Protein AF-0000000085016131 (afdb_homodimer)

Foldseek 3Di:
DPQLQLLLLLLLQLLLLQQVQFAQPAFPPDARDDFAAQHPNGGGTQFGALLSQLLLLQLQCCVVVVDLDLVSSLVSLLCCVPFVHSGQPRDHDDDDPLQVVLSVVQWADADPVSQFQNQVSRLQSCLVDPDDLVSLQSNQGSRHNHPNNSQLSVLLSQQLNVVLVVDDLLVSQCPDDDDPLQVCSNVLQVDDLVRAACERRNSSLSSLLSSLLNPDDASSSSSSSQSSSGHRNSSSSSSNSSSRSSNHGNVRDDPVSSVRNGPVVSVVVSHD/DPQLQLLLLLLLQLLLLQQVQQAAPAFPPDARDDFAAQHPNGGGTQFGALLSQLLLLQLQCCVVVVDLDLVSSLVSLLCCVPFVHSGLPRDHDDDDPLQVVLSVVQWADADPVSQFQNQVSNLQVCLVDPDDLVSLQSNQGSRHNHPNNSQLSVLLSQQLNVVLVVDDLLVSQCPDDDDPLQVCSNVLQVDDLVRAACERRNSSLSSLLSSLLNPDDASSSSSSSQSSSGHRNSSSSSSNSSSRSSNHGNVRDDPVSSVRNGPVVSVVVSHD

Secondary structure (DSSP, 8-state):
--HHHHHHHHHHHHHHHHHGGGTTPPTTS----S---BGGGTBPTT---HHHHHHHHHHHHHHHHSS--HHHHHHHHHHHHHH-TTSSSS------HHHHHHHHHTS-B-STT--BSTTGGG-GGGGGTT--HHHHHHHHTTTB-SHHHHHHHHHHHHHHHHHHTT--HHHHHHT----GGGGGGGGGGG--GGG---SSBHHHHHHHHHHHHHT-SSHHHHHHHHHHT-SSHHHHHHHHHHHHHHHH-GGGS-HHHHHH-S-HHHHHHH--/--HHHHHHHHHHHHHHHHHGGGTTPPTTS----S---BGGGTBPTT---HHHHHHHHHHHHHHHHSS--HHHHHHHHHHHHHH-TTSSSS------HHHHHHHHHTS-B-STT--BSTTGGG-GGGGGTT--HHHHHHHHTTTB-SHHHHHHHHHHHHHHHHHHTT--HHHHHHT----GGGGGGGGGGG--GGG---SSBHHHHHHHHHHHHHT-SSHHHHHHHHHHT-SSHHHHHHHHHHHHHHHH-GGGS-HHHHHH-S-HHHHHHH--

Sequence (544 aa):
MNKSLKAAVYGLAVADALGVPYEFLTRGSFKAIEMVGYGSHQQPAGTWSDDTSLVLATCDSIREKGKIDPVDMQQRFKNWLFEGAYTPDGLTFDVGNATREALTSGHGLSDEYSNGNGSLMRILPLAFTAAGPSDIEAVSSITHAHATSVEACLLYVAIARRLLKGQQLPEILLGLETSTTYARLQTLADLTEDDIRSTGYVVDTLEAALWCLLTSTSYPETVLKAVNLGDDTDTVAAVAGGLAGIIYGLEGIPDNWLAQLRNKELLESCLFMNKSLKAAVYGLAVADALGVPYEFLTRGSFKAIEMVGYGSHQQPAGTWSDDTSLVLATCDSIREKGKIDPVDMQQRFKNWLFEGAYTPDGLTFDVGNATREALTSGHGLSDEYSNGNGSLMRILPLAFTAAGPSDIEAVSSITHAHATSVEACLLYVAIARRLLKGQQLPEILLGLETSTTYARLQTLADLTEDDIRSTGYVVDTLEAALWCLLTSTSYPETVLKAVNLGDDTDTVAAVAGGLAGIIYGLEGIPDNWLAQLRNKELLESCLF

Structure (mmCIF, N/CA/C/O backbone):
data_AF-0000000085016131-model_v1
#
loop_
_entity.id
_entity.type
_entity.pdbx_description
1 polymer ADP-ribosyl-
#
loop_
_atom_site.group_PDB
_atom_site.id
_atom_site.type_symbol
_atom_site.label_atom_id
_atom_site.label_alt_id
_atom_site.label_comp_id
_atom_site.label_asym_id
_atom_site.label_entity_id
_atom_site.label_seq_id
_atom_site.pdbx_PDB_ins_code
_atom_site.Cartn_x
_atom_site.Cartn_y
_atom_site.Cartn_z
_atom_site.occupancy
_atom_site.B_iso_or_equiv
_atom_site.auth_seq_id
_atom_site.auth_comp_id
_atom_site.auth_asym_id
_atom_site.auth_atom_id
_atom_site.pdbx_PDB_model_num
ATOM 1 N N . MET A 1 1 ? 8.164 27.219 23.469 1 65.44 1 MET A N 1
ATOM 2 C CA . MET A 1 1 ? 7.516 26.234 22.594 1 65.44 1 MET A CA 1
ATOM 3 C C . MET A 1 1 ? 6.523 26.906 21.656 1 65.44 1 MET A C 1
ATOM 5 O O . MET A 1 1 ? 5.781 27.812 22.062 1 65.44 1 MET A O 1
ATOM 9 N N . ASN A 1 2 ? 6.672 26.656 20.375 1 87.88 2 ASN A N 1
ATOM 10 C CA . ASN A 1 2 ? 5.785 27.219 19.359 1 87.88 2 ASN A CA 1
ATOM 11 C C . ASN A 1 2 ? 4.359 26.688 19.516 1 87.88 2 ASN A C 1
ATOM 13 O O . ASN A 1 2 ? 4.078 25.547 19.156 1 87.88 2 ASN A O 1
ATOM 17 N N . LYS A 1 3 ? 3.506 27.5 20.172 1 94.19 3 LYS A N 1
ATOM 18 C CA . LYS A 1 3 ? 2.135 27.109 20.484 1 94.19 3 LYS A CA 1
ATOM 19 C C . LYS A 1 3 ? 1.354 26.766 19.219 1 94.19 3 LYS A C 1
ATOM 21 O O . LYS A 1 3 ? 0.498 25.875 19.234 1 94.19 3 LYS A O 1
ATOM 26 N N . SER A 1 4 ? 1.633 27.5 18.156 1 97.19 4 SER A N 1
ATOM 27 C CA . SER A 1 4 ? 0.942 27.25 16.906 1 97.19 4 SER A CA 1
ATOM 28 C C . SER A 1 4 ? 1.343 25.891 16.312 1 97.19 4 SER A C 1
ATOM 30 O O . SER A 1 4 ? 0.505 25.172 15.766 1 97.19 4 SER A O 1
ATOM 32 N N . LEU A 1 5 ? 2.654 25.594 16.453 1 98.44 5 LEU A N 1
ATOM 33 C CA . LEU A 1 5 ? 3.117 24.281 16 1 98.44 5 LEU A CA 1
ATOM 34 C C . LEU A 1 5 ? 2.457 23.172 16.812 1 98.44 5 LEU A C 1
ATOM 36 O O . LEU A 1 5 ? 2.031 22.156 16.25 1 98.44 5 LEU A O 1
ATOM 40 N N . LYS A 1 6 ? 2.434 23.344 18.109 1 98.5 6 LYS A N 1
ATOM 41 C CA . LYS A 1 6 ? 1.798 22.359 18.984 1 98.5 6 LYS A CA 1
ATOM 42 C C . LYS A 1 6 ? 0.338 22.141 18.594 1 98.5 6 LYS A C 1
ATOM 44 O O . LYS A 1 6 ? -0.117 21 18.469 1 98.5 6 LYS A O 1
ATOM 49 N N . ALA A 1 7 ? -0.409 23.266 18.406 1 98.69 7 ALA A N 1
ATOM 50 C CA . ALA A 1 7 ? -1.817 23.172 18.031 1 98.69 7 ALA A CA 1
ATOM 51 C C . ALA A 1 7 ? -1.983 22.453 16.688 1 98.69 7 ALA A C 1
ATOM 53 O O . ALA A 1 7 ? -2.908 21.656 16.516 1 98.69 7 ALA A O 1
ATOM 54 N N . ALA A 1 8 ? -1.129 22.734 15.758 1 98.88 8 ALA A N 1
ATOM 55 C CA . ALA A 1 8 ? -1.189 22.125 14.438 1 98.88 8 ALA A CA 1
ATOM 56 C C . ALA A 1 8 ? -0.916 20.625 14.508 1 98.88 8 ALA A C 1
ATOM 58 O O . ALA A 1 8 ? -1.646 19.828 13.922 1 98.88 8 ALA A O 1
ATOM 59 N N . VAL A 1 9 ? 0.153 20.234 15.258 1 98.88 9 VAL A N 1
ATOM 60 C CA . VAL A 1 9 ? 0.565 18.844 15.336 1 98.88 9 VAL A CA 1
ATOM 61 C C . VAL A 1 9 ? -0.468 18.047 16.125 1 98.88 9 VAL A C 1
ATOM 63 O O . VAL A 1 9 ? -0.843 16.938 15.727 1 98.88 9 VAL A O 1
ATOM 66 N N . TYR A 1 10 ? -0.945 18.578 17.203 1 98.88 10 TYR A N 1
ATOM 67 C CA . TYR A 1 10 ? -1.99 17.906 17.969 1 98.88 10 TYR A CA 1
ATOM 68 C C . TYR A 1 10 ? -3.281 17.812 17.172 1 98.88 10 TYR A C 1
ATOM 70 O O . TYR A 1 10 ? -3.984 16.797 17.219 1 98.88 10 TYR A O 1
ATOM 78 N N . GLY A 1 11 ? -3.633 18.938 16.5 1 98.94 11 GLY A N 1
ATOM 79 C CA . GLY A 1 11 ? -4.801 18.906 15.633 1 98.94 11 GLY A CA 1
ATOM 80 C C . GLY A 1 11 ? -4.723 17.812 14.57 1 98.94 11 GLY A C 1
ATOM 81 O O . GLY A 1 11 ? -5.711 17.141 14.305 1 98.94 11 GLY A O 1
ATOM 82 N N . LEU A 1 12 ? -3.572 17.672 13.977 1 98.94 12 LEU A N 1
ATOM 83 C CA . LEU A 1 12 ? -3.324 16.641 12.984 1 98.94 12 LEU A CA 1
ATOM 84 C C . LEU A 1 12 ? -3.408 15.25 13.617 1 98.94 12 LEU A C 1
ATOM 86 O O . LEU A 1 12 ? -4.078 14.359 13.086 1 98.94 12 LEU A O 1
ATOM 90 N N . ALA A 1 13 ? -2.789 15.039 14.781 1 98.94 13 ALA A N 1
ATOM 91 C CA . ALA A 1 13 ? -2.709 13.734 15.438 1 98.94 13 ALA A CA 1
ATOM 92 C C . ALA A 1 13 ? -4.086 13.266 15.898 1 98.94 13 ALA A C 1
ATOM 94 O O . ALA A 1 13 ? -4.434 12.094 15.75 1 98.94 13 ALA A O 1
ATOM 95 N N . VAL A 1 14 ? -4.828 14.172 16.469 1 98.88 14 VAL A N 1
ATOM 96 C CA . VAL A 1 14 ? -6.168 13.836 16.938 1 98.88 14 VAL A CA 1
ATOM 97 C C . VAL A 1 14 ? -7.051 13.445 15.758 1 98.88 14 VAL A C 1
ATOM 99 O O . VAL A 1 14 ? -7.785 12.453 15.82 1 98.88 14 VAL A O 1
ATOM 102 N N . ALA A 1 15 ? -7.004 14.195 14.711 1 98.94 15 ALA A N 1
ATOM 103 C CA . ALA A 1 15 ? -7.801 13.906 13.516 1 98.94 15 ALA A CA 1
ATOM 104 C C . ALA A 1 15 ? -7.395 12.578 12.891 1 98.94 15 ALA A C 1
ATOM 106 O O . ALA A 1 15 ? -8.25 11.797 12.461 1 98.94 15 ALA A O 1
ATOM 107 N N . ASP A 1 16 ? -6.082 12.344 12.828 1 98.81 16 ASP A N 1
ATOM 108 C CA . ASP A 1 16 ? -5.539 11.062 12.383 1 98.81 16 ASP A CA 1
ATOM 109 C C . ASP A 1 16 ? -6.129 9.906 13.18 1 98.81 16 ASP A C 1
ATOM 111 O O . ASP A 1 16 ? -6.703 8.977 12.609 1 98.81 16 ASP A O 1
ATOM 115 N N . ALA A 1 17 ? -6.062 10.031 14.469 1 98.69 17 ALA A N 1
ATOM 116 C CA . ALA A 1 17 ? -6.535 8.984 15.367 1 98.69 17 ALA A CA 1
ATOM 117 C C . ALA A 1 17 ? -8.039 8.766 15.227 1 98.69 17 ALA A C 1
ATOM 119 O O . ALA A 1 17 ? -8.523 7.641 15.336 1 98.69 17 ALA A O 1
ATOM 120 N N . LEU A 1 18 ? -8.758 9.836 14.977 1 98.69 18 LEU A N 1
ATOM 121 C CA . LEU A 1 18 ? -10.195 9.742 14.766 1 98.69 18 LEU A CA 1
ATOM 122 C C . LEU A 1 18 ? -10.508 8.977 13.484 1 98.69 18 LEU A C 1
ATOM 124 O O . LEU A 1 18 ? -11.531 8.289 13.398 1 98.69 18 LEU A O 1
ATOM 128 N N . GLY A 1 19 ? -9.656 9.078 12.523 1 98.5 19 GLY A N 1
ATOM 129 C CA . GLY A 1 19 ? -9.922 8.531 11.203 1 98.5 19 GLY A CA 1
ATOM 130 C C . GLY A 1 19 ? -9.461 7.098 11.047 1 98.5 19 GLY A C 1
ATOM 131 O O . GLY A 1 19 ? -10 6.352 10.227 1 98.5 19 GLY A O 1
ATOM 132 N N . VAL A 1 20 ? -8.5 6.598 11.844 1 97.5 20 VAL A N 1
ATOM 133 C CA . VAL A 1 20 ? -7.816 5.316 11.711 1 97.5 20 VAL A CA 1
ATOM 134 C C . VAL A 1 20 ? -8.836 4.184 11.711 1 97.5 20 VAL A C 1
ATOM 136 O O . VAL A 1 20 ? -8.797 3.307 10.844 1 97.5 20 VAL A O 1
ATOM 139 N N . PRO A 1 21 ? -9.875 4.203 12.578 1 96.5 21 PRO A N 1
ATOM 140 C CA . PRO A 1 21 ? -10.773 3.047 12.648 1 96.5 21 PRO A CA 1
ATOM 141 C C . PRO A 1 21 ? -11.641 2.904 11.398 1 96.5 21 PRO A C 1
ATOM 143 O O . PRO A 1 21 ? -12.18 1.826 11.141 1 96.5 21 PRO A O 1
ATOM 146 N N . TYR A 1 22 ? -11.742 3.969 10.578 1 96.56 22 TYR A N 1
ATOM 147 C CA . TYR A 1 22 ? -12.727 3.977 9.5 1 96.56 22 TYR A CA 1
ATOM 148 C C . TYR A 1 22 ? -12.047 3.904 8.141 1 96.56 22 TYR A C 1
ATOM 150 O O . TYR A 1 22 ? -12.711 3.932 7.102 1 96.56 22 TYR A O 1
ATOM 158 N N . GLU A 1 23 ? -10.719 3.859 8.141 1 95.56 23 GLU A N 1
ATOM 159 C CA . GLU A 1 23 ? -9.984 3.857 6.875 1 95.56 23 GLU A CA 1
ATOM 160 C C . GLU A 1 23 ? -10.5 2.766 5.941 1 95.56 23 GLU A C 1
ATOM 162 O O . GLU A 1 23 ? -10.797 1.652 6.387 1 95.56 23 GLU A O 1
ATOM 167 N N . PHE A 1 24 ? -10.773 3.113 4.648 1 91.62 24 PHE A N 1
ATOM 168 C CA . PHE A 1 24 ? -11.141 2.244 3.537 1 91.62 24 PHE A CA 1
ATOM 169 C C . PHE A 1 24 ? -12.641 1.98 3.527 1 91.62 24 PHE A C 1
ATOM 171 O O . PHE A 1 24 ? -13.156 1.327 2.619 1 91.62 24 PHE A O 1
ATOM 178 N N . LEU A 1 25 ? -13.383 2.482 4.52 1 92.75 25 LEU A N 1
ATOM 179 C CA . LEU A 1 25 ? -14.836 2.336 4.492 1 92.75 25 LEU A CA 1
ATOM 180 C C . LEU A 1 25 ? -15.469 3.348 3.541 1 92.75 25 LEU A C 1
ATOM 182 O O . LEU A 1 25 ? -14.992 4.48 3.43 1 92.75 25 LEU A O 1
ATOM 186 N N . THR A 1 26 ? -16.516 2.932 2.973 1 91.69 26 THR A N 1
ATOM 187 C CA . THR A 1 26 ? -17.203 3.758 1.986 1 91.69 26 THR A CA 1
ATOM 188 C C . THR A 1 26 ? -18.016 4.852 2.67 1 91.69 26 THR A C 1
ATOM 190 O O . THR A 1 26 ? -18.625 4.617 3.711 1 91.69 26 THR A O 1
ATOM 193 N N . ARG A 1 27 ? -17.969 6 2.008 1 95.44 27 ARG A N 1
ATOM 194 C CA . ARG A 1 27 ? -18.766 7.121 2.484 1 95.44 27 ARG A CA 1
ATOM 195 C C . ARG A 1 27 ? -20.219 6.699 2.719 1 95.44 27 ARG A C 1
ATOM 197 O O . ARG A 1 27 ? -20.797 6 1.893 1 95.44 27 ARG A O 1
ATOM 204 N N . GLY A 1 28 ? -20.781 7.102 3.826 1 95.31 28 GLY A N 1
ATOM 205 C CA . GLY A 1 28 ? -22.172 6.82 4.133 1 95.31 28 GLY A CA 1
ATOM 206 C C . GLY A 1 28 ? -22.375 5.477 4.809 1 95.31 28 GLY A C 1
ATOM 207 O O . GLY A 1 28 ? -23.453 5.207 5.359 1 95.31 28 GLY A O 1
ATOM 208 N N . SER A 1 29 ? -21.375 4.594 4.805 1 93.81 29 SER A N 1
ATOM 209 C CA . SER A 1 29 ? -21.516 3.264 5.395 1 93.81 29 SER A CA 1
ATOM 210 C C . SER A 1 29 ? -21.25 3.295 6.898 1 93.81 29 SER A C 1
ATOM 212 O O . SER A 1 29 ? -21.406 2.277 7.578 1 93.81 29 SER A O 1
ATOM 214 N N . PHE A 1 30 ? -20.859 4.406 7.398 1 95.44 30 PHE A N 1
ATOM 215 C CA . PHE A 1 30 ? -20.594 4.625 8.812 1 95.44 30 PHE A CA 1
ATOM 216 C C . PHE A 1 30 ? -20.859 6.074 9.195 1 95.44 30 PHE A C 1
ATOM 218 O O . PHE A 1 30 ? -21.141 6.91 8.336 1 95.44 30 PHE A O 1
ATOM 225 N N . LYS A 1 31 ? -20.828 6.375 10.484 1 97.44 31 LYS A N 1
ATOM 226 C CA . LYS A 1 31 ? -20.906 7.734 11.008 1 97.44 31 LYS A CA 1
ATOM 227 C C . LYS A 1 31 ? -19.953 7.93 12.18 1 97.44 31 LYS A C 1
ATOM 229 O O . LYS A 1 31 ? -20.203 7.41 13.273 1 97.44 31 LYS A O 1
ATOM 234 N N . ALA A 1 32 ? -18.938 8.625 11.953 1 97.44 32 ALA A N 1
ATOM 235 C CA . ALA A 1 32 ? -18 8.961 13.016 1 97.44 32 ALA A CA 1
ATOM 236 C C . ALA A 1 32 ? -18.484 10.148 13.836 1 97.44 32 ALA A C 1
ATOM 238 O O . ALA A 1 32 ? -18.812 11.203 13.281 1 97.44 32 ALA A O 1
ATOM 239 N N . ILE A 1 33 ? -18.516 10.062 15.156 1 97 33 ILE A N 1
ATOM 240 C CA . ILE A 1 33 ? -19.016 11.141 16 1 97 33 ILE A CA 1
ATOM 241 C C . ILE A 1 33 ? -18.062 11.352 17.172 1 97 33 ILE A C 1
ATOM 243 O O . ILE A 1 33 ? -18.094 12.398 17.828 1 97 33 ILE A O 1
ATOM 247 N N . GLU A 1 34 ? -17.219 10.328 17.484 1 96.56 34 GLU A N 1
ATOM 248 C CA . GLU A 1 34 ? -16.266 10.391 18.594 1 96.56 34 GLU A CA 1
ATOM 249 C C . GLU A 1 34 ? -15.062 9.484 18.344 1 96.56 34 GLU A C 1
ATOM 251 O O . GLU A 1 34 ? -15 8.797 17.328 1 96.56 34 GLU A O 1
ATOM 256 N N . MET A 1 35 ? -14.117 9.539 19.234 1 97.19 35 MET A N 1
ATOM 257 C CA . MET A 1 35 ? -12.93 8.695 19.172 1 97.19 35 MET A CA 1
ATOM 258 C C . MET A 1 35 ? -13.273 7.246 19.516 1 97.19 35 MET A C 1
ATOM 260 O O . MET A 1 35 ? -13.859 6.98 20.562 1 97.19 35 MET A O 1
ATOM 264 N N . VAL A 1 36 ? -12.984 6.293 18.594 1 95.31 36 VAL A N 1
ATOM 265 C CA . VAL A 1 36 ? -13.234 4.875 18.844 1 95.31 36 VAL A CA 1
ATOM 266 C C . VAL A 1 36 ? -12 4.059 18.469 1 95.31 36 VAL A C 1
ATOM 268 O O . VAL A 1 36 ? -11.062 4.582 17.859 1 95.31 36 VAL A O 1
ATOM 271 N N . GLY A 1 37 ? -11.977 2.762 18.938 1 92.38 37 GLY A N 1
ATOM 272 C CA . GLY A 1 37 ? -10.898 1.852 18.578 1 92.38 37 GLY A CA 1
ATOM 273 C C . GLY A 1 37 ? -11.328 0.756 17.625 1 92.38 37 GLY A C 1
ATOM 274 O O . GLY A 1 37 ? -12.477 0.733 17.172 1 92.38 37 GLY A O 1
ATOM 275 N N . TYR A 1 38 ? -10.18 0.024 17.297 1 86.5 38 TYR A N 1
ATOM 276 C CA . TYR A 1 38 ? -10.305 -1.168 16.469 1 86.5 38 TYR A CA 1
ATOM 277 C C . TYR A 1 38 ? -10.773 -0.807 15.062 1 86.5 38 TYR A C 1
ATOM 279 O O . TYR A 1 38 ? -10.18 0.048 14.406 1 86.5 38 TYR A O 1
ATOM 287 N N . GLY A 1 39 ? -11.719 -1.413 14.438 1 86.38 39 GLY A N 1
ATOM 288 C CA . GLY A 1 39 ? -12.109 -1.124 13.062 1 86.38 39 GLY A CA 1
ATOM 289 C C . GLY A 1 39 ? -11.109 -1.631 12.039 1 86.38 39 GLY A C 1
ATOM 290 O O . GLY A 1 39 ? -10.664 -2.777 12.117 1 86.38 39 GLY A O 1
ATOM 291 N N . SER A 1 40 ? -10.68 -0.795 11.109 1 82.06 40 SER A N 1
ATOM 292 C CA . SER A 1 40 ? -9.961 -1.197 9.906 1 82.06 40 SER A CA 1
ATOM 293 C C . SER A 1 40 ? -8.578 -1.75 10.242 1 82.06 40 SER A C 1
ATOM 295 O O . SER A 1 40 ? -8.047 -2.59 9.516 1 82.06 40 SER A O 1
ATOM 297 N N . HIS A 1 41 ? -7.953 -1.283 11.312 1 83.5 41 HIS A N 1
ATOM 298 C CA . HIS A 1 41 ? -6.582 -1.665 11.641 1 83.5 41 HIS A CA 1
ATOM 299 C C . HIS A 1 41 ? -6.516 -2.371 12.992 1 83.5 41 HIS A C 1
ATOM 301 O O . HIS A 1 41 ? -5.426 -2.627 13.508 1 83.5 41 HIS A O 1
ATOM 307 N N . GLN A 1 42 ? -7.617 -2.527 13.602 1 83.88 42 GLN A N 1
ATOM 308 C CA . GLN A 1 42 ? -7.738 -3.248 14.867 1 83.88 42 GLN A CA 1
ATOM 309 C C . GLN A 1 42 ? -6.836 -2.639 15.938 1 83.88 42 GLN A C 1
ATOM 311 O O . GLN A 1 42 ? -6.152 -3.361 16.672 1 83.88 42 GLN A O 1
ATOM 316 N N . GLN A 1 43 ? -6.734 -1.314 15.953 1 90.56 43 GLN A N 1
ATOM 317 C CA . GLN A 1 43 ? -5.934 -0.576 16.922 1 90.56 43 GLN A CA 1
ATOM 318 C C . GLN A 1 43 ? -6.816 0.019 18.016 1 90.56 43 GLN A C 1
ATOM 320 O O . GLN A 1 43 ? -7.965 0.386 17.766 1 90.56 43 GLN A O 1
ATOM 325 N N . PRO A 1 44 ? -6.332 0.192 19.234 1 94.19 44 PRO A N 1
ATOM 326 C CA . PRO A 1 44 ? -7.098 0.839 20.297 1 94.19 44 PRO A CA 1
ATOM 327 C C . PRO A 1 44 ? -7.449 2.289 19.969 1 94.19 44 PRO A C 1
ATOM 329 O O . PRO A 1 44 ? -6.789 2.92 19.141 1 94.19 44 PRO A O 1
ATOM 332 N N . ALA A 1 45 ? -8.469 2.816 20.719 1 96.88 45 ALA A N 1
ATOM 333 C CA . ALA A 1 45 ? -8.867 4.211 20.547 1 96.88 45 ALA A CA 1
ATOM 334 C C . ALA A 1 45 ? -7.695 5.152 20.797 1 96.88 45 ALA A C 1
ATOM 336 O O . ALA A 1 45 ? -6.895 4.926 21.703 1 96.88 45 ALA A O 1
ATOM 337 N N . GLY A 1 46 ? -7.598 6.172 20.016 1 98.25 46 GLY A N 1
ATOM 338 C CA . GLY A 1 46 ? -6.562 7.18 20.188 1 98.25 46 GLY A CA 1
ATOM 339 C C . GLY A 1 46 ? -5.277 6.855 19.453 1 98.25 46 GLY A C 1
ATOM 340 O O . GLY A 1 46 ? -4.305 7.609 19.531 1 98.25 46 GLY A O 1
ATOM 341 N N . THR A 1 47 ? -5.25 5.699 18.719 1 97.94 47 THR A N 1
ATOM 342 C CA . THR A 1 47 ? -4.066 5.297 17.969 1 97.94 47 THR A CA 1
ATOM 343 C C . THR A 1 47 ? -3.982 6.059 16.641 1 97.94 47 THR A C 1
ATOM 345 O O . THR A 1 47 ? -4.965 6.141 15.898 1 97.94 47 THR A O 1
ATOM 348 N N . TRP A 1 48 ? -2.865 6.695 16.422 1 98.44 48 TRP A N 1
ATOM 349 C CA . TRP A 1 48 ? -2.607 7.438 15.195 1 98.44 48 TRP A CA 1
ATOM 350 C C . TRP A 1 48 ? -1.689 6.652 14.266 1 98.44 48 TRP A C 1
ATOM 352 O O . TRP A 1 48 ? -0.979 5.746 14.711 1 98.44 48 TRP A O 1
ATOM 362 N N . SER A 1 49 ? -1.711 6.953 13.008 1 97.62 49 SER A N 1
ATOM 363 C CA . SER A 1 49 ? -1.101 6.145 11.961 1 97.62 49 SER A CA 1
ATOM 364 C C . SER A 1 49 ? 0.198 6.773 11.461 1 97.62 49 SER A C 1
ATOM 366 O O . SER A 1 49 ? 0.839 7.539 12.188 1 97.62 49 SER A O 1
ATOM 368 N N . ASP A 1 50 ? 0.632 6.379 10.242 1 97.62 50 ASP A N 1
ATOM 369 C CA . ASP A 1 50 ? 1.853 6.898 9.641 1 97.62 50 ASP A CA 1
ATOM 370 C C . ASP A 1 50 ? 1.777 8.414 9.469 1 97.62 50 ASP A C 1
ATOM 372 O O . ASP A 1 50 ? 2.803 9.102 9.484 1 97.62 50 ASP A O 1
ATOM 376 N N . ASP A 1 51 ? 0.551 8.93 9.414 1 98.62 51 ASP A N 1
ATOM 377 C CA . ASP A 1 51 ? 0.393 10.375 9.266 1 98.62 51 ASP A CA 1
ATOM 378 C C . ASP A 1 51 ? 1.103 11.117 10.398 1 98.62 51 ASP A C 1
ATOM 380 O O . ASP A 1 51 ? 1.979 11.953 10.141 1 98.62 51 ASP A O 1
ATOM 384 N N . THR A 1 52 ? 0.727 10.766 11.602 1 98.88 52 THR A N 1
ATOM 385 C CA . THR A 1 52 ? 1.326 11.406 12.758 1 98.88 52 THR A CA 1
ATOM 386 C C . THR A 1 52 ? 2.779 10.969 12.93 1 98.88 52 THR A C 1
ATOM 388 O O . THR A 1 52 ? 3.646 11.789 13.234 1 98.88 52 THR A O 1
ATOM 391 N N . SER A 1 53 ? 3.061 9.672 12.727 1 98.81 53 SER A N 1
ATOM 392 C CA . SER A 1 53 ? 4.414 9.156 12.898 1 98.81 53 SER A CA 1
ATOM 393 C C . SER A 1 53 ? 5.418 9.953 12.07 1 98.81 53 SER A C 1
ATOM 395 O O . SER A 1 53 ? 6.457 10.367 12.586 1 98.81 53 SER A O 1
ATOM 397 N N . LEU A 1 54 ? 5.09 10.18 10.828 1 98.88 54 LEU A N 1
ATOM 398 C CA . LEU A 1 54 ? 6.059 10.805 9.938 1 98.88 54 LEU A CA 1
ATOM 399 C C . LEU A 1 54 ? 6.086 12.32 10.133 1 98.88 54 LEU A C 1
ATOM 401 O O . LEU A 1 54 ? 7.102 12.961 9.867 1 98.88 54 LEU A O 1
ATOM 405 N N . VAL A 1 55 ? 5.012 12.93 10.609 1 98.88 55 VAL A N 1
ATOM 406 C CA . VAL A 1 55 ? 5.043 14.32 11.047 1 98.88 55 VAL A CA 1
ATOM 407 C C . VAL A 1 55 ? 6.012 14.461 12.219 1 98.88 55 VAL A C 1
ATOM 409 O O . VAL A 1 55 ? 6.82 15.398 12.258 1 98.88 55 VAL A O 1
ATOM 412 N N . LEU A 1 56 ? 5.938 13.547 13.219 1 98.88 56 LEU A N 1
ATOM 413 C CA . LEU A 1 56 ? 6.816 13.602 14.383 1 98.88 56 LEU A CA 1
ATOM 414 C C . LEU A 1 56 ? 8.273 13.422 13.969 1 98.88 56 LEU A C 1
ATOM 416 O O . LEU A 1 56 ? 9.156 14.109 14.5 1 98.88 56 LEU A O 1
ATOM 420 N N . ALA A 1 57 ? 8.508 12.484 13.07 1 98.88 57 ALA A N 1
ATOM 421 C CA . ALA A 1 57 ? 9.867 12.305 12.555 1 98.88 57 ALA A CA 1
ATOM 422 C C . ALA A 1 57 ? 10.375 13.586 11.898 1 98.88 57 ALA A C 1
ATOM 424 O O . ALA A 1 57 ? 11.539 13.953 12.07 1 98.88 57 ALA A O 1
ATOM 425 N N . THR A 1 58 ? 9.523 14.234 11.102 1 98.88 58 THR A N 1
ATOM 426 C CA . THR A 1 58 ? 9.875 15.5 10.469 1 98.88 58 THR A CA 1
ATOM 427 C C . THR A 1 58 ? 10.172 16.562 11.508 1 98.88 58 THR A C 1
ATOM 429 O O . THR A 1 58 ? 11.188 17.266 11.414 1 98.88 58 THR A O 1
ATOM 432 N N . CYS A 1 59 ? 9.297 16.688 12.508 1 98.81 59 CYS A N 1
ATOM 433 C CA . CYS A 1 59 ? 9.508 17.641 13.594 1 98.81 59 CYS A CA 1
ATOM 434 C C . CYS A 1 59 ? 10.836 17.375 14.297 1 98.81 59 CYS A C 1
ATOM 436 O O . CYS A 1 59 ? 11.609 18.312 14.555 1 98.81 59 CYS A O 1
ATOM 438 N N . ASP A 1 60 ? 11.039 16.125 14.602 1 98.88 60 ASP A N 1
ATOM 439 C CA . ASP A 1 60 ? 12.234 15.742 15.359 1 98.88 60 ASP A CA 1
ATOM 440 C C . ASP A 1 60 ? 13.508 16.062 14.578 1 98.88 60 ASP A C 1
ATOM 442 O O . ASP A 1 60 ? 14.5 16.5 15.164 1 98.88 60 ASP A O 1
ATOM 446 N N . SER A 1 61 ? 13.492 15.82 13.281 1 98.81 61 SER A N 1
ATOM 447 C CA . SER A 1 61 ? 14.625 16.188 12.445 1 98.81 61 SER A CA 1
ATOM 448 C C . SER A 1 61 ? 14.914 17.688 12.516 1 98.81 61 SER A C 1
ATOM 450 O O . SER A 1 61 ? 16.062 18.094 12.703 1 98.81 61 SER A O 1
ATOM 452 N N . ILE A 1 62 ? 13.883 18.484 12.344 1 98.69 62 ILE A N 1
ATOM 453 C CA . ILE A 1 62 ? 14.023 19.938 12.359 1 98.69 62 ILE A CA 1
ATOM 454 C C . ILE A 1 62 ? 14.539 20.391 13.719 1 98.69 62 ILE A C 1
ATOM 456 O O . ILE A 1 62 ? 15.43 21.234 13.805 1 98.69 62 ILE A O 1
ATOM 460 N N . ARG A 1 63 ? 13.992 19.797 14.766 1 98.25 63 ARG A N 1
ATOM 461 C CA . ARG A 1 63 ? 14.383 20.141 16.125 1 98.25 63 ARG A CA 1
ATOM 462 C C . ARG A 1 63 ? 15.859 19.844 16.359 1 98.25 63 ARG A C 1
ATOM 464 O O . ARG A 1 63 ? 16.594 20.703 16.859 1 98.25 63 ARG A O 1
ATOM 471 N N . GLU A 1 64 ? 16.312 18.672 16.047 1 98.38 64 GLU A N 1
ATOM 472 C CA . GLU A 1 64 ? 17.656 18.203 16.344 1 98.38 64 GLU A CA 1
ATOM 473 C C . GLU A 1 64 ? 18.688 18.891 15.43 1 98.38 64 GLU A C 1
ATOM 475 O O . GLU A 1 64 ? 19.812 19.172 15.859 1 98.38 64 GLU A O 1
ATOM 480 N N . LYS A 1 65 ? 18.297 19.094 14.18 1 98.19 65 LYS A N 1
ATOM 481 C CA . LYS A 1 65 ? 19.266 19.594 13.211 1 98.19 65 LYS A CA 1
ATOM 482 C C . LYS A 1 65 ? 19.25 21.109 13.148 1 98.19 65 LYS A C 1
ATOM 484 O O . LYS A 1 65 ? 20.219 21.734 12.703 1 98.19 65 LYS A O 1
ATOM 489 N N . GLY A 1 66 ? 18.172 21.797 13.539 1 97.12 66 GLY A N 1
ATOM 490 C CA . GLY A 1 66 ? 18.031 23.25 13.477 1 97.12 66 GLY A CA 1
ATOM 491 C C . GLY A 1 66 ? 17.906 23.766 12.055 1 97.12 66 GLY A C 1
ATOM 492 O O . GLY A 1 66 ? 18.078 24.969 11.812 1 97.12 66 GLY A O 1
ATOM 493 N N . LYS A 1 67 ? 17.688 22.906 11.117 1 97.69 67 LYS A N 1
ATOM 494 C CA . LYS A 1 67 ? 17.531 23.203 9.695 1 97.69 67 LYS A CA 1
ATOM 495 C C . LYS A 1 67 ? 16.75 22.094 8.984 1 97.69 67 LYS A C 1
ATOM 497 O O . LYS A 1 67 ? 16.484 21.047 9.578 1 97.69 67 LYS A O 1
ATOM 502 N N . ILE A 1 68 ? 16.359 22.453 7.742 1 98.75 68 ILE A N 1
ATOM 503 C CA . ILE A 1 68 ? 15.766 21.406 6.922 1 98.75 68 ILE A CA 1
ATOM 504 C C . ILE A 1 68 ? 16.859 20.469 6.391 1 98.75 68 ILE A C 1
ATOM 506 O O . ILE A 1 68 ? 17.734 20.906 5.641 1 98.75 68 ILE A O 1
ATOM 510 N N . ASP A 1 69 ? 16.828 19.203 6.82 1 98.75 69 ASP A N 1
ATOM 511 C CA . ASP A 1 69 ? 17.812 18.188 6.441 1 98.75 69 ASP A CA 1
ATOM 512 C C . ASP A 1 69 ? 17.141 16.938 5.902 1 98.75 69 ASP A C 1
ATOM 514 O O . ASP A 1 69 ? 16.891 15.984 6.648 1 98.75 69 ASP A O 1
ATOM 518 N N . PRO A 1 70 ? 16.938 16.922 4.559 1 98.56 70 PRO A N 1
ATOM 519 C CA . PRO A 1 70 ? 16.203 15.789 3.965 1 98.56 70 PRO A CA 1
ATOM 520 C C . PRO A 1 70 ? 16.891 14.453 4.215 1 98.56 70 PRO A C 1
ATOM 522 O O . PRO A 1 70 ? 16.219 13.422 4.328 1 98.56 70 PRO A O 1
ATOM 525 N N . VAL A 1 71 ? 18.219 14.398 4.309 1 98.38 71 VAL A N 1
ATOM 526 C CA . VAL A 1 71 ? 18.953 13.164 4.547 1 98.38 71 VAL A CA 1
ATOM 527 C C . VAL A 1 71 ? 18.641 12.641 5.949 1 98.38 71 VAL A C 1
ATOM 529 O O . VAL A 1 71 ? 18.391 11.445 6.133 1 98.38 71 VAL A O 1
ATOM 532 N N . ASP A 1 72 ? 18.688 13.531 6.871 1 98.75 72 ASP A N 1
ATOM 533 C CA . ASP A 1 72 ? 18.359 13.148 8.242 1 98.75 72 ASP A CA 1
ATOM 534 C C . ASP A 1 72 ? 16.891 12.711 8.352 1 98.75 72 ASP A C 1
ATOM 536 O O . ASP A 1 72 ? 16.578 11.742 9.047 1 98.75 72 ASP A O 1
ATOM 540 N N . MET A 1 73 ? 16.016 13.438 7.73 1 98.75 73 MET A N 1
ATOM 541 C CA . MET A 1 73 ? 14.594 13.094 7.742 1 98.75 73 MET A CA 1
ATOM 542 C C . MET A 1 73 ? 14.359 11.703 7.164 1 98.75 73 MET A C 1
ATOM 544 O O . MET A 1 73 ? 13.594 10.922 7.719 1 98.75 73 MET A O 1
ATOM 548 N N . GLN A 1 74 ? 15.008 11.453 6.062 1 98.69 74 GLN A N 1
ATOM 549 C CA . GLN A 1 74 ? 14.883 10.141 5.441 1 98.69 74 GLN A CA 1
ATOM 550 C C . GLN A 1 74 ? 15.289 9.031 6.406 1 98.69 74 GLN A C 1
ATOM 552 O O . GLN A 1 74 ? 14.641 7.988 6.469 1 98.69 74 GLN A O 1
ATOM 557 N N . GLN A 1 75 ? 16.391 9.25 7.09 1 98.5 75 GLN A N 1
ATOM 558 C CA . GLN A 1 75 ? 16.859 8.258 8.047 1 98.5 75 GLN A CA 1
ATOM 559 C C . GLN A 1 75 ? 15.844 8.039 9.164 1 98.5 75 GLN A C 1
ATOM 561 O O . GLN A 1 75 ? 15.617 6.902 9.594 1 98.5 75 GLN A O 1
ATOM 566 N N . ARG A 1 76 ? 15.227 9.055 9.602 1 98.69 76 ARG A N 1
ATOM 567 C CA . ARG A 1 76 ? 14.211 8.938 10.641 1 98.69 76 ARG A CA 1
ATOM 568 C C . ARG A 1 76 ? 12.977 8.211 10.125 1 98.69 76 ARG A C 1
ATOM 570 O O . ARG A 1 76 ? 12.344 7.449 10.852 1 98.69 76 ARG A O 1
ATOM 577 N N . PHE A 1 77 ? 12.609 8.469 8.867 1 98.56 77 PHE A N 1
ATOM 578 C CA . PHE A 1 77 ? 11.508 7.73 8.242 1 98.56 77 PHE A CA 1
ATOM 579 C C . PHE A 1 77 ? 11.836 6.242 8.164 1 98.56 77 PHE A C 1
ATOM 581 O O . PHE A 1 77 ? 10.969 5.398 8.367 1 98.56 77 PHE A O 1
ATOM 588 N N . LYS A 1 78 ? 13.109 5.922 7.844 1 96.25 78 LYS A N 1
ATOM 589 C CA . LYS A 1 78 ? 13.547 4.531 7.805 1 96.25 78 LYS A CA 1
ATOM 590 C C . LYS A 1 78 ? 13.469 3.891 9.188 1 96.25 78 LYS A C 1
ATOM 592 O O . LYS A 1 78 ? 13.062 2.738 9.328 1 96.25 78 LYS A O 1
ATOM 597 N N . ASN A 1 79 ? 13.891 4.617 10.227 1 97.69 79 ASN A N 1
ATOM 598 C CA . ASN A 1 79 ? 13.773 4.113 11.586 1 97.69 79 ASN A CA 1
ATOM 599 C C . ASN A 1 79 ? 12.328 3.814 11.953 1 97.69 79 ASN A C 1
ATOM 601 O O . ASN A 1 79 ? 12.047 2.861 12.688 1 97.69 79 ASN A O 1
ATOM 605 N N . TRP A 1 80 ? 11.383 4.695 11.477 1 97.81 80 TRP A N 1
ATOM 606 C CA . TRP A 1 80 ? 9.961 4.441 11.664 1 97.81 80 TRP A CA 1
ATOM 607 C C . TRP A 1 80 ? 9.547 3.145 10.969 1 97.81 80 TRP A C 1
ATOM 609 O O . TRP A 1 80 ? 8.914 2.279 11.586 1 97.81 80 TRP A O 1
ATOM 619 N N . LEU A 1 81 ? 9.953 2.975 9.773 1 94.62 81 LEU A N 1
ATOM 620 C CA . LEU A 1 81 ? 9.5 1.863 8.945 1 94.62 81 LEU A CA 1
ATOM 621 C C . LEU A 1 81 ? 10.078 0.542 9.445 1 94.62 81 LEU A C 1
ATOM 623 O O . LEU A 1 81 ? 9.359 -0.458 9.531 1 94.62 81 LEU A O 1
ATOM 627 N N . PHE A 1 82 ? 11.344 0.521 9.82 1 90.19 82 PHE A N 1
ATOM 628 C CA . PHE A 1 82 ? 12.031 -0.746 10.023 1 90.19 82 PHE A CA 1
ATOM 629 C C . PHE A 1 82 ? 12.172 -1.055 11.508 1 90.19 82 PHE A C 1
ATOM 631 O O . PHE A 1 82 ? 12.367 -2.209 11.891 1 90.19 82 PHE A O 1
ATOM 638 N N . GLU A 1 83 ? 12.055 -0.007 12.375 1 92.81 83 GLU A N 1
ATOM 639 C CA . GLU A 1 83 ? 12.336 -0.227 13.789 1 92.81 83 GLU A CA 1
ATOM 640 C C . GLU A 1 83 ? 11.164 0.193 14.664 1 92.81 83 GLU A C 1
ATOM 642 O O . GLU A 1 83 ? 11.203 0.033 15.883 1 92.81 83 GLU A O 1
ATOM 647 N N . GLY A 1 84 ? 10.133 0.812 14.102 1 95.25 84 GLY A N 1
ATOM 648 C CA . GLY A 1 84 ? 8.945 1.2 14.859 1 95.25 84 GLY A CA 1
ATOM 649 C C . GLY A 1 84 ? 9.133 2.492 15.633 1 95.25 84 GLY A C 1
ATOM 650 O O . GLY A 1 84 ? 8.422 2.742 16.609 1 95.25 84 GLY A O 1
ATOM 651 N N . ALA A 1 85 ? 10.094 3.281 15.18 1 97.31 85 ALA A N 1
ATOM 652 C CA . ALA A 1 85 ? 10.266 4.598 15.797 1 97.31 85 ALA A CA 1
ATOM 653 C C . ALA A 1 85 ? 9.078 5.504 15.508 1 97.31 85 ALA A C 1
ATOM 655 O O . ALA A 1 85 ? 8.383 5.324 14.5 1 97.31 85 ALA A O 1
ATOM 656 N N . TYR A 1 86 ? 8.773 6.438 16.453 1 98.44 86 TYR A N 1
ATOM 657 C CA . TYR A 1 86 ? 7.738 7.449 16.281 1 98.44 86 TYR A CA 1
ATOM 658 C C . TYR A 1 86 ? 6.363 6.805 16.156 1 98.44 86 TYR A C 1
ATOM 660 O O . TYR A 1 86 ? 5.562 7.211 15.312 1 98.44 86 TYR A O 1
ATOM 668 N N . THR A 1 87 ? 6.172 5.73 16.828 1 97.94 87 THR A N 1
ATOM 669 C CA . THR A 1 87 ? 4.875 5.059 16.859 1 97.94 87 THR A CA 1
ATOM 670 C C . THR A 1 87 ? 4.301 5.043 18.266 1 97.94 87 THR A C 1
ATOM 672 O O . THR A 1 87 ? 5.02 5.273 19.234 1 97.94 87 THR A O 1
ATOM 675 N N . PRO A 1 88 ? 2.979 4.762 18.391 1 96.75 88 PRO A N 1
ATOM 676 C CA . PRO A 1 88 ? 2.385 4.703 19.719 1 96.75 88 PRO A CA 1
ATOM 677 C C . PRO A 1 88 ? 2.943 3.561 20.562 1 96.75 88 PRO A C 1
ATOM 679 O O . PRO A 1 88 ? 3.094 3.701 21.781 1 96.75 88 PRO A O 1
ATOM 682 N N . ASP A 1 89 ? 3.289 2.371 19.953 1 94.31 89 ASP A N 1
ATOM 683 C CA . ASP A 1 89 ? 3.619 1.181 20.734 1 94.31 89 ASP A CA 1
ATOM 684 C C . ASP A 1 89 ? 4.895 0.521 20.219 1 94.31 89 ASP A C 1
ATOM 686 O O . ASP A 1 89 ? 5.152 -0.651 20.5 1 94.31 89 ASP A O 1
ATOM 690 N N . GLY A 1 90 ? 5.629 1.196 19.359 1 93.81 90 GLY A N 1
ATOM 691 C CA . GLY A 1 90 ? 6.871 0.632 18.859 1 93.81 90 GLY A CA 1
ATOM 692 C C . GLY A 1 90 ? 6.676 -0.275 17.672 1 93.81 90 GLY A C 1
ATOM 693 O O . GLY A 1 90 ? 7.59 -0.997 17.266 1 93.81 90 GLY A O 1
ATOM 694 N N . LEU A 1 91 ? 5.43 -0.23 17.094 1 89.5 91 LEU A N 1
ATOM 695 C CA . LEU A 1 91 ? 5.109 -1.052 15.93 1 89.5 91 LEU A CA 1
ATOM 696 C C . LEU A 1 91 ? 4.559 -0.196 14.797 1 89.5 91 LEU A C 1
ATOM 698 O O . LEU A 1 91 ? 3.646 0.606 15.008 1 89.5 91 LEU A O 1
ATOM 702 N N . THR A 1 92 ? 5.164 -0.375 13.664 1 90.69 92 THR A N 1
ATOM 703 C CA . THR A 1 92 ? 4.715 0.345 12.477 1 90.69 92 THR A CA 1
ATOM 704 C C . THR A 1 92 ? 3.541 -0.375 11.82 1 90.69 92 THR A C 1
ATOM 706 O O . THR A 1 92 ? 3.543 -1.604 11.711 1 90.69 92 THR A O 1
ATOM 709 N N . PHE A 1 93 ? 2.518 0.36 11.469 1 86.25 93 PHE A N 1
ATOM 710 C CA . PHE A 1 93 ? 1.411 -0.159 10.672 1 86.25 93 PHE A CA 1
ATOM 711 C C . PHE A 1 93 ? 0.935 0.88 9.664 1 86.25 93 PHE A C 1
ATOM 713 O O . PHE A 1 93 ? 1.397 2.023 9.672 1 86.25 93 PHE A O 1
ATOM 720 N N . ASP A 1 94 ? 0.065 0.518 8.727 1 88.94 94 ASP A N 1
ATOM 721 C CA . ASP A 1 94 ? -0.543 1.434 7.77 1 88.94 94 ASP A CA 1
ATOM 722 C C . ASP A 1 94 ? 0.521 2.139 6.93 1 88.94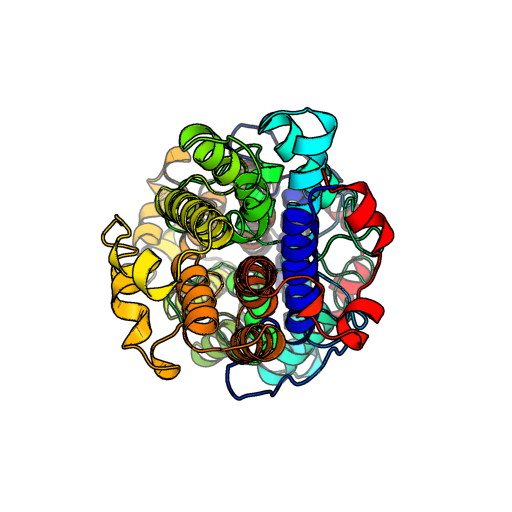 94 ASP A C 1
ATOM 724 O O . ASP A 1 94 ? 0.545 3.369 6.855 1 88.94 94 ASP A O 1
ATOM 728 N N . VAL A 1 95 ? 1.381 1.413 6.312 1 90.44 95 VAL A N 1
ATOM 729 C CA . VAL A 1 95 ? 2.459 1.945 5.488 1 90.44 95 VAL A CA 1
ATOM 730 C C . VAL A 1 95 ? 2.002 2.035 4.035 1 90.44 95 VAL A C 1
ATOM 732 O O . VAL A 1 95 ? 1.669 1.021 3.418 1 90.44 95 VAL A O 1
ATOM 735 N N . GLY A 1 96 ? 1.95 3.223 3.525 1 90.44 96 GLY A N 1
ATOM 736 C CA . GLY A 1 96 ? 1.688 3.352 2.102 1 90.44 96 GLY A CA 1
ATOM 737 C C . GLY A 1 96 ? 2.744 2.684 1.238 1 90.44 96 GLY A C 1
ATOM 738 O O . GLY A 1 96 ? 3.932 2.719 1.564 1 90.44 96 GLY A O 1
ATOM 739 N N . ASN A 1 97 ? 2.357 2.176 0.129 1 86.25 97 ASN A N 1
ATOM 740 C CA . ASN A 1 97 ? 3.256 1.417 -0.735 1 86.25 97 ASN A CA 1
ATOM 741 C C . ASN A 1 97 ? 4.359 2.301 -1.309 1 86.25 97 ASN A C 1
ATOM 743 O O . ASN A 1 97 ? 5.523 1.896 -1.355 1 86.25 97 ASN A O 1
ATOM 747 N N . ALA A 1 98 ? 3.994 3.496 -1.786 1 90.12 98 ALA A N 1
ATOM 748 C CA . ALA A 1 98 ? 4.984 4.402 -2.357 1 90.12 98 ALA A CA 1
ATOM 749 C C . ALA A 1 98 ? 6.035 4.789 -1.318 1 90.12 98 ALA A C 1
ATOM 751 O O . ALA A 1 98 ? 7.223 4.883 -1.633 1 90.12 98 ALA A O 1
ATOM 752 N N . THR A 1 99 ? 5.594 5.004 -0.097 1 95.38 99 THR A N 1
ATOM 753 C CA . THR A 1 99 ? 6.504 5.355 0.987 1 95.38 99 THR A CA 1
ATOM 754 C C . THR A 1 99 ? 7.453 4.199 1.288 1 95.38 99 THR A C 1
ATOM 756 O O . THR A 1 99 ? 8.664 4.395 1.398 1 95.38 99 THR A O 1
ATOM 759 N N . ARG A 1 100 ? 6.926 3.027 1.398 1 92.81 100 ARG A N 1
ATOM 760 C CA . ARG A 1 100 ? 7.75 1.85 1.657 1 92.81 100 ARG A CA 1
ATOM 761 C C . ARG A 1 100 ? 8.789 1.653 0.558 1 92.81 100 ARG A C 1
ATOM 763 O O . ARG A 1 100 ? 9.969 1.443 0.842 1 92.81 100 ARG A O 1
ATOM 770 N N . GLU A 1 101 ? 8.328 1.701 -0.688 1 90.75 101 GLU A N 1
ATOM 771 C CA . GLU A 1 101 ? 9.227 1.497 -1.824 1 90.75 101 GLU A CA 1
ATOM 772 C C . GLU A 1 101 ? 10.336 2.541 -1.845 1 90.75 101 GLU A C 1
ATOM 774 O O . GLU A 1 101 ? 11.508 2.203 -2.029 1 90.75 101 GLU A O 1
ATOM 779 N N . ALA A 1 102 ? 10 3.773 -1.641 1 95 102 ALA A N 1
ATOM 780 C CA . ALA A 1 102 ? 10.969 4.867 -1.683 1 95 102 ALA A CA 1
ATOM 781 C C . ALA A 1 102 ? 12.016 4.715 -0.581 1 95 102 ALA A C 1
ATOM 783 O O . ALA A 1 102 ? 13.211 4.887 -0.824 1 95 102 ALA A O 1
ATOM 784 N N . LEU A 1 103 ? 11.57 4.391 0.628 1 95.44 103 LEU A N 1
ATOM 785 C CA . LEU A 1 103 ? 12.484 4.301 1.763 1 95.44 103 LEU A CA 1
ATOM 786 C C . LEU A 1 103 ? 13.391 3.08 1.633 1 95.44 103 LEU A C 1
ATOM 788 O O . LEU A 1 103 ? 14.555 3.117 2.043 1 95.44 103 LEU A O 1
ATOM 792 N N . THR A 1 104 ? 12.867 2.041 1.083 1 91 104 THR A N 1
ATOM 793 C CA . THR A 1 104 ? 13.641 0.818 0.903 1 91 104 THR A CA 1
ATOM 794 C C . THR A 1 104 ? 14.656 0.984 -0.219 1 91 104 THR A C 1
ATOM 796 O O . THR A 1 104 ? 15.812 0.562 -0.086 1 91 104 THR A O 1
ATOM 799 N N . SER A 1 105 ? 14.25 1.6 -1.336 1 89.12 105 SER A N 1
ATOM 800 C CA . SER A 1 105 ? 15.141 1.767 -2.48 1 89.12 105 SER A CA 1
ATOM 801 C C . SER A 1 105 ? 16.094 2.941 -2.277 1 89.12 105 SER A C 1
ATOM 803 O O . SER A 1 105 ? 17.109 3.041 -2.953 1 89.12 105 SER A O 1
ATOM 805 N N . GLY A 1 106 ? 15.664 3.898 -1.431 1 91.19 106 GLY A N 1
ATOM 806 C CA . GLY A 1 106 ? 16.547 4.996 -1.062 1 91.19 106 GLY A CA 1
ATOM 807 C C . GLY A 1 106 ? 16.328 6.242 -1.898 1 91.19 106 GLY A C 1
ATOM 808 O O . GLY A 1 106 ? 17.094 7.199 -1.814 1 91.19 106 GLY A O 1
ATOM 809 N N . HIS A 1 107 ? 15.242 6.246 -2.734 1 92.12 107 HIS A N 1
ATOM 810 C CA . HIS A 1 107 ? 14.977 7.438 -3.535 1 92.12 107 HIS A CA 1
ATOM 811 C C . HIS A 1 107 ? 13.477 7.648 -3.727 1 92.12 107 HIS A C 1
ATOM 813 O O . HIS A 1 107 ? 12.711 6.684 -3.791 1 92.12 107 HIS A O 1
ATOM 819 N N . GLY A 1 108 ? 13.109 8.883 -3.889 1 95.06 108 GLY A N 1
ATOM 820 C CA . GLY A 1 108 ? 11.719 9.211 -4.129 1 95.06 108 GLY A CA 1
ATOM 821 C C . GLY A 1 108 ? 11.219 8.75 -5.484 1 95.06 108 GLY A C 1
ATOM 822 O O . GLY A 1 108 ? 11.953 8.805 -6.473 1 95.06 108 GLY A O 1
ATOM 823 N N . LEU A 1 109 ? 9.961 8.375 -5.465 1 93 109 LEU A N 1
ATOM 824 C CA . LEU A 1 109 ? 9.359 7.891 -6.699 1 93 109 LEU A CA 1
ATOM 825 C C . LEU A 1 109 ? 8.828 9.047 -7.543 1 93 109 LEU A C 1
ATOM 827 O O . LEU A 1 109 ? 8.203 9.969 -7.016 1 93 109 LEU A O 1
ATOM 831 N N . SER A 1 110 ? 9.062 9.008 -8.852 1 93.25 110 SER A N 1
ATOM 832 C CA . SER A 1 110 ? 8.75 10.164 -9.68 1 93.25 110 SER A CA 1
ATOM 833 C C . SER A 1 110 ? 7.738 9.805 -10.766 1 93.25 110 SER A C 1
ATOM 835 O O . SER A 1 110 ? 7.383 10.648 -11.594 1 93.25 110 SER A O 1
ATOM 837 N N . ASP A 1 111 ? 7.254 8.586 -10.742 1 86.19 111 ASP A N 1
ATOM 838 C CA . ASP A 1 111 ? 6.312 8.18 -11.773 1 86.19 111 ASP A CA 1
ATOM 839 C C . ASP A 1 111 ? 4.891 8.617 -11.43 1 86.19 111 ASP A C 1
ATOM 841 O O . ASP A 1 111 ? 4.59 8.898 -10.266 1 86.19 111 ASP A O 1
ATOM 845 N N . GLU A 1 112 ? 4.008 8.641 -12.445 1 85.06 112 GLU A N 1
ATOM 846 C CA . GLU A 1 112 ? 2.656 9.18 -12.32 1 85.06 112 GLU A CA 1
ATOM 847 C C . GLU A 1 112 ? 1.804 8.328 -11.391 1 85.06 112 GLU A C 1
ATOM 849 O O . GLU A 1 112 ? 0.794 8.789 -10.859 1 85.06 112 GLU A O 1
ATOM 854 N N . TYR A 1 113 ? 2.148 7.168 -11.094 1 80.25 113 TYR A N 1
ATOM 855 C CA . TYR A 1 113 ? 1.343 6.254 -10.289 1 80.25 113 TYR A CA 1
ATOM 856 C C . TYR A 1 113 ? 1.749 6.32 -8.828 1 80.25 113 TYR A C 1
ATOM 858 O O . TYR A 1 113 ? 1.097 5.719 -7.965 1 80.25 113 TYR A O 1
ATOM 866 N N . SER A 1 114 ? 2.834 7.109 -8.562 1 88.88 114 SER A N 1
ATOM 867 C CA . SER A 1 114 ? 3.33 7.254 -7.199 1 88.88 114 SER A CA 1
ATOM 868 C C . SER A 1 114 ? 2.916 8.594 -6.598 1 88.88 114 SER A C 1
ATOM 870 O O . SER A 1 114 ? 3.732 9.281 -5.988 1 88.88 114 SER A O 1
ATOM 872 N N . ASN A 1 115 ? 1.68 9.023 -6.867 1 94 115 ASN A N 1
ATOM 873 C CA . ASN A 1 115 ? 1.148 10.281 -6.367 1 94 115 ASN A CA 1
ATOM 874 C C . ASN A 1 115 ? 0.136 10.062 -5.246 1 94 115 ASN A C 1
ATOM 876 O O . ASN A 1 115 ? -0.905 10.719 -5.207 1 94 115 ASN A O 1
ATOM 880 N N . GLY A 1 116 ? 0.493 9.117 -4.367 1 94.44 116 GLY A N 1
ATOM 881 C CA . GLY A 1 116 ? -0.219 9.047 -3.1 1 94.44 116 GLY A CA 1
ATOM 882 C C . GLY A 1 116 ? 0.023 10.258 -2.215 1 94.44 116 GLY A C 1
ATOM 883 O O . GLY A 1 116 ? 0.846 11.117 -2.537 1 94.44 116 GLY A O 1
ATOM 884 N N . ASN A 1 117 ? -0.631 10.297 -1.128 1 97.94 117 ASN A N 1
ATOM 885 C CA . ASN A 1 117 ? -0.63 11.5 -0.306 1 97.94 117 ASN A CA 1
ATOM 886 C C . ASN A 1 117 ? 0.411 11.422 0.807 1 97.94 117 ASN A C 1
ATOM 888 O O . ASN A 1 117 ? 0.369 12.203 1.76 1 97.94 117 ASN A O 1
ATOM 892 N N . GLY A 1 118 ? 1.396 10.555 0.678 1 98.06 118 GLY A N 1
ATOM 893 C CA . GLY A 1 118 ? 2.346 10.242 1.735 1 98.06 118 GLY A CA 1
ATOM 894 C C . GLY A 1 118 ? 3.268 11.398 2.07 1 98.06 118 GLY A C 1
ATOM 895 O O . GLY A 1 118 ? 3.736 11.516 3.205 1 98.06 118 GLY A O 1
ATOM 896 N N . SER A 1 119 ? 3.586 12.211 1.066 1 98.69 119 SER A N 1
ATOM 897 C CA . SER A 1 119 ? 4.434 13.359 1.357 1 98.69 119 SER A CA 1
ATOM 898 C C . SER A 1 119 ? 3.617 14.516 1.924 1 98.69 119 SER A C 1
ATOM 900 O O . SER A 1 119 ? 4.098 15.258 2.785 1 98.69 119 SER A O 1
ATOM 902 N N . LEU A 1 120 ? 2.385 14.633 1.464 1 98.88 120 LEU A N 1
ATOM 903 C CA . LEU A 1 120 ? 1.495 15.695 1.931 1 98.88 120 LEU A CA 1
ATOM 904 C C . LEU A 1 120 ? 1.191 15.531 3.416 1 98.88 120 LEU A C 1
ATOM 906 O O . LEU A 1 120 ? 1.214 16.5 4.168 1 98.88 120 LEU A O 1
ATOM 910 N N . MET A 1 121 ? 0.941 14.32 3.811 1 98.81 121 MET A N 1
ATOM 911 C CA . MET A 1 121 ? 0.466 14.055 5.164 1 98.81 121 MET A CA 1
ATOM 912 C C . MET A 1 121 ? 1.526 14.422 6.195 1 98.81 121 MET A C 1
ATOM 914 O O . MET A 1 121 ? 1.208 14.648 7.367 1 98.81 121 MET A O 1
ATOM 918 N N . ARG A 1 122 ? 2.793 14.57 5.848 1 98.81 122 ARG A N 1
ATOM 919 C CA . ARG A 1 122 ? 3.859 14.734 6.828 1 98.81 122 ARG A CA 1
ATOM 920 C C . ARG A 1 122 ? 4.555 16.078 6.668 1 98.81 122 ARG A C 1
ATOM 922 O O . ARG A 1 122 ? 5.508 16.375 7.383 1 98.81 122 ARG A O 1
ATOM 929 N N . ILE A 1 123 ? 4.129 16.984 5.785 1 98.94 123 ILE A N 1
ATOM 930 C CA . ILE A 1 123 ? 4.906 18.125 5.336 1 98.94 123 ILE A CA 1
ATOM 931 C C . ILE A 1 123 ? 4.617 19.328 6.234 1 98.94 123 ILE A C 1
ATOM 933 O O . ILE A 1 123 ? 5.355 20.312 6.223 1 98.94 123 ILE A O 1
ATOM 937 N N . LEU A 1 124 ? 3.621 19.344 7.051 1 98.94 124 LEU A N 1
ATOM 938 C CA . LEU A 1 124 ? 3.045 20.469 7.77 1 98.94 124 LEU A CA 1
ATOM 939 C C . LEU A 1 124 ? 4.102 21.188 8.609 1 98.94 124 LEU A C 1
ATOM 941 O O . LEU A 1 124 ? 4.148 22.406 8.648 1 98.94 124 LEU A O 1
ATOM 945 N N . PRO A 1 125 ? 5.047 20.469 9.266 1 98.94 125 PRO A N 1
ATOM 946 C CA . PRO A 1 125 ? 6.004 21.141 10.156 1 98.94 125 PRO A CA 1
ATOM 947 C C . PRO A 1 125 ? 6.832 22.203 9.43 1 98.94 125 PRO A C 1
ATOM 949 O O . PRO A 1 125 ? 7.277 23.172 10.047 1 98.94 125 PRO A O 1
ATOM 952 N N . LEU A 1 126 ? 6.992 22.078 8.156 1 98.88 126 LEU A N 1
ATOM 953 C CA . LEU A 1 126 ? 7.816 23.031 7.414 1 98.88 126 LEU A CA 1
ATOM 954 C C . LEU A 1 126 ? 7.164 24.406 7.387 1 98.88 126 LEU A C 1
ATOM 956 O O . LEU A 1 126 ? 7.844 25.422 7.191 1 98.88 126 LEU A O 1
ATOM 960 N N . ALA A 1 127 ? 5.848 24.469 7.523 1 98.81 127 ALA A N 1
ATOM 961 C CA . ALA A 1 127 ? 5.145 25.75 7.551 1 98.81 127 ALA A CA 1
ATOM 962 C C . ALA A 1 127 ? 5.609 26.609 8.719 1 98.81 127 ALA A C 1
ATOM 964 O O . ALA A 1 127 ? 5.395 27.828 8.734 1 98.81 127 ALA A O 1
ATOM 965 N N . PHE A 1 128 ? 6.242 26.047 9.68 1 98.62 128 PHE A N 1
ATOM 966 C CA . PHE A 1 128 ? 6.652 26.75 10.891 1 98.62 128 PHE A CA 1
ATOM 967 C C . PHE A 1 128 ? 8.148 27.047 10.867 1 98.62 128 PHE A C 1
ATOM 969 O O . PHE A 1 128 ? 8.75 27.344 11.906 1 98.62 128 PHE A O 1
ATOM 976 N N . THR A 1 129 ? 8.766 26.844 9.711 1 98.44 129 THR A N 1
ATOM 977 C CA . THR A 1 129 ? 10.172 27.141 9.477 1 98.44 129 THR A CA 1
ATOM 978 C C . THR A 1 129 ? 10.336 28.141 8.344 1 98.44 129 THR A C 1
ATOM 980 O O . THR A 1 129 ? 9.344 28.609 7.777 1 98.44 129 THR A O 1
ATOM 983 N N . ALA A 1 130 ? 11.57 28.484 8.031 1 97.69 130 ALA A N 1
ATOM 984 C CA . ALA A 1 130 ? 11.867 29.375 6.914 1 97.69 130 ALA A CA 1
ATOM 985 C C . ALA A 1 130 ? 12.094 28.594 5.625 1 97.69 130 ALA A C 1
ATOM 987 O O . ALA A 1 130 ? 12.734 29.078 4.695 1 97.69 130 ALA A O 1
ATOM 988 N N . ALA A 1 131 ? 11.648 27.375 5.621 1 98.31 131 ALA A N 1
ATOM 989 C CA . ALA A 1 131 ? 11.859 26.516 4.457 1 98.31 131 ALA A CA 1
ATOM 990 C C . ALA A 1 131 ? 11.305 27.156 3.193 1 98.31 131 ALA A C 1
ATOM 992 O O . ALA A 1 131 ? 10.172 27.656 3.182 1 98.31 131 ALA A O 1
ATOM 993 N N . GLY A 1 132 ? 12.102 27.172 2.15 1 98.38 132 GLY A N 1
ATOM 994 C CA . GLY A 1 132 ? 11.648 27.672 0.857 1 98.38 132 GLY A CA 1
ATOM 995 C C . GLY A 1 132 ? 11.109 26.562 -0.044 1 98.38 132 GLY A C 1
ATOM 996 O O . GLY A 1 132 ? 11.031 25.406 0.363 1 98.38 132 GLY A O 1
ATOM 997 N N . PRO A 1 133 ? 10.766 26.969 -1.293 1 98.5 133 PRO A N 1
ATOM 998 C CA . PRO A 1 133 ? 10.195 25.984 -2.227 1 98.5 133 PRO A CA 1
ATOM 999 C C . PRO A 1 133 ? 11.133 24.812 -2.482 1 98.5 133 PRO A C 1
ATOM 1001 O O . PRO A 1 133 ? 10.68 23.672 -2.596 1 98.5 133 PRO A O 1
ATOM 1004 N N . SER A 1 134 ? 12.414 25.078 -2.549 1 98.62 134 SER A N 1
ATOM 1005 C CA . SER A 1 134 ? 13.383 24.016 -2.805 1 98.62 134 SER A CA 1
ATOM 1006 C C . SER A 1 134 ? 13.461 23.047 -1.631 1 98.62 134 SER A C 1
ATOM 1008 O O . SER A 1 134 ? 13.664 21.844 -1.822 1 98.62 134 SER A O 1
ATOM 1010 N N . ASP A 1 135 ? 13.359 23.578 -0.407 1 98.81 135 ASP A N 1
ATOM 1011 C CA . ASP A 1 135 ? 13.328 22.719 0.779 1 98.81 135 ASP A CA 1
ATOM 1012 C C . ASP A 1 135 ? 12.094 21.812 0.768 1 98.81 135 ASP A C 1
ATOM 1014 O O . ASP A 1 135 ? 12.203 20.625 1.042 1 98.81 135 ASP A O 1
ATOM 1018 N N . ILE A 1 136 ? 10.969 22.406 0.459 1 98.88 136 ILE A N 1
ATOM 1019 C CA . ILE A 1 136 ? 9.703 21.672 0.464 1 98.88 136 ILE A CA 1
ATOM 1020 C C . ILE A 1 136 ? 9.734 20.578 -0.601 1 98.88 136 ILE A C 1
ATOM 1022 O O . ILE A 1 136 ? 9.297 19.453 -0.354 1 98.88 136 ILE A O 1
ATOM 1026 N N . GLU A 1 137 ? 10.258 20.953 -1.764 1 98.81 137 GLU A N 1
ATOM 1027 C CA . GLU A 1 137 ? 10.414 19.969 -2.836 1 98.81 137 GLU A CA 1
ATOM 1028 C C . GLU A 1 137 ? 11.336 18.828 -2.41 1 98.81 137 GLU A C 1
ATOM 1030 O O . GLU A 1 137 ? 11.039 17.672 -2.67 1 98.81 137 GLU A O 1
ATOM 1035 N N . ALA A 1 138 ? 12.43 19.125 -1.788 1 98.81 138 ALA A N 1
ATOM 1036 C CA . ALA A 1 138 ? 13.383 18.109 -1.348 1 98.81 138 ALA A CA 1
ATOM 1037 C C . ALA A 1 138 ? 12.758 17.172 -0.321 1 98.81 138 ALA A C 1
ATOM 1039 O O . ALA A 1 138 ? 12.977 15.961 -0.362 1 98.81 138 ALA A O 1
ATOM 1040 N N . VAL A 1 139 ? 12.016 17.75 0.576 1 98.88 139 VAL A N 1
ATOM 1041 C CA . VAL A 1 139 ? 11.398 16.938 1.628 1 98.88 139 VAL A CA 1
ATOM 1042 C C . VAL A 1 139 ? 10.305 16.062 1.031 1 98.88 139 VAL A C 1
ATOM 1044 O O . VAL A 1 139 ? 10.195 14.883 1.375 1 98.88 139 VAL A O 1
ATOM 1047 N N . SER A 1 140 ? 9.445 16.625 0.12 1 98.88 140 SER A N 1
ATOM 1048 C CA . SER A 1 140 ? 8.453 15.797 -0.572 1 98.88 140 SER A CA 1
ATOM 1049 C C . SER A 1 140 ? 9.117 14.648 -1.32 1 98.88 140 SER A C 1
ATOM 1051 O O . SER A 1 140 ? 8.633 13.516 -1.278 1 98.88 140 SER A O 1
ATOM 1053 N N . SER A 1 141 ? 10.273 14.93 -1.898 1 98.69 141 SER A N 1
ATOM 1054 C CA . SER A 1 141 ? 10.938 14.023 -2.832 1 98.69 141 SER A CA 1
ATOM 1055 C C . SER A 1 141 ? 11.656 12.898 -2.096 1 98.69 141 SER A C 1
ATOM 1057 O O . SER A 1 141 ? 12.172 11.969 -2.721 1 98.69 141 SER A O 1
ATOM 1059 N N . ILE A 1 142 ? 11.703 12.984 -0.734 1 98.69 142 ILE A N 1
ATOM 1060 C CA . ILE A 1 142 ? 12.242 11.852 0.012 1 98.69 142 ILE A CA 1
ATOM 1061 C C . ILE A 1 142 ? 11.492 10.578 -0.376 1 98.69 142 ILE A C 1
ATOM 1063 O O . ILE A 1 142 ? 12.102 9.516 -0.542 1 98.69 142 ILE A O 1
ATOM 1067 N N . THR A 1 143 ? 10.141 10.695 -0.584 1 98.31 143 THR A N 1
ATOM 1068 C CA . THR A 1 143 ? 9.367 9.523 -0.964 1 98.31 143 THR A CA 1
ATOM 1069 C C . THR A 1 143 ? 8.594 9.773 -2.254 1 98.31 143 THR A C 1
ATOM 1071 O O . THR A 1 143 ? 8.43 8.867 -3.076 1 98.31 143 THR A O 1
ATOM 1074 N N . HIS A 1 144 ? 8.047 10.938 -2.436 1 98.31 144 HIS A N 1
ATOM 1075 C CA . HIS A 1 144 ? 7.211 11.305 -3.572 1 98.31 144 HIS A CA 1
ATOM 1076 C C . HIS A 1 144 ? 7.816 12.477 -4.34 1 98.31 144 HIS A C 1
ATOM 1078 O O . HIS A 1 144 ? 7.66 13.633 -3.939 1 98.31 144 HIS A O 1
ATOM 1084 N N . ALA A 1 145 ? 8.328 12.18 -5.441 1 98.19 145 ALA A N 1
ATOM 1085 C CA . ALA A 1 145 ? 9.148 13.164 -6.141 1 98.19 145 ALA A CA 1
ATOM 1086 C C . ALA A 1 145 ? 8.438 13.68 -7.391 1 98.19 145 ALA A C 1
ATOM 1088 O O . ALA A 1 145 ? 8.938 14.562 -8.078 1 98.19 145 ALA A O 1
ATOM 1089 N N . HIS A 1 146 ? 7.285 13.109 -7.73 1 97.19 146 HIS A N 1
ATOM 1090 C CA . HIS A 1 146 ? 6.547 13.586 -8.898 1 97.19 146 HIS A CA 1
ATOM 1091 C C . HIS A 1 146 ? 6.043 15.008 -8.688 1 97.19 146 HIS A C 1
ATOM 1093 O O . HIS A 1 146 ? 5.684 15.391 -7.574 1 97.19 146 HIS A O 1
ATOM 1099 N N . ALA A 1 147 ? 5.934 15.742 -9.766 1 98.06 147 ALA A N 1
ATOM 1100 C CA . ALA A 1 147 ? 5.566 17.156 -9.727 1 98.06 147 ALA A CA 1
ATOM 1101 C C . ALA A 1 147 ? 4.211 17.344 -9.047 1 98.06 147 ALA A C 1
ATOM 1103 O O . ALA A 1 147 ? 3.998 18.344 -8.344 1 98.06 147 ALA A O 1
ATOM 1104 N N . THR A 1 148 ? 3.303 16.453 -9.242 1 98.25 148 THR A N 1
ATOM 1105 C CA . THR A 1 148 ? 1.969 16.547 -8.656 1 98.25 148 THR A CA 1
ATOM 1106 C C . THR A 1 148 ? 2.039 16.5 -7.133 1 98.25 148 THR A C 1
ATOM 1108 O O . THR A 1 148 ? 1.401 17.312 -6.453 1 98.25 148 THR A O 1
ATOM 1111 N N . SER A 1 149 ? 2.812 15.57 -6.602 1 98.56 149 SER A N 1
ATOM 1112 C CA . SER A 1 149 ? 2.975 15.445 -5.156 1 98.56 149 SER A CA 1
ATOM 1113 C C . SER A 1 149 ? 3.721 16.641 -4.578 1 98.56 149 SER A C 1
ATOM 1115 O O . SER A 1 149 ? 3.355 17.156 -3.518 1 98.56 149 SER A O 1
ATOM 1117 N N . VAL A 1 150 ? 4.723 17.094 -5.27 1 98.75 150 VAL A N 1
ATOM 1118 C CA . VAL A 1 150 ? 5.516 18.234 -4.824 1 98.75 150 VAL A CA 1
ATOM 1119 C C . VAL A 1 150 ? 4.633 19.484 -4.762 1 98.75 150 VAL A C 1
ATOM 1121 O O . VAL A 1 150 ? 4.684 20.234 -3.789 1 98.75 150 VAL A O 1
ATOM 1124 N N . GLU A 1 151 ? 3.873 19.688 -5.773 1 98.81 151 GLU A N 1
ATOM 1125 C CA . GLU A 1 151 ? 3.01 20.859 -5.805 1 98.81 151 GLU A CA 1
ATOM 1126 C C . GLU A 1 151 ? 2.018 20.844 -4.645 1 98.81 151 GLU A C 1
ATOM 1128 O O . GLU A 1 151 ? 1.731 21.891 -4.055 1 98.81 151 GLU A O 1
ATOM 1133 N N . ALA A 1 152 ? 1.449 19.688 -4.355 1 98.88 152 ALA A N 1
ATOM 1134 C CA . ALA A 1 152 ? 0.535 19.578 -3.221 1 98.88 152 ALA A CA 1
ATOM 1135 C C . ALA A 1 152 ? 1.191 20.078 -1.936 1 98.88 152 ALA A C 1
ATOM 1137 O O . ALA A 1 152 ? 0.573 20.797 -1.155 1 98.88 152 ALA A O 1
ATOM 1138 N N . CYS A 1 153 ? 2.402 19.641 -1.732 1 98.88 153 CYS A N 1
ATOM 1139 C CA . CYS A 1 153 ? 3.133 20.031 -0.529 1 98.88 153 CYS A CA 1
ATOM 1140 C C . CYS A 1 153 ? 3.395 21.531 -0.504 1 98.88 153 CYS A C 1
ATOM 1142 O O . CYS A 1 153 ? 3.254 22.172 0.538 1 98.88 153 CYS A O 1
ATOM 1144 N N . LEU A 1 154 ? 3.811 22.062 -1.638 1 98.88 154 LEU A N 1
ATOM 1145 C CA . LEU A 1 154 ? 4.047 23.5 -1.741 1 98.88 154 LEU A CA 1
ATOM 1146 C C . LEU A 1 154 ? 2.777 24.281 -1.419 1 98.88 154 LEU A C 1
ATOM 1148 O O . LEU A 1 154 ? 2.818 25.25 -0.662 1 98.88 154 LEU A O 1
ATOM 1152 N N . LEU A 1 155 ? 1.677 23.875 -1.975 1 98.88 155 LEU A N 1
ATOM 1153 C CA . LEU A 1 155 ? 0.4 24.547 -1.755 1 98.88 155 LEU A CA 1
ATOM 1154 C C . LEU A 1 155 ? -0.015 24.453 -0.29 1 98.88 155 LEU A C 1
ATOM 1156 O O . LEU A 1 155 ? -0.408 25.453 0.311 1 98.88 155 LEU A O 1
ATOM 1160 N N . TYR A 1 156 ? 0.101 23.297 0.26 1 98.88 156 TYR A N 1
ATOM 1161 C CA . TYR A 1 156 ? -0.32 23.062 1.636 1 98.88 156 TYR A CA 1
ATOM 1162 C C . TYR A 1 156 ? 0.481 23.906 2.607 1 98.88 156 TYR A C 1
ATOM 1164 O O . TYR A 1 156 ? -0.085 24.531 3.508 1 98.88 156 TYR A O 1
ATOM 1172 N N . VAL A 1 157 ? 1.771 23.953 2.441 1 98.88 157 VAL A N 1
ATOM 1173 C CA . VAL A 1 157 ? 2.639 24.75 3.307 1 98.88 157 VAL A CA 1
ATOM 1174 C C . VAL A 1 157 ? 2.322 26.234 3.133 1 98.88 157 VAL A C 1
ATOM 1176 O O . VAL A 1 157 ? 2.262 26.969 4.113 1 98.88 157 VAL A O 1
ATOM 1179 N N . ALA A 1 158 ? 2.125 26.656 1.908 1 98.62 158 ALA A N 1
ATOM 1180 C CA . ALA A 1 158 ? 1.776 28.047 1.649 1 98.62 158 ALA A CA 1
ATOM 1181 C C . ALA A 1 158 ? 0.462 28.422 2.33 1 98.62 158 ALA A C 1
ATOM 1183 O O . ALA A 1 158 ? 0.345 29.484 2.924 1 98.62 158 ALA A O 1
ATOM 1184 N N . ILE A 1 159 ? -0.498 27.578 2.201 1 98.81 159 ILE A N 1
ATOM 1185 C CA . ILE A 1 159 ? -1.803 27.812 2.811 1 98.81 159 ILE A CA 1
ATOM 1186 C C . ILE A 1 159 ? -1.657 27.875 4.328 1 98.81 159 ILE A C 1
ATOM 1188 O O . ILE A 1 159 ? -2.164 28.812 4.969 1 98.81 159 ILE A O 1
ATOM 1192 N N . ALA A 1 160 ? -0.958 26.922 4.898 1 98.88 160 ALA A N 1
ATOM 1193 C CA . ALA A 1 160 ? -0.744 26.891 6.344 1 98.88 160 ALA A CA 1
ATOM 1194 C C . ALA A 1 160 ? -0.099 28.188 6.828 1 98.88 160 ALA A C 1
ATOM 1196 O O . ALA A 1 160 ? -0.513 28.75 7.844 1 98.88 160 ALA A O 1
ATOM 1197 N N . ARG A 1 161 ? 0.899 28.688 6.141 1 98.62 161 ARG A N 1
ATOM 1198 C CA . ARG A 1 161 ? 1.605 29.906 6.523 1 98.62 161 ARG A CA 1
ATOM 1199 C C . ARG A 1 161 ? 0.68 31.109 6.461 1 98.62 161 ARG A C 1
ATOM 1201 O O . ARG A 1 161 ? 0.762 32 7.309 1 98.62 161 ARG A O 1
ATOM 1208 N N . ARG A 1 162 ? -0.119 31.141 5.492 1 98.5 162 ARG A N 1
ATOM 1209 C CA . ARG A 1 162 ? -1.055 32.25 5.371 1 98.5 162 ARG A CA 1
ATOM 1210 C C . ARG A 1 162 ? -2.123 32.188 6.457 1 98.5 162 ARG A C 1
ATOM 1212 O O . ARG A 1 162 ? -2.549 33.219 6.98 1 98.5 162 ARG A O 1
ATOM 1219 N N . LEU A 1 163 ? -2.562 31.016 6.75 1 98.62 163 LEU A N 1
ATOM 1220 C CA . LEU A 1 163 ? -3.49 30.859 7.863 1 98.62 163 LEU A CA 1
ATOM 1221 C C . LEU A 1 163 ? -2.846 31.297 9.172 1 98.62 163 LEU A C 1
ATOM 1223 O O . LEU A 1 163 ? -3.502 31.906 10.023 1 98.62 163 LEU A O 1
ATOM 1227 N N . LEU A 1 164 ? -1.585 30.969 9.367 1 98.19 164 LEU A N 1
ATOM 1228 C CA . LEU A 1 164 ? -0.842 31.375 10.555 1 98.19 164 LEU A CA 1
ATOM 1229 C C . LEU A 1 164 ? -0.8 32.875 10.695 1 98.19 164 LEU A C 1
ATOM 1231 O O . LEU A 1 164 ? -0.727 33.406 11.805 1 98.19 164 LEU A O 1
ATOM 1235 N N . LYS A 1 165 ? -0.909 33.562 9.562 1 97.31 165 LYS A N 1
ATOM 1236 C CA . LYS A 1 165 ? -0.895 35 9.547 1 97.31 165 LYS A CA 1
ATOM 1237 C C . LYS A 1 165 ? -2.303 35.594 9.703 1 97.31 165 LYS A C 1
ATOM 1239 O O . LYS A 1 165 ? -2.5 36.812 9.648 1 97.31 165 LYS A O 1
ATOM 1244 N N . GLY A 1 166 ? -3.299 34.719 9.758 1 96.88 166 GLY A N 1
ATOM 1245 C CA . GLY A 1 166 ? -4.652 35.125 10.07 1 96.88 166 GLY A CA 1
ATOM 1246 C C . GLY A 1 166 ? -5.508 35.344 8.836 1 96.88 166 GLY A C 1
ATOM 1247 O O . GLY A 1 166 ? -6.652 35.781 8.93 1 96.88 166 GLY A O 1
ATOM 1248 N N . GLN A 1 167 ? -4.965 35 7.699 1 97.62 167 GLN A N 1
ATOM 1249 C CA . GLN A 1 167 ? -5.762 35.094 6.484 1 97.62 167 GLN A CA 1
ATOM 1250 C C . GLN A 1 167 ? -6.875 34.062 6.453 1 97.62 167 GLN A C 1
ATOM 1252 O O . GLN A 1 167 ? -6.754 33 7.066 1 97.62 167 GLN A O 1
ATOM 1257 N N . GLN A 1 168 ? -7.902 34.438 5.707 1 97.06 168 GLN A N 1
ATOM 1258 C CA . GLN A 1 168 ? -9.055 33.531 5.602 1 97.06 168 GLN A CA 1
ATOM 1259 C C . GLN A 1 168 ? -8.898 32.594 4.426 1 97.06 168 GLN A C 1
ATOM 1261 O O . GLN A 1 168 ? -8.406 32.969 3.361 1 97.06 168 GLN A O 1
ATOM 1266 N N . LEU A 1 169 ? -9.359 31.359 4.637 1 97.75 169 LEU A N 1
ATOM 1267 C CA . LEU A 1 169 ? -9.109 30.281 3.678 1 97.75 169 LEU A CA 1
ATOM 1268 C C . LEU A 1 169 ? -9.711 30.625 2.316 1 97.75 169 LEU A C 1
ATOM 1270 O O . LEU A 1 169 ? -9.078 30.422 1.282 1 97.75 169 LEU A O 1
ATOM 1274 N N . PRO A 1 170 ? -10.969 31.188 2.229 1 96.56 170 PRO A N 1
ATOM 1275 C CA . PRO A 1 170 ? -11.523 31.5 0.91 1 96.56 170 PRO A CA 1
ATOM 1276 C C . PRO A 1 170 ? -10.656 32.469 0.117 1 96.56 170 PRO A C 1
ATOM 1278 O O . PRO A 1 170 ? -10.461 32.281 -1.088 1 96.56 170 PRO A O 1
ATOM 1281 N N . GLU A 1 171 ? -10.148 33.438 0.8 1 96.31 171 GLU A N 1
ATOM 1282 C CA . GLU A 1 171 ? -9.289 34.406 0.145 1 96.31 171 GLU A CA 1
ATOM 1283 C C . GLU A 1 171 ? -7.965 33.781 -0.296 1 96.31 171 GLU A C 1
ATOM 1285 O O . GLU A 1 171 ? -7.441 34.125 -1.361 1 96.31 171 GLU A O 1
ATOM 1290 N N . ILE A 1 172 ? -7.445 32.969 0.557 1 98 172 ILE A N 1
ATOM 1291 C CA . ILE A 1 172 ? -6.199 32.281 0.234 1 98 172 ILE A CA 1
ATOM 1292 C C . ILE A 1 172 ? -6.371 31.453 -1.045 1 98 172 ILE A C 1
ATOM 1294 O O . ILE A 1 172 ? -5.555 31.547 -1.963 1 98 172 ILE A O 1
ATOM 1298 N N . LEU A 1 173 ? -7.441 30.656 -1.146 1 97.62 173 LEU A N 1
ATOM 1299 C CA . LEU A 1 173 ? -7.664 29.734 -2.258 1 97.62 173 LEU A CA 1
ATOM 1300 C C . LEU A 1 173 ? -7.867 30.5 -3.561 1 97.62 173 LEU A C 1
ATOM 1302 O O . LEU A 1 173 ? -7.406 30.078 -4.621 1 97.62 173 LEU A O 1
ATOM 1306 N N . LEU A 1 174 ? -8.523 31.625 -3.471 1 94.25 174 LEU A N 1
ATOM 1307 C CA . LEU A 1 174 ? -8.781 32.438 -4.652 1 94.25 174 LEU A CA 1
ATOM 1308 C C . LEU A 1 174 ? -7.484 33 -5.23 1 94.25 174 LEU A C 1
ATOM 1310 O O . LEU A 1 174 ? -7.371 33.188 -6.441 1 94.25 174 LEU A O 1
ATOM 1314 N N . GLY A 1 175 ? -6.547 33.219 -4.414 1 93.25 175 GLY A N 1
ATOM 1315 C CA . GLY A 1 175 ? -5.316 33.844 -4.836 1 93.25 175 GLY A CA 1
ATOM 1316 C C . GLY A 1 175 ? -4.191 32.875 -5.105 1 93.25 175 GLY A C 1
ATOM 1317 O O . GLY A 1 175 ? -3.07 33.281 -5.426 1 93.25 175 GLY A O 1
ATOM 1318 N N . LEU A 1 176 ? -4.473 31.609 -4.992 1 94.06 176 LEU A N 1
ATOM 1319 C CA . LEU A 1 176 ? -3.424 30.609 -5.18 1 94.06 176 LEU A CA 1
ATOM 1320 C C . LEU A 1 176 ? -3.037 30.5 -6.652 1 94.06 176 LEU A C 1
ATOM 1322 O O . LEU A 1 176 ? -3.898 30.562 -7.531 1 94.06 176 LEU A O 1
ATOM 1326 N N . GLU A 1 177 ? -1.78 30.484 -6.953 1 94.25 177 GLU A N 1
ATOM 1327 C CA . GLU A 1 177 ? -1.288 30.078 -8.266 1 94.25 177 GLU A CA 1
ATOM 1328 C C . GLU A 1 177 ? -1.065 28.578 -8.336 1 94.25 177 GLU A C 1
ATOM 1330 O O . GLU A 1 177 ? -0.243 28.031 -7.594 1 94.25 177 GLU A O 1
ATOM 1335 N N . THR A 1 178 ? -1.841 27.875 -9.227 1 96.12 178 THR A N 1
ATOM 1336 C CA . THR A 1 178 ? -1.768 26.422 -9.281 1 96.12 178 THR A CA 1
ATOM 1337 C C . THR A 1 178 ? -1.601 25.953 -10.727 1 96.12 178 THR A C 1
ATOM 1339 O O . THR A 1 178 ? -1.882 26.688 -11.664 1 96.12 178 THR A O 1
ATOM 1342 N N . SER A 1 179 ? -1.068 24.766 -10.914 1 97.12 179 SER A N 1
ATOM 1343 C CA . SER A 1 179 ? -1.186 24.078 -12.195 1 97.12 179 SER A CA 1
ATOM 1344 C C . SER A 1 179 ? -2.629 23.672 -12.469 1 97.12 179 SER A C 1
ATOM 1346 O O . SER A 1 179 ? -3.502 23.844 -11.617 1 97.12 179 SER A O 1
ATOM 1348 N N . THR A 1 180 ? -2.855 23.094 -13.648 1 96.94 180 THR A N 1
ATOM 1349 C CA . THR A 1 180 ? -4.184 22.625 -14.031 1 96.94 180 THR A CA 1
ATOM 1350 C C . THR A 1 180 ? -4.652 21.516 -13.102 1 96.94 180 THR A C 1
ATOM 1352 O O . THR A 1 180 ? -5.852 21.375 -12.844 1 96.94 180 THR A O 1
ATOM 1355 N N . THR A 1 181 ? -3.693 20.766 -12.578 1 97.19 181 THR A N 1
ATOM 1356 C CA . THR A 1 181 ? -3.992 19.641 -11.719 1 97.19 181 THR A CA 1
ATOM 1357 C C . THR A 1 181 ? -4.723 20.094 -10.461 1 97.19 181 THR A C 1
ATOM 1359 O O . THR A 1 181 ? -5.582 19.375 -9.938 1 97.19 181 THR A O 1
ATOM 1362 N N . TYR A 1 182 ? -4.418 21.312 -9.977 1 97.94 182 TYR A N 1
ATOM 1363 C CA . TYR A 1 182 ? -4.973 21.797 -8.719 1 97.94 182 TYR A CA 1
ATOM 1364 C C . TYR A 1 182 ? -5.871 23 -8.938 1 97.94 182 TYR A C 1
ATOM 1366 O O . TYR A 1 182 ? -6.164 23.75 -8 1 97.94 182 TYR A O 1
ATOM 1374 N N . ALA A 1 183 ? -6.336 23.219 -10.109 1 96.38 183 ALA A N 1
ATOM 1375 C CA . ALA A 1 183 ? -7.113 24.406 -10.461 1 96.38 183 ALA A CA 1
ATOM 1376 C C . ALA A 1 183 ? -8.445 24.422 -9.711 1 96.38 183 ALA A C 1
ATOM 1378 O O . ALA A 1 183 ? -8.961 25.5 -9.391 1 96.38 183 ALA A O 1
ATOM 1379 N N . ARG A 1 184 ? -8.945 23.297 -9.375 1 96.62 184 ARG A N 1
ATOM 1380 C CA . ARG A 1 184 ? -10.25 23.172 -8.727 1 96.62 184 ARG A CA 1
ATOM 1381 C C . ARG A 1 184 ? -10.227 23.766 -7.324 1 96.62 184 ARG A C 1
ATOM 1383 O O . ARG A 1 184 ? -11.273 24.062 -6.746 1 96.62 184 ARG A O 1
ATOM 1390 N N . LEU A 1 185 ? -9.039 23.969 -6.777 1 97.69 185 LEU A N 1
ATOM 1391 C CA . LEU A 1 185 ? -8.914 24.531 -5.434 1 97.69 185 LEU A CA 1
ATOM 1392 C C . LEU A 1 185 ? -9.523 25.922 -5.371 1 97.69 185 LEU A C 1
ATOM 1394 O O . LEU A 1 185 ? -10.031 26.328 -4.328 1 97.69 185 LEU A O 1
ATOM 1398 N N . GLN A 1 186 ? -9.562 26.625 -6.43 1 95.5 186 GLN A N 1
ATOM 1399 C CA . GLN A 1 186 ? -10.039 28 -6.473 1 95.5 186 GLN A CA 1
ATOM 1400 C C . GLN A 1 186 ? -11.57 28.047 -6.469 1 95.5 186 GLN A C 1
ATOM 1402 O O . GLN A 1 186 ? -12.156 29.078 -6.164 1 95.5 186 GLN A O 1
ATOM 1407 N N . THR A 1 187 ? -12.203 26.922 -6.758 1 95.25 187 THR A N 1
ATOM 1408 C CA . THR A 1 187 ? -13.664 26.906 -6.82 1 95.25 187 THR A CA 1
ATOM 1409 C C . THR A 1 187 ? -14.234 25.891 -5.828 1 95.25 187 THR A C 1
ATOM 1411 O O . THR A 1 187 ? -15.352 25.406 -6.004 1 95.25 187 THR A O 1
ATOM 1414 N N . LEU A 1 188 ? -13.469 25.5 -4.891 1 96.56 188 LEU A N 1
ATOM 1415 C CA . LEU A 1 188 ? -13.852 24.453 -3.934 1 96.56 188 LEU A CA 1
ATOM 1416 C C . LEU A 1 188 ? -15.133 24.844 -3.197 1 96.56 188 LEU A C 1
ATOM 1418 O O . LEU A 1 188 ? -15.93 23.984 -2.832 1 96.56 188 LEU A O 1
ATOM 1422 N N . ALA A 1 189 ? -15.312 26.125 -2.98 1 93.62 189 ALA A N 1
ATOM 1423 C CA . ALA A 1 189 ? -16.469 26.625 -2.23 1 93.62 189 ALA A CA 1
ATOM 1424 C C . ALA A 1 189 ? -17.766 26.328 -2.967 1 93.62 189 ALA A C 1
ATOM 1426 O O . ALA A 1 189 ? -18.828 26.266 -2.352 1 93.62 189 ALA A O 1
ATOM 1427 N N . ASP A 1 190 ? -17.703 26.125 -4.246 1 95.56 190 ASP A N 1
ATOM 1428 C CA . ASP A 1 190 ? -18.875 25.906 -5.074 1 95.56 190 ASP A CA 1
ATOM 1429 C C . ASP A 1 190 ? -19.234 24.422 -5.133 1 95.56 190 ASP A C 1
ATOM 1431 O O . ASP A 1 190 ? -20.297 24.062 -5.66 1 95.56 190 ASP A O 1
ATOM 1435 N N . LEU A 1 191 ? -18.406 23.609 -4.605 1 96.88 191 LEU A N 1
ATOM 1436 C CA . LEU A 1 191 ? -18.594 22.172 -4.719 1 96.88 191 LEU A CA 1
ATOM 1437 C C . LEU A 1 191 ? -19.406 21.641 -3.545 1 96.88 191 LEU A C 1
ATOM 1439 O O . LEU A 1 191 ? -19.453 22.266 -2.48 1 96.88 191 LEU A O 1
ATOM 1443 N N . THR A 1 192 ? -20.094 20.516 -3.822 1 97.5 192 THR A N 1
ATOM 1444 C CA . THR A 1 192 ? -20.844 19.812 -2.791 1 97.5 192 THR A CA 1
ATOM 1445 C C . THR A 1 192 ? -20.109 18.562 -2.35 1 97.5 192 THR A C 1
ATOM 1447 O O . THR A 1 192 ? -19.078 18.188 -2.941 1 97.5 192 THR A O 1
ATOM 1450 N N . GLU A 1 193 ? -20.547 17.938 -1.336 1 97.56 193 GLU A N 1
ATOM 1451 C CA . GLU A 1 193 ? -19.922 16.734 -0.812 1 97.56 193 GLU A CA 1
ATOM 1452 C C . GLU A 1 193 ? -19.797 15.664 -1.896 1 97.56 193 GLU A C 1
ATOM 1454 O O . GLU A 1 193 ? -18.797 14.953 -1.958 1 97.56 193 GLU A O 1
ATOM 1459 N N . ASP A 1 194 ? -20.766 15.547 -2.768 1 96.31 194 ASP A N 1
ATOM 1460 C CA . ASP A 1 194 ? -20.797 14.523 -3.811 1 96.31 194 ASP A CA 1
ATOM 1461 C C . ASP A 1 194 ? -19.688 14.742 -4.836 1 96.31 194 ASP A C 1
ATOM 1463 O O . ASP A 1 194 ? -19.297 13.812 -5.539 1 96.31 194 ASP A O 1
ATOM 1467 N N . ASP A 1 195 ? -19.188 16 -4.859 1 97.44 195 ASP A N 1
ATOM 1468 C CA . ASP A 1 195 ? -18.141 16.344 -5.816 1 97.44 195 ASP A CA 1
ATOM 1469 C C . ASP A 1 195 ? -16.75 16.031 -5.262 1 97.44 195 ASP A C 1
ATOM 1471 O O . ASP A 1 195 ? -15.766 16.031 -6 1 97.44 195 ASP A O 1
ATOM 1475 N N . ILE A 1 196 ? -16.688 15.703 -3.992 1 97.94 196 ILE A N 1
ATOM 1476 C CA . ILE A 1 196 ? -15.406 15.602 -3.309 1 97.94 196 ILE A CA 1
ATOM 1477 C C . ILE A 1 196 ? -14.977 14.133 -3.242 1 97.94 196 ILE A C 1
ATOM 1479 O O . ILE A 1 196 ? -15.703 13.289 -2.705 1 97.94 196 ILE A O 1
ATOM 1483 N N . ARG A 1 197 ? -13.852 13.875 -3.859 1 96.44 197 ARG A N 1
ATOM 1484 C CA . ARG A 1 197 ? -13.203 12.57 -3.705 1 96.44 197 ARG A CA 1
ATOM 1485 C C . ARG A 1 197 ? -12.234 12.57 -2.527 1 96.44 197 ARG A C 1
ATOM 1487 O O . ARG A 1 197 ? -11.539 13.562 -2.291 1 96.44 197 ARG A O 1
ATOM 1494 N N . SER A 1 198 ? -12.156 11.469 -1.764 1 97.25 198 SER A N 1
ATOM 1495 C CA . SER A 1 198 ? -11.359 11.43 -0.542 1 97.25 198 SER A CA 1
ATOM 1496 C C . SER A 1 198 ? -10.422 10.227 -0.535 1 97.25 198 SER A C 1
ATOM 1498 O O . SER A 1 198 ? -10.234 9.586 0.503 1 97.25 198 SER A O 1
ATOM 1500 N N . THR A 1 199 ? -9.828 9.945 -1.679 1 93.62 199 THR A N 1
ATOM 1501 C CA . THR A 1 199 ? -8.945 8.789 -1.836 1 93.62 199 THR A CA 1
ATOM 1502 C C . THR A 1 199 ? -7.523 9.141 -1.402 1 93.62 199 THR A C 1
ATOM 1504 O O . THR A 1 199 ? -7.254 10.258 -0.971 1 93.62 199 THR A O 1
ATOM 1507 N N . GLY A 1 200 ? -6.625 8.172 -1.48 1 94.06 200 GLY A N 1
ATOM 1508 C CA . GLY A 1 200 ? -5.223 8.359 -1.145 1 94.06 200 GLY A CA 1
ATOM 1509 C C . GLY A 1 200 ? -4.453 9.117 -2.209 1 94.06 200 GLY A C 1
ATOM 1510 O O . GLY A 1 200 ? -3.283 9.453 -2.016 1 94.06 200 GLY A O 1
ATOM 1511 N N . TYR A 1 201 ? -5.117 9.398 -3.342 1 93.88 201 TYR A N 1
ATOM 1512 C CA . TYR A 1 201 ? -4.52 10.266 -4.352 1 93.88 201 TYR A CA 1
ATOM 1513 C C . TYR A 1 201 ? -4.336 11.68 -3.812 1 93.88 201 TYR A C 1
ATOM 1515 O O . TYR A 1 201 ? -5.281 12.281 -3.295 1 93.88 201 TYR A O 1
ATOM 1523 N N . VAL A 1 202 ? -3.168 12.219 -3.982 1 98 202 VAL A N 1
ATOM 1524 C CA . VAL A 1 202 ? -2.76 13.43 -3.275 1 98 202 VAL A CA 1
ATOM 1525 C C . VAL A 1 202 ? -3.689 14.578 -3.643 1 98 202 VAL A C 1
ATOM 1527 O O . VAL A 1 202 ? -4.008 15.422 -2.801 1 98 202 VAL A O 1
ATOM 1530 N N . VAL A 1 203 ? -4.164 14.648 -4.844 1 98.19 203 VAL A N 1
ATOM 1531 C CA . VAL A 1 203 ? -5.043 15.719 -5.289 1 98.19 203 VAL A CA 1
ATOM 1532 C C . VAL A 1 203 ? -6.391 15.609 -4.582 1 98.19 203 VAL A C 1
ATOM 1534 O O . VAL A 1 203 ? -6.914 16.609 -4.07 1 98.19 203 VAL A O 1
ATOM 1537 N N . ASP A 1 204 ? -6.922 14.391 -4.52 1 97.81 204 ASP A N 1
ATOM 1538 C CA . ASP A 1 204 ? -8.172 14.148 -3.814 1 97.81 204 ASP A CA 1
ATOM 1539 C C . ASP A 1 204 ? -8.062 14.539 -2.344 1 97.81 204 ASP A C 1
ATOM 1541 O O . ASP A 1 204 ? -8.969 15.172 -1.793 1 97.81 204 ASP A O 1
ATOM 1545 N N . THR A 1 205 ? -6.961 14.141 -1.76 1 98.56 205 THR A N 1
ATOM 1546 C CA . THR A 1 205 ? -6.746 14.375 -0.337 1 98.56 205 THR A CA 1
ATOM 1547 C C . THR A 1 205 ? -6.723 15.875 -0.034 1 98.56 205 THR A C 1
ATOM 1549 O O . THR A 1 205 ? -7.395 16.344 0.891 1 98.56 205 THR A O 1
ATOM 1552 N N . LEU A 1 206 ? -5.953 16.609 -0.786 1 98.88 206 LEU A N 1
ATOM 1553 C CA . LEU A 1 206 ? -5.828 18.031 -0.532 1 98.88 206 LEU A CA 1
ATOM 1554 C C . LEU A 1 206 ? -7.156 18.75 -0.749 1 98.88 206 LEU A C 1
ATOM 1556 O O . LEU A 1 206 ? -7.562 19.578 0.068 1 98.88 206 LEU A O 1
ATOM 1560 N N . GLU A 1 207 ? -7.848 18.391 -1.82 1 98.69 207 GLU A N 1
ATOM 1561 C CA . GLU A 1 207 ? -9.148 19 -2.1 1 98.69 207 GLU A CA 1
ATOM 1562 C C . GLU A 1 207 ? -10.148 18.703 -0.981 1 98.69 207 GLU A C 1
ATOM 1564 O O . GLU A 1 207 ? -10.844 19.609 -0.513 1 98.69 207 GLU A O 1
ATOM 1569 N N . ALA A 1 208 ? -10.172 17.469 -0.597 1 98.81 208 ALA A N 1
ATOM 1570 C CA . ALA A 1 208 ? -11.125 17.047 0.432 1 98.81 208 ALA A CA 1
ATOM 1571 C C . ALA A 1 208 ? -10.844 17.75 1.757 1 98.81 208 ALA A C 1
ATOM 1573 O O . ALA A 1 208 ? -11.766 18.234 2.42 1 98.81 208 ALA A O 1
ATOM 1574 N N . ALA A 1 209 ? -9.586 17.797 2.146 1 98.94 209 ALA A N 1
ATOM 1575 C CA . ALA A 1 209 ? -9.203 18.422 3.406 1 98.94 209 ALA A CA 1
ATOM 1576 C C . ALA A 1 209 ? -9.578 19.906 3.416 1 98.94 209 ALA A C 1
ATOM 1578 O O . ALA A 1 209 ? -10.172 20.391 4.379 1 98.94 209 ALA A O 1
ATOM 1579 N N . LEU A 1 210 ? -9.258 20.578 2.34 1 98.88 210 LEU A N 1
ATOM 1580 C CA . LEU A 1 210 ? -9.523 22.016 2.258 1 98.88 210 LEU A CA 1
ATOM 1581 C C . LEU A 1 210 ? -11.023 22.281 2.174 1 98.88 210 LEU A C 1
ATOM 1583 O O . LEU A 1 210 ? -11.516 23.266 2.727 1 98.88 210 LEU A O 1
ATOM 1587 N N . TRP A 1 211 ? -11.719 21.422 1.471 1 98.81 211 TRP A N 1
ATOM 1588 C CA . TRP A 1 211 ? -13.172 21.562 1.393 1 98.81 211 TRP A CA 1
ATOM 1589 C C . TRP A 1 211 ? -13.805 21.438 2.773 1 98.81 211 TRP A C 1
ATOM 1591 O O . TRP A 1 211 ? -14.703 22.203 3.123 1 98.81 211 TRP A O 1
ATOM 1601 N N . CYS A 1 212 ? -13.344 20.469 3.529 1 98.81 212 CYS A N 1
ATOM 1602 C CA . CYS A 1 212 ? -13.859 20.281 4.879 1 98.81 212 CYS A CA 1
ATOM 1603 C C . CYS A 1 212 ? -13.594 21.5 5.742 1 98.81 212 CYS A C 1
ATOM 1605 O O . CYS A 1 212 ? -14.453 21.922 6.52 1 98.81 212 CYS A O 1
ATOM 1607 N N . LEU A 1 213 ? -12.398 22.016 5.645 1 98.69 213 LEU A N 1
ATOM 1608 C CA . LEU A 1 213 ? -12.039 23.203 6.406 1 98.69 213 LEU A CA 1
ATOM 1609 C C . LEU A 1 213 ? -12.883 24.391 5.977 1 98.69 213 LEU A C 1
ATOM 1611 O O . LEU A 1 213 ? -13.359 25.156 6.816 1 98.69 213 LEU A O 1
ATOM 1615 N N . LEU A 1 214 ? -13.07 24.531 4.711 1 98 214 LEU A N 1
ATOM 1616 C CA . LEU A 1 214 ? -13.789 25.656 4.109 1 98 214 LEU A CA 1
ATOM 1617 C C . LEU A 1 214 ? -15.258 25.641 4.52 1 98 214 LEU A C 1
ATOM 1619 O O . LEU A 1 214 ? -15.875 26.703 4.668 1 98 214 LEU A O 1
ATOM 1623 N N . THR A 1 215 ? -15.797 24.484 4.738 1 98.06 215 THR A N 1
ATOM 1624 C CA . THR A 1 215 ? -17.234 24.344 4.934 1 98.06 215 THR A CA 1
ATOM 1625 C C . THR A 1 215 ? -17.562 24.016 6.387 1 98.06 215 THR A C 1
ATOM 1627 O O . THR A 1 215 ? -18.625 23.469 6.688 1 98.06 215 THR A O 1
ATOM 1630 N N . SER A 1 216 ? -16.688 24.219 7.23 1 98.12 216 SER A N 1
ATOM 1631 C CA . SER A 1 216 ? -16.875 24.016 8.664 1 98.12 216 SER A CA 1
ATOM 1632 C C . SER A 1 216 ? -16.5 25.266 9.453 1 98.12 216 SER A C 1
ATOM 1634 O O . SER A 1 216 ? -15.805 26.156 8.938 1 98.12 216 SER A O 1
ATOM 1636 N N . THR A 1 217 ? -16.938 25.297 10.789 1 98.12 217 THR A N 1
ATOM 1637 C CA . THR A 1 217 ? -16.719 26.5 11.578 1 98.12 217 THR A CA 1
ATOM 1638 C C . THR A 1 217 ? -16.047 26.156 12.906 1 98.12 217 THR A C 1
ATOM 1640 O O . THR A 1 217 ? -15.953 27 13.797 1 98.12 217 THR A O 1
ATOM 1643 N N . SER A 1 218 ? -15.688 24.938 13.07 1 98.75 218 SER A N 1
ATOM 1644 C CA . SER A 1 218 ? -15.008 24.484 14.281 1 98.75 218 SER A CA 1
ATOM 1645 C C . SER A 1 218 ? -14.078 23.312 13.992 1 98.75 218 SER A C 1
ATOM 1647 O O . SER A 1 218 ? -14.164 22.688 12.93 1 98.75 218 SER A O 1
ATOM 1649 N N . TYR A 1 219 ? -13.164 23.047 14.969 1 98.81 219 TYR A N 1
ATOM 1650 C CA . TYR A 1 219 ? -12.242 21.938 14.82 1 98.81 219 TYR A CA 1
ATOM 1651 C C . TYR A 1 219 ? -13 20.609 14.734 1 98.81 219 TYR A C 1
ATOM 1653 O O . TYR A 1 219 ? -12.805 19.844 13.797 1 98.81 219 TYR A O 1
ATOM 1661 N N . PRO A 1 220 ? -13.938 20.328 15.719 1 98.88 220 PRO A N 1
ATOM 1662 C CA . PRO A 1 220 ? -14.609 19.016 15.648 1 98.88 220 PRO A CA 1
ATOM 1663 C C . PRO A 1 220 ? -15.43 18.844 14.375 1 98.88 220 PRO A C 1
ATOM 1665 O O . PRO A 1 220 ? -15.445 17.766 13.789 1 98.88 220 PRO A O 1
ATOM 1668 N N . GLU A 1 221 ? -16.078 19.922 13.953 1 98.81 221 GLU A N 1
ATOM 1669 C CA . GLU A 1 221 ? -16.875 19.828 12.734 1 98.81 221 GLU A CA 1
ATOM 1670 C C . GLU A 1 221 ? -15.992 19.516 11.523 1 98.81 221 GLU A C 1
ATOM 1672 O O . GLU A 1 221 ? -16.359 18.703 10.68 1 98.81 221 GLU A O 1
ATOM 1677 N N . THR A 1 222 ? -14.844 20.188 11.477 1 98.88 222 THR A N 1
ATOM 1678 C CA . THR A 1 222 ? -13.922 20.016 10.359 1 98.88 222 THR A CA 1
ATOM 1679 C C . THR A 1 222 ? -13.445 18.562 10.273 1 98.88 222 THR A C 1
ATOM 1681 O O . THR A 1 222 ? -13.516 17.953 9.211 1 98.88 222 THR A O 1
ATOM 1684 N N . VAL A 1 223 ? -12.961 18.016 11.383 1 98.88 223 VAL A N 1
ATOM 1685 C CA . VAL A 1 223 ? -12.281 16.719 11.32 1 98.88 223 VAL A CA 1
ATOM 1686 C C . VAL A 1 223 ? -13.312 15.602 11.219 1 98.88 223 VAL A C 1
ATOM 1688 O O . VAL A 1 223 ? -13.062 14.578 10.57 1 98.88 223 VAL A O 1
ATOM 1691 N N . LEU A 1 224 ? -14.508 15.773 11.852 1 98.88 224 LEU A N 1
ATOM 1692 C CA . LEU A 1 224 ? -15.555 14.773 11.695 1 98.88 224 LEU A CA 1
ATOM 1693 C C . LEU A 1 224 ? -16.078 14.75 10.258 1 98.88 224 LEU A C 1
ATOM 1695 O O . LEU A 1 224 ? -16.375 13.68 9.719 1 98.88 224 LEU A O 1
ATOM 1699 N N . LYS A 1 225 ? -16.203 15.93 9.648 1 98.75 225 LYS A N 1
ATOM 1700 C CA . LYS A 1 225 ? -16.578 16 8.242 1 98.75 225 LYS A CA 1
ATOM 1701 C C . LYS A 1 225 ? -15.57 15.266 7.367 1 98.75 225 LYS A C 1
ATOM 1703 O O . LYS A 1 225 ? -15.953 14.5 6.477 1 98.75 225 LYS A O 1
ATOM 1708 N N . ALA A 1 226 ? -14.305 15.477 7.594 1 98.88 226 ALA A N 1
ATOM 1709 C CA . ALA A 1 226 ? -13.227 14.844 6.832 1 98.88 226 ALA A CA 1
ATOM 1710 C C . ALA A 1 226 ? -13.273 13.328 6.977 1 98.88 226 ALA A C 1
ATOM 1712 O O . ALA A 1 226 ? -13.164 12.602 5.984 1 98.88 226 ALA A O 1
ATOM 1713 N N . VAL A 1 227 ? -13.445 12.82 8.227 1 98.81 227 VAL A N 1
ATOM 1714 C CA . VAL A 1 227 ? -13.523 11.383 8.469 1 98.81 227 VAL A CA 1
ATOM 1715 C C . VAL A 1 227 ? -14.742 10.797 7.766 1 98.81 227 VAL A C 1
ATOM 1717 O O . VAL A 1 227 ? -14.656 9.75 7.121 1 98.81 227 VAL A O 1
ATOM 1720 N N . ASN A 1 228 ? -15.805 11.492 7.824 1 98.69 228 ASN A N 1
ATOM 1721 C CA . ASN A 1 228 ? -17.062 10.953 7.34 1 98.69 228 ASN A CA 1
ATOM 1722 C C . ASN A 1 228 ? -17.141 10.992 5.816 1 98.69 228 ASN A C 1
ATOM 1724 O O . ASN A 1 228 ? -18.109 10.484 5.227 1 98.69 228 ASN A O 1
ATOM 1728 N N . LEU A 1 229 ? -16.172 11.57 5.168 1 98.38 229 LEU A N 1
ATOM 1729 C CA . LEU A 1 229 ? -16.078 11.461 3.717 1 98.38 229 LEU A CA 1
ATOM 1730 C C . LEU A 1 229 ? -15.734 10.039 3.295 1 98.38 229 LEU A C 1
ATOM 1732 O O . LEU A 1 229 ? -15.914 9.672 2.131 1 98.38 229 LEU A O 1
ATOM 1736 N N . GLY A 1 230 ? -15.133 9.195 4.25 1 96.75 230 GLY A N 1
ATOM 1737 C CA . GLY A 1 230 ? -14.797 7.816 3.939 1 96.75 230 GLY A CA 1
ATOM 1738 C C . GLY A 1 230 ? -13.5 7.676 3.17 1 96.75 230 GLY A C 1
ATOM 1739 O O . GLY A 1 230 ? -12.727 8.633 3.066 1 96.75 230 GLY A O 1
ATOM 1740 N N . ASP A 1 231 ? -13.156 6.41 2.748 1 94.19 231 ASP A N 1
ATOM 1741 C CA . ASP A 1 231 ? -11.977 6.043 1.964 1 94.19 231 ASP A CA 1
ATOM 1742 C C . ASP A 1 231 ? -10.695 6.262 2.762 1 94.19 231 ASP A C 1
ATOM 1744 O O . ASP A 1 231 ? -10.43 5.543 3.727 1 94.19 231 ASP A O 1
ATOM 1748 N N . ASP A 1 232 ? -9.969 7.301 2.469 1 96.06 232 ASP A N 1
ATOM 1749 C CA . ASP A 1 232 ? -8.727 7.559 3.189 1 96.06 232 ASP A CA 1
ATOM 1750 C C . ASP A 1 232 ? -8.969 8.492 4.375 1 96.06 232 ASP A C 1
ATOM 1752 O O . ASP A 1 232 ? -8.398 9.586 4.434 1 96.06 232 ASP A O 1
ATOM 1756 N N . THR A 1 233 ? -9.633 8.031 5.328 1 98.12 233 THR A N 1
ATOM 1757 C CA . THR A 1 233 ? -10.234 8.828 6.395 1 98.12 233 THR A CA 1
ATOM 1758 C C . THR A 1 233 ? -9.148 9.422 7.297 1 98.12 233 THR A C 1
ATOM 1760 O O . THR A 1 233 ? -9.211 10.594 7.652 1 98.12 233 THR A O 1
ATOM 1763 N N . ASP A 1 234 ? -8.164 8.617 7.672 1 98.31 234 ASP A N 1
ATOM 1764 C CA . ASP A 1 234 ? -7.16 9.109 8.609 1 98.31 234 ASP A CA 1
ATOM 1765 C C . ASP A 1 234 ? -6.316 10.211 7.969 1 98.31 234 ASP A C 1
ATOM 1767 O O . ASP A 1 234 ? -6.074 11.25 8.594 1 98.31 234 ASP A O 1
ATOM 1771 N N . THR A 1 235 ? -5.906 10.047 6.699 1 98.69 235 THR A N 1
ATOM 1772 C CA . THR A 1 235 ? -5.012 11.016 6.078 1 98.69 235 THR A CA 1
ATOM 1773 C C . THR A 1 235 ? -5.762 12.297 5.734 1 98.69 235 THR A C 1
ATOM 1775 O O . THR A 1 235 ? -5.254 13.398 5.965 1 98.69 235 THR A O 1
ATOM 1778 N N . VAL A 1 236 ? -6.977 12.188 5.18 1 98.88 236 VAL A N 1
ATOM 1779 C CA . VAL A 1 236 ? -7.762 13.383 4.875 1 98.88 236 VAL A CA 1
ATOM 1780 C C . VAL A 1 236 ? -8.023 14.164 6.16 1 98.88 236 VAL A C 1
ATOM 1782 O O . VAL A 1 236 ? -7.879 15.391 6.184 1 98.88 236 VAL A O 1
ATOM 1785 N N . ALA A 1 237 ? -8.367 13.445 7.176 1 98.94 237 ALA A N 1
ATOM 1786 C CA . ALA A 1 237 ? -8.617 14.094 8.461 1 98.94 237 ALA A CA 1
ATOM 1787 C C . ALA A 1 237 ? -7.34 14.727 9.016 1 98.94 237 ALA A C 1
ATOM 1789 O O . ALA A 1 237 ? -7.375 15.836 9.547 1 98.94 237 ALA A O 1
ATOM 1790 N N . ALA A 1 238 ? -6.234 14.016 8.953 1 98.94 238 ALA A N 1
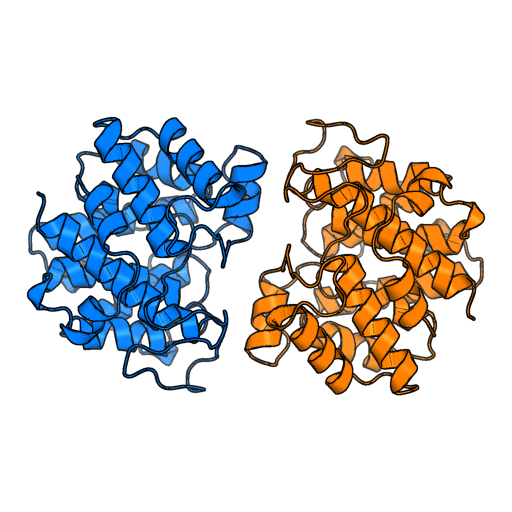ATOM 1791 C CA . ALA A 1 238 ? -4.969 14.539 9.461 1 98.94 238 ALA A CA 1
ATOM 1792 C C . ALA A 1 238 ? -4.59 15.844 8.766 1 98.94 238 ALA A C 1
ATOM 1794 O O . ALA A 1 238 ? -4.223 16.812 9.43 1 98.94 238 ALA A O 1
ATOM 1795 N N . VAL A 1 239 ? -4.695 15.875 7.426 1 98.94 239 VAL A N 1
ATOM 1796 C CA . VAL A 1 239 ? -4.34 17.047 6.637 1 98.94 239 VAL A CA 1
ATOM 1797 C C . VAL A 1 239 ? -5.277 18.203 6.98 1 98.94 239 VAL A C 1
ATOM 1799 O O . VAL A 1 239 ? -4.832 19.344 7.164 1 98.94 239 VAL A O 1
ATOM 1802 N N . ALA A 1 240 ? -6.559 17.953 7.105 1 98.94 240 ALA A N 1
ATOM 1803 C CA . ALA A 1 240 ? -7.531 18.969 7.496 1 98.94 240 ALA A CA 1
ATOM 1804 C C . ALA A 1 240 ? -7.305 19.422 8.938 1 98.94 240 ALA A C 1
ATOM 1806 O O . ALA A 1 240 ? -7.383 20.609 9.242 1 98.94 240 ALA A O 1
ATOM 1807 N N . GLY A 1 241 ? -7.078 18.422 9.781 1 98.94 241 GLY A N 1
ATOM 1808 C CA . GLY A 1 241 ? -6.941 18.688 11.203 1 98.94 241 GLY A CA 1
ATOM 1809 C C . GLY A 1 241 ? -5.746 19.547 11.539 1 98.94 241 GLY A C 1
ATOM 1810 O O . GLY A 1 241 ? -5.797 20.344 12.484 1 98.94 241 GLY A O 1
ATOM 1811 N N . GLY A 1 242 ? -4.633 19.328 10.836 1 98.88 242 GLY A N 1
ATOM 1812 C CA . GLY A 1 242 ? -3.482 20.203 11.023 1 98.88 242 GLY A CA 1
ATOM 1813 C C . GLY A 1 242 ? -3.793 21.656 10.781 1 98.88 242 GLY A C 1
ATOM 1814 O O . GLY A 1 242 ? -3.459 22.516 11.602 1 98.88 242 GLY A O 1
ATOM 1815 N N . LEU A 1 243 ? -4.469 21.969 9.672 1 98.88 243 LEU A N 1
ATOM 1816 C CA . LEU A 1 243 ? -4.855 23.344 9.352 1 98.88 243 LEU A CA 1
ATOM 1817 C C . LEU A 1 243 ? -5.898 23.859 10.336 1 98.88 243 LEU A C 1
ATOM 1819 O O . LEU A 1 243 ? -5.84 25.016 10.766 1 98.88 243 LEU A O 1
ATOM 1823 N N . ALA A 1 244 ? -6.852 23.016 10.672 1 98.88 244 ALA A N 1
ATOM 1824 C CA . ALA A 1 244 ? -7.852 23.406 11.656 1 98.88 244 ALA A CA 1
ATOM 1825 C C . ALA A 1 244 ? -7.203 23.734 13 1 98.88 244 ALA A C 1
ATOM 1827 O O . ALA A 1 244 ? -7.645 24.641 13.703 1 98.88 244 ALA A O 1
ATOM 1828 N N . GLY A 1 245 ? -6.23 22.922 13.344 1 98.81 245 GLY A N 1
ATOM 1829 C CA . GLY A 1 245 ? -5.484 23.219 14.555 1 98.81 245 GLY A CA 1
ATOM 1830 C C . GLY A 1 245 ? -4.859 24.609 14.531 1 98.81 245 GLY A C 1
ATOM 1831 O O . GLY A 1 245 ? -4.805 25.281 15.562 1 98.81 245 GLY A O 1
ATOM 1832 N N . ILE A 1 246 ? -4.352 25.016 13.422 1 98.62 246 ILE A N 1
ATOM 1833 C CA . ILE A 1 246 ? -3.779 26.344 13.25 1 98.62 246 ILE A CA 1
ATOM 1834 C C . ILE A 1 246 ? -4.863 27.391 13.445 1 98.62 246 ILE A C 1
ATOM 1836 O O . ILE A 1 246 ? -4.645 28.406 14.117 1 98.62 246 ILE A O 1
ATOM 1840 N N . ILE A 1 247 ? -6.02 27.203 12.914 1 98.5 247 ILE A N 1
ATOM 1841 C CA . ILE A 1 247 ? -7.098 28.188 12.906 1 98.5 247 ILE A CA 1
ATOM 1842 C C . ILE A 1 247 ? -7.727 28.281 14.297 1 98.5 247 ILE A C 1
ATOM 1844 O O . ILE A 1 247 ? -7.941 29.375 14.812 1 98.5 247 ILE A O 1
ATOM 1848 N N . TYR A 1 248 ? -7.945 27.156 14.945 1 98.38 248 TYR A N 1
ATOM 1849 C CA . TYR A 1 248 ? -8.805 27.141 16.125 1 98.38 248 TYR A CA 1
ATOM 1850 C C . TYR A 1 248 ? -7.977 26.984 17.391 1 98.38 248 TYR A C 1
ATOM 1852 O O . TYR A 1 248 ? -8.484 27.188 18.5 1 98.38 248 TYR A O 1
ATOM 1860 N N . GLY A 1 249 ? -6.711 26.625 17.266 1 97.81 249 GLY A N 1
ATOM 1861 C CA . GLY A 1 249 ? -5.852 26.469 18.422 1 97.81 249 GLY A CA 1
ATOM 1862 C C . GLY A 1 249 ? -6.121 25.188 19.188 1 97.81 249 GLY A C 1
ATOM 1863 O O . GLY A 1 249 ? -7.074 24.469 18.891 1 97.81 249 GLY A O 1
ATOM 1864 N N . LEU A 1 250 ? -5.285 24.938 20.125 1 97.62 250 LEU A N 1
ATOM 1865 C CA . LEU A 1 250 ? -5.414 23.75 20.969 1 97.62 250 LEU A CA 1
ATOM 1866 C C . LEU A 1 250 ? -6.746 23.75 21.703 1 97.62 250 LEU A C 1
ATOM 1868 O O . LEU A 1 250 ? -7.328 22.688 21.953 1 97.62 250 LEU A O 1
ATOM 1872 N N . GLU A 1 251 ? -7.195 24.906 22.047 1 97.81 251 GLU A N 1
ATOM 1873 C CA . GLU A 1 251 ? -8.438 25.047 22.797 1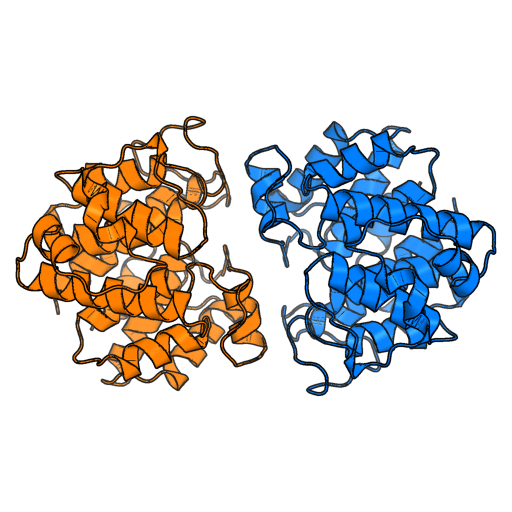 97.81 251 GLU A CA 1
ATOM 1874 C C . GLU A 1 251 ? -9.648 24.656 21.953 1 97.81 251 GLU A C 1
ATOM 1876 O O . GLU A 1 251 ? -10.719 24.359 22.5 1 97.81 251 GLU A O 1
ATOM 1881 N N . GLY A 1 252 ? -9.461 24.688 20.656 1 98.31 252 GLY A N 1
ATOM 1882 C CA . GLY A 1 252 ? -10.547 24.297 19.766 1 98.31 252 GLY A CA 1
ATOM 1883 C C . GLY A 1 252 ? -10.734 22.797 19.688 1 98.31 252 GLY A C 1
ATOM 1884 O O . GLY A 1 252 ? -11.766 22.312 19.219 1 98.31 252 GLY A O 1
ATOM 1885 N N . ILE A 1 253 ? -9.797 22.031 20.125 1 98.62 253 ILE A N 1
ATOM 1886 C CA . ILE A 1 253 ? -9.852 20.562 20.078 1 98.62 253 ILE A CA 1
ATOM 1887 C C . ILE A 1 253 ? -10.547 20.047 21.344 1 98.62 253 ILE A C 1
ATOM 1889 O O . ILE A 1 253 ? -10.188 20.422 22.453 1 98.62 253 ILE A O 1
ATOM 1893 N N . PRO A 1 254 ? -11.508 19.203 21.219 1 98.62 254 PRO A N 1
ATOM 1894 C CA . PRO A 1 254 ? -12.219 18.672 22.375 1 98.62 254 PRO A CA 1
ATOM 1895 C C . PRO A 1 254 ? -11.281 18 23.391 1 98.62 254 PRO A C 1
ATOM 1897 O O . PRO A 1 254 ? -10.445 17.188 23 1 98.62 254 PRO A O 1
ATOM 1900 N N . ASP A 1 255 ? -11.516 18.234 24.672 1 98.25 255 ASP A N 1
ATOM 1901 C CA . ASP A 1 255 ? -10.672 17.734 25.75 1 98.25 255 ASP A CA 1
ATOM 1902 C C . ASP A 1 255 ? -10.664 16.219 25.781 1 98.25 255 ASP A C 1
ATOM 1904 O O . ASP A 1 255 ? -9.633 15.594 26.031 1 98.25 255 ASP A O 1
ATOM 1908 N N . ASN A 1 256 ? -11.766 15.648 25.594 1 98.06 256 ASN A N 1
ATOM 1909 C CA . ASN A 1 256 ? -11.867 14.195 25.641 1 98.06 256 ASN A CA 1
ATOM 1910 C C . ASN A 1 256 ? -11.062 13.531 24.516 1 98.06 256 ASN A C 1
ATOM 1912 O O . ASN A 1 256 ? -10.492 12.461 24.719 1 98.06 256 ASN A O 1
ATOM 1916 N N . TRP A 1 257 ? -11.031 14.164 23.344 1 98.5 257 TRP A N 1
ATOM 1917 C CA . TRP A 1 257 ? -10.219 13.641 22.25 1 98.5 257 TRP A CA 1
ATOM 1918 C C . TRP A 1 257 ? -8.727 13.766 22.578 1 98.5 257 TRP A C 1
ATOM 1920 O O . TRP A 1 257 ? -7.953 12.836 22.312 1 98.5 257 TRP A O 1
ATOM 1930 N N . LEU A 1 258 ? -8.367 14.867 23.156 1 98.44 258 LEU A N 1
ATOM 1931 C CA . LEU A 1 258 ? -6.98 15.062 23.562 1 98.44 258 LEU A CA 1
ATOM 1932 C C . LEU A 1 258 ? -6.578 14.039 24.625 1 98.44 258 LEU A C 1
ATOM 1934 O O . LEU A 1 258 ? -5.473 13.492 24.578 1 98.44 258 LEU A O 1
ATOM 1938 N N . ALA A 1 259 ? -7.473 13.773 25.516 1 98.12 259 ALA A N 1
ATOM 1939 C CA . ALA A 1 259 ? -7.191 12.852 26.625 1 98.12 259 ALA A CA 1
ATOM 1940 C C . ALA A 1 259 ? -6.977 11.43 26.109 1 98.12 259 ALA A C 1
ATOM 1942 O O . ALA A 1 259 ? -6.168 10.68 26.656 1 98.12 259 ALA A O 1
ATOM 1943 N N . GLN A 1 260 ? -7.629 11.078 25.047 1 98.19 260 GLN A N 1
ATOM 1944 C CA . GLN A 1 260 ? -7.609 9.711 24.531 1 98.19 260 GLN A CA 1
ATOM 1945 C C . GLN A 1 260 ? -6.426 9.5 23.594 1 98.19 260 GLN A C 1
ATOM 1947 O O . GLN A 1 260 ? -6.086 8.359 23.266 1 98.19 260 GLN A O 1
ATOM 1952 N N . LEU A 1 261 ? -5.832 10.57 23.141 1 98.56 261 LEU A N 1
ATOM 1953 C CA . LEU A 1 261 ? -4.715 10.453 22.219 1 98.56 261 LEU A CA 1
ATOM 1954 C C . LEU A 1 261 ? -3.562 9.68 22.859 1 98.56 261 LEU A C 1
ATOM 1956 O O . LEU A 1 261 ? -3.154 9.977 23.984 1 98.56 261 LEU A O 1
ATOM 1960 N N . ARG A 1 262 ? -3.07 8.75 22.172 1 98.19 262 ARG A N 1
ATOM 1961 C CA . ARG A 1 262 ? -2.055 7.867 22.734 1 98.19 262 ARG A CA 1
ATOM 1962 C C . ARG A 1 262 ? -0.659 8.461 22.547 1 98.19 262 ARG A C 1
ATOM 1964 O O . ARG A 1 262 ? -0.406 9.195 21.594 1 98.19 262 ARG A O 1
ATOM 1971 N N . ASN A 1 263 ? 0.278 8.148 23.5 1 98.31 263 ASN A N 1
ATOM 1972 C CA . ASN A 1 263 ? 1.708 8.438 23.516 1 98.31 263 ASN A CA 1
ATOM 1973 C C . ASN A 1 263 ? 1.979 9.93 23.312 1 98.31 263 ASN A C 1
ATOM 1975 O O . ASN A 1 263 ? 2.791 10.305 22.469 1 98.31 263 ASN A O 1
ATOM 1979 N N . LYS A 1 264 ? 1.25 10.781 24.047 1 98.19 264 LYS A N 1
ATOM 1980 C CA . LYS A 1 264 ? 1.388 12.234 23.953 1 98.19 264 LYS A CA 1
ATOM 1981 C C . LYS A 1 264 ? 2.797 12.68 24.328 1 98.19 264 LYS A C 1
ATOM 1983 O O . LYS A 1 264 ? 3.289 13.695 23.844 1 98.19 264 LYS A O 1
ATOM 1988 N N . GLU A 1 265 ? 3.455 11.945 25.172 1 98.06 265 GLU A N 1
ATOM 1989 C CA . GLU A 1 265 ? 4.824 12.273 25.562 1 98.06 265 GLU A CA 1
ATOM 1990 C C . GLU A 1 265 ? 5.746 12.297 24.344 1 98.06 265 GLU A C 1
ATOM 1992 O O . GLU A 1 265 ? 6.633 13.148 24.25 1 98.06 265 GLU A O 1
ATOM 1997 N N . LEU A 1 266 ? 5.578 11.344 23.453 1 98.5 266 LEU A N 1
ATOM 1998 C CA . LEU A 1 266 ? 6.375 11.32 22.234 1 98.5 266 LEU A CA 1
ATOM 1999 C C . LEU A 1 266 ? 6.109 12.555 21.391 1 98.5 266 LEU A C 1
ATOM 2001 O O . LEU A 1 266 ? 7.039 13.141 20.828 1 98.5 266 LEU A O 1
ATOM 2005 N N . LEU A 1 267 ? 4.844 12.945 21.234 1 98.44 267 LEU A N 1
ATOM 2006 C CA . LEU A 1 267 ? 4.52 14.156 20.484 1 98.44 267 LEU A CA 1
ATOM 2007 C C . LEU A 1 267 ? 5.273 15.359 21.047 1 98.44 267 LEU A C 1
ATOM 2009 O O . LEU A 1 267 ? 5.934 16.078 20.312 1 98.44 267 LEU A O 1
ATOM 2013 N N . GLU A 1 268 ? 5.195 15.469 22.375 1 98.12 268 GLU A N 1
ATOM 2014 C CA . GLU A 1 268 ? 5.824 16.609 23.031 1 98.12 268 GLU A CA 1
ATOM 2015 C C . GLU A 1 268 ? 7.332 16.609 22.812 1 98.12 268 GLU A C 1
ATOM 2017 O O . GLU A 1 268 ? 7.938 17.672 22.625 1 98.12 268 GLU A O 1
ATOM 2022 N N . SER A 1 269 ? 7.914 15.469 22.781 1 98 269 SER A N 1
ATOM 2023 C CA . SER A 1 269 ? 9.367 15.352 22.719 1 98 269 SER A CA 1
ATOM 2024 C C . SER A 1 269 ? 9.891 15.711 21.328 1 98 269 SER A C 1
ATOM 2026 O O . SER A 1 269 ? 11.062 16.047 21.172 1 98 269 SER A O 1
ATOM 2028 N N . CYS A 1 270 ? 9 15.68 20.297 1 98.25 270 CYS A N 1
ATOM 2029 C CA . CYS A 1 270 ? 9.453 15.875 18.938 1 98.25 270 CYS A CA 1
ATOM 2030 C C . CYS A 1 270 ? 9.242 17.328 18.484 1 98.25 270 CYS A C 1
ATOM 2032 O O . CYS A 1 270 ? 9.812 17.75 17.484 1 98.25 270 CYS A O 1
ATOM 2034 N N . LEU A 1 271 ? 8.414 18.094 19.234 1 97.75 271 LEU A N 1
ATOM 2035 C CA . LEU A 1 271 ? 8.07 19.453 18.828 1 97.75 271 LEU A CA 1
ATOM 2036 C C . LEU A 1 271 ? 9.273 20.375 18.969 1 97.75 271 LEU A C 1
ATOM 2038 O O . LEU A 1 271 ? 10.18 20.125 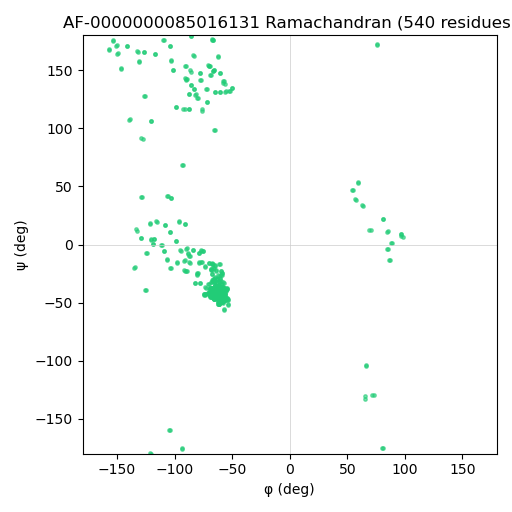19.766 1 97.75 271 LEU A O 1
ATOM 2042 N N . PHE A 1 272 ? 9.328 21.5 18.156 1 97.25 272 PHE A N 1
ATOM 2043 C CA . PHE A 1 272 ? 10.438 22.438 18.188 1 97.25 272 PHE A CA 1
ATOM 2044 C C . PHE A 1 272 ? 9.922 23.875 18.281 1 97.25 272 PHE A C 1
ATOM 2046 O O . PHE A 1 272 ? 8.766 24.141 17.984 1 97.25 272 PHE A O 1
ATOM 2053 N N . MET B 1 1 ? -3.35 -36.938 -3.803 1 65.12 1 MET B N 1
ATOM 2054 C CA . MET B 1 1 ? -2.906 -35.562 -3.816 1 65.12 1 MET B CA 1
ATOM 2055 C C . MET B 1 1 ? -2.43 -35.156 -5.207 1 65.12 1 MET B C 1
ATOM 2057 O O . MET B 1 1 ? -1.739 -35.906 -5.879 1 65.12 1 MET B O 1
ATOM 2061 N N . ASN B 1 2 ? -2.984 -34.062 -5.707 1 87.62 2 ASN B N 1
ATOM 2062 C CA . ASN B 1 2 ? -2.619 -33.562 -7.02 1 87.62 2 ASN B CA 1
ATOM 2063 C C . ASN B 1 2 ? -1.169 -33.094 -7.055 1 87.62 2 ASN B C 1
ATOM 2065 O O . ASN B 1 2 ? -0.846 -32.031 -6.516 1 87.62 2 ASN B O 1
ATOM 2069 N N . LYS B 1 3 ? -0.285 -33.969 -7.562 1 94.12 3 LYS B N 1
ATOM 2070 C CA . LYS B 1 3 ? 1.153 -33.719 -7.574 1 94.12 3 LYS B CA 1
ATOM 2071 C C . LYS B 1 3 ? 1.483 -32.438 -8.328 1 94.12 3 LYS B C 1
ATOM 2073 O O . LYS B 1 3 ? 2.422 -31.719 -7.969 1 94.12 3 LYS B O 1
ATOM 2078 N N . SER B 1 4 ? 0.737 -32.188 -9.391 1 97.25 4 SER B N 1
ATOM 2079 C CA . SER B 1 4 ? 0.972 -30.984 -10.172 1 97.25 4 SER B CA 1
ATOM 2080 C C . SER B 1 4 ? 0.616 -29.734 -9.375 1 97.25 4 SER B C 1
ATOM 2082 O O . SER B 1 4 ? 1.311 -28.719 -9.461 1 97.25 4 SER B O 1
ATOM 2084 N N . LEU B 1 5 ? -0.488 -29.859 -8.609 1 98.44 5 LEU B N 1
ATOM 2085 C CA . LEU B 1 5 ? -0.86 -28.734 -7.746 1 98.44 5 LEU B CA 1
ATOM 2086 C C . LEU B 1 5 ? 0.214 -28.484 -6.691 1 98.44 5 LEU B C 1
ATOM 2088 O O . LEU B 1 5 ? 0.57 -27.344 -6.426 1 98.44 5 LEU B O 1
ATOM 2092 N N . LYS B 1 6 ? 0.669 -29.562 -6.074 1 98.5 6 LYS B N 1
ATOM 2093 C CA . LYS B 1 6 ? 1.723 -29.438 -5.07 1 98.5 6 LYS B CA 1
ATOM 2094 C C . LYS B 1 6 ? 2.965 -28.766 -5.656 1 98.5 6 LYS B C 1
ATOM 2096 O O . LYS B 1 6 ? 3.531 -27.859 -5.047 1 98.5 6 LYS B O 1
ATOM 2101 N N . ALA B 1 7 ? 3.396 -29.234 -6.852 1 98.69 7 ALA B N 1
ATOM 2102 C CA . ALA B 1 7 ? 4.574 -28.672 -7.504 1 98.69 7 ALA B CA 1
ATOM 2103 C C . ALA B 1 7 ? 4.371 -27.188 -7.812 1 98.69 7 ALA B C 1
ATOM 2105 O O . ALA B 1 7 ? 5.293 -26.391 -7.652 1 98.69 7 ALA B O 1
ATOM 2106 N N . ALA B 1 8 ? 3.209 -26.844 -8.258 1 98.88 8 ALA B N 1
ATOM 2107 C CA . ALA B 1 8 ? 2.895 -25.453 -8.602 1 98.88 8 ALA B CA 1
ATOM 2108 C C . ALA B 1 8 ? 2.916 -24.562 -7.359 1 98.88 8 ALA B C 1
ATOM 2110 O O . ALA B 1 8 ? 3.512 -23.484 -7.371 1 98.88 8 ALA B O 1
ATOM 2111 N N . VAL B 1 9 ? 2.26 -25.031 -6.266 1 98.88 9 VAL B N 1
ATOM 2112 C CA . VAL B 1 9 ? 2.139 -24.234 -5.051 1 98.88 9 VAL B CA 1
ATOM 2113 C C . VAL B 1 9 ? 3.5 -24.125 -4.367 1 98.88 9 VAL B C 1
ATOM 2115 O O . VAL B 1 9 ? 3.887 -23.047 -3.918 1 98.88 9 VAL B O 1
ATOM 2118 N N . TYR B 1 10 ? 4.242 -25.188 -4.309 1 98.88 10 TYR B N 1
ATOM 2119 C CA . TYR B 1 10 ? 5.586 -25.141 -3.742 1 98.88 10 TYR B CA 1
ATOM 2120 C C . TYR B 1 10 ? 6.504 -24.281 -4.602 1 98.88 10 TYR B C 1
ATOM 2122 O O . TYR B 1 10 ? 7.336 -23.531 -4.082 1 98.88 10 TYR B O 1
ATOM 2130 N N . GLY B 1 11 ? 6.398 -24.469 -5.941 1 98.94 11 GLY B N 1
ATOM 2131 C CA . GLY B 1 11 ? 7.172 -23.609 -6.828 1 98.94 11 GLY B CA 1
ATOM 2132 C C . GLY B 1 11 ? 6.906 -22.141 -6.617 1 98.94 11 GLY B C 1
ATOM 2133 O O . GLY B 1 11 ? 7.836 -21.328 -6.621 1 98.94 11 GLY B O 1
ATOM 2134 N N . LEU B 1 12 ? 5.656 -21.797 -6.445 1 98.94 12 LEU B N 1
ATOM 2135 C CA . LEU B 1 12 ? 5.246 -20.422 -6.168 1 98.94 12 LEU B CA 1
ATOM 2136 C C . LEU B 1 12 ? 5.777 -19.953 -4.816 1 98.94 12 LEU B C 1
ATOM 2138 O O . LEU B 1 12 ? 6.352 -18.875 -4.707 1 98.94 12 LEU B O 1
ATOM 2142 N N . ALA B 1 13 ? 5.656 -20.781 -3.764 1 98.94 13 ALA B N 1
ATOM 2143 C CA . ALA B 1 13 ? 6.023 -20.406 -2.398 1 98.94 13 ALA B CA 1
ATOM 2144 C C . ALA B 1 13 ? 7.535 -20.219 -2.273 1 98.94 13 ALA B C 1
ATOM 2146 O O . ALA B 1 13 ? 7.988 -19.266 -1.622 1 98.94 13 ALA B O 1
ATOM 2147 N N . VAL B 1 14 ? 8.273 -21.094 -2.875 1 98.88 14 VAL B N 1
ATOM 2148 C CA . VAL B 1 14 ? 9.727 -21 -2.826 1 98.88 14 VAL B CA 1
ATOM 2149 C C . VAL B 1 14 ? 10.188 -19.734 -3.537 1 98.88 14 VAL B C 1
ATOM 2151 O O . VAL B 1 14 ? 11.047 -19.016 -3.035 1 98.88 14 VAL B O 1
ATOM 2154 N N . ALA B 1 15 ? 9.648 -19.469 -4.68 1 98.94 15 ALA B N 1
ATOM 2155 C CA . ALA B 1 15 ? 10.008 -18.266 -5.441 1 98.94 15 ALA B CA 1
ATOM 2156 C C . ALA B 1 15 ? 9.625 -17 -4.684 1 98.94 15 ALA B C 1
ATOM 2158 O O . ALA B 1 15 ? 10.391 -16.031 -4.664 1 98.94 15 ALA B O 1
ATOM 2159 N N . ASP B 1 16 ? 8.438 -17.016 -4.082 1 98.81 16 ASP B N 1
ATOM 2160 C CA . ASP B 1 16 ? 7.984 -15.945 -3.209 1 98.81 16 ASP B CA 1
ATOM 2161 C C . ASP B 1 16 ? 9 -15.664 -2.104 1 98.81 16 ASP B C 1
ATOM 2163 O O . ASP B 1 16 ? 9.477 -14.539 -1.956 1 98.81 16 ASP B O 1
ATOM 2167 N N . ALA B 1 17 ? 9.383 -16.688 -1.435 1 98.75 17 ALA B N 1
ATOM 2168 C CA . ALA B 1 17 ? 10.305 -16.594 -0.31 1 98.75 17 ALA B CA 1
ATOM 2169 C C . ALA B 1 17 ? 11.68 -16.094 -0.769 1 98.75 17 ALA B C 1
ATOM 2171 O O . ALA B 1 17 ? 12.344 -15.352 -0.051 1 98.75 17 ALA B O 1
ATOM 2172 N N . LEU B 1 18 ? 12.07 -16.5 -1.95 1 98.69 18 LEU B N 1
ATOM 2173 C CA . LEU B 1 18 ? 13.336 -16.047 -2.512 1 98.69 18 LEU B CA 1
ATOM 2174 C C . LEU B 1 18 ? 13.305 -14.547 -2.803 1 98.69 18 LEU B C 1
ATOM 2176 O O . LEU B 1 18 ? 14.328 -13.867 -2.709 1 98.69 18 LEU B O 1
ATOM 2180 N N . GLY B 1 19 ? 12.156 -14.055 -3.137 1 98.5 19 GLY B N 1
ATOM 2181 C CA . GLY B 1 19 ? 12.023 -12.68 -3.596 1 98.5 19 GLY B CA 1
ATOM 2182 C C . GLY B 1 19 ? 11.781 -11.695 -2.471 1 98.5 19 GLY B C 1
ATOM 2183 O O . GLY B 1 19 ? 12.109 -10.516 -2.588 1 98.5 19 GLY B O 1
ATOM 2184 N N . VAL B 1 20 ? 11.258 -12.109 -1.303 1 97.5 20 VAL B N 1
ATOM 2185 C CA . VAL B 1 20 ? 10.797 -11.281 -0.193 1 97.5 20 VAL B CA 1
ATOM 2186 C C . VAL B 1 20 ? 11.922 -10.367 0.272 1 97.5 20 VAL B C 1
ATOM 2188 O O . VAL B 1 20 ? 11.727 -9.156 0.427 1 97.5 20 VAL B O 1
ATOM 2191 N N . PRO B 1 21 ? 13.18 -10.844 0.399 1 96.56 21 PRO B N 1
ATOM 2192 C CA . PRO B 1 21 ? 14.219 -9.984 0.97 1 96.56 21 PRO B CA 1
ATOM 2193 C C . PRO B 1 21 ? 14.609 -8.828 0.045 1 96.56 21 PRO B C 1
ATOM 2195 O O . PRO B 1 21 ? 15.195 -7.844 0.495 1 96.56 21 PRO B O 1
ATOM 2198 N N . TYR B 1 22 ? 14.234 -8.906 -1.255 1 96.62 22 TYR B N 1
ATOM 2199 C CA . TYR B 1 22 ? 14.758 -7.961 -2.23 1 96.62 22 TYR B CA 1
ATOM 2200 C C . TYR B 1 22 ? 13.664 -7.027 -2.729 1 96.62 22 TYR B C 1
ATOM 2202 O O . TYR B 1 22 ? 13.906 -6.176 -3.588 1 96.62 22 TYR B O 1
ATOM 2210 N N . GLU B 1 23 ? 12.438 -7.223 -2.217 1 95.56 23 GLU B N 1
ATOM 2211 C CA . GLU B 1 23 ? 11.32 -6.414 -2.691 1 95.56 23 GLU B CA 1
ATOM 2212 C C . GLU B 1 23 ? 11.641 -4.926 -2.611 1 95.56 23 GLU B C 1
ATOM 2214 O O . GLU B 1 23 ? 12.25 -4.469 -1.642 1 95.56 23 GLU B O 1
ATOM 2219 N N . PHE B 1 24 ? 11.375 -4.152 -3.713 1 91.62 24 PHE B N 1
ATOM 2220 C CA . PHE B 1 24 ? 11.469 -2.703 -3.848 1 91.62 24 PHE B CA 1
ATOM 2221 C C . PHE B 1 24 ? 12.891 -2.275 -4.191 1 91.62 24 PHE B C 1
ATOM 2223 O O . PHE B 1 24 ? 13.148 -1.092 -4.418 1 91.62 24 PHE B O 1
ATOM 2230 N N . LEU B 1 25 ? 13.844 -3.207 -4.246 1 92.75 25 LEU B N 1
ATOM 2231 C CA . LEU B 1 25 ? 15.195 -2.848 -4.672 1 92.75 25 LEU B CA 1
ATOM 2232 C C . LEU B 1 25 ? 15.266 -2.715 -6.191 1 92.75 25 LEU B C 1
ATOM 2234 O O . LEU B 1 25 ? 14.602 -3.457 -6.918 1 92.75 25 LEU B O 1
ATOM 2238 N N . THR B 1 26 ? 16.094 -1.855 -6.594 1 91.69 26 THR B N 1
ATOM 2239 C CA . THR B 1 26 ? 16.234 -1.565 -8.016 1 91.69 26 THR B CA 1
ATOM 2240 C C . THR B 1 26 ? 17.047 -2.654 -8.711 1 91.69 26 THR B C 1
ATOM 2242 O O . THR B 1 26 ? 18.031 -3.16 -8.148 1 91.69 26 THR B O 1
ATOM 2245 N N . ARG B 1 27 ? 16.578 -2.936 -9.922 1 95.44 27 ARG B N 1
ATOM 2246 C CA . ARG B 1 27 ? 17.312 -3.893 -10.75 1 95.44 27 ARG B CA 1
ATOM 2247 C C . ARG B 1 27 ? 18.797 -3.547 -10.812 1 95.44 27 ARG B C 1
ATOM 2249 O O . ARG B 1 27 ? 19.156 -2.383 -10.992 1 95.44 27 ARG B O 1
ATOM 2256 N N . GLY B 1 28 ? 19.641 -4.52 -10.664 1 95.31 28 GLY B N 1
ATOM 2257 C CA . GLY B 1 28 ? 21.078 -4.328 -10.773 1 95.31 28 GLY B CA 1
ATOM 2258 C C . GLY B 1 28 ? 21.734 -3.904 -9.461 1 95.31 28 GLY B C 1
ATOM 2259 O O . GLY B 1 28 ? 22.953 -3.951 -9.32 1 95.31 28 GLY B O 1
ATOM 2260 N N . SER B 1 29 ? 20.953 -3.486 -8.453 1 93.94 29 SER B N 1
ATOM 2261 C CA . SER B 1 29 ? 21.5 -3.02 -7.184 1 93.94 29 SER B CA 1
ATOM 2262 C C . SER B 1 29 ? 21.781 -4.184 -6.246 1 93.94 29 SER B C 1
ATOM 2264 O O . SER B 1 29 ? 22.328 -3.99 -5.152 1 93.94 29 SER B O 1
ATOM 2266 N N . PHE B 1 30 ? 21.422 -5.352 -6.637 1 95.5 30 PHE B N 1
ATOM 2267 C CA . PHE B 1 30 ? 21.641 -6.582 -5.879 1 95.5 30 PHE B CA 1
ATOM 2268 C C . PHE B 1 30 ? 21.781 -7.777 -6.816 1 95.5 30 PHE B C 1
ATOM 2270 O O . PHE B 1 30 ? 21.594 -7.645 -8.031 1 95.5 30 PHE B O 1
ATOM 2277 N N . LYS B 1 31 ? 22.172 -8.922 -6.273 1 97.44 31 LYS B N 1
ATOM 2278 C CA . LYS B 1 31 ? 22.203 -10.188 -7 1 97.44 31 LYS B CA 1
ATOM 2279 C C . LYS B 1 31 ? 21.703 -11.336 -6.125 1 97.44 31 LYS B C 1
ATOM 2281 O O . LYS B 1 31 ? 22.391 -11.75 -5.191 1 97.44 31 LYS B O 1
ATOM 2286 N N . ALA B 1 32 ? 20.578 -11.805 -6.418 1 97.5 32 ALA B N 1
ATOM 2287 C CA . ALA B 1 32 ? 20.016 -12.953 -5.715 1 97.5 32 ALA B CA 1
ATOM 2288 C C . ALA B 1 32 ? 20.578 -14.258 -6.285 1 97.5 32 ALA B C 1
ATOM 2290 O O . ALA B 1 32 ? 20.5 -14.5 -7.492 1 97.5 32 ALA B O 1
ATOM 2291 N N . ILE B 1 33 ? 21.094 -15.156 -5.457 1 97.06 33 ILE B N 1
ATOM 2292 C CA . ILE B 1 33 ? 21.672 -16.406 -5.938 1 97.06 33 ILE B CA 1
ATOM 2293 C C . ILE B 1 33 ? 21.172 -17.562 -5.074 1 97.06 33 ILE B C 1
ATOM 2295 O O . ILE B 1 33 ? 21.266 -18.734 -5.473 1 97.06 33 ILE B O 1
ATOM 2299 N N . GLU B 1 34 ? 20.672 -17.266 -3.842 1 96.62 34 GLU B N 1
ATOM 2300 C CA . GLU B 1 34 ? 20.188 -18.281 -2.908 1 96.62 34 GLU B CA 1
ATOM 2301 C C . GLU B 1 34 ? 19.141 -17.703 -1.961 1 96.62 34 GLU B C 1
ATOM 2303 O O . GLU B 1 34 ? 18.828 -16.516 -2.025 1 96.62 34 GLU B O 1
ATOM 2308 N N . MET B 1 35 ? 18.578 -18.547 -1.15 1 97.25 35 MET B N 1
ATOM 2309 C CA . MET B 1 35 ? 17.594 -18.141 -0.15 1 97.25 35 MET B CA 1
ATOM 2310 C C . MET B 1 35 ? 18.266 -17.375 0.991 1 97.25 35 MET B C 1
ATOM 2312 O O . MET B 1 35 ? 19.219 -17.875 1.594 1 97.25 35 MET B O 1
ATOM 2316 N N . VAL B 1 36 ? 17.828 -16.125 1.259 1 95.38 36 VAL B N 1
ATOM 2317 C CA . VAL B 1 36 ? 18.375 -15.336 2.355 1 95.38 36 VAL B CA 1
ATOM 2318 C C . VAL B 1 36 ? 17.25 -14.719 3.17 1 95.38 36 VAL B C 1
ATOM 2320 O O . VAL B 1 36 ? 16.078 -14.789 2.77 1 95.38 36 VAL B O 1
ATOM 2323 N N . GLY B 1 37 ? 17.594 -14.195 4.395 1 92.5 37 GLY B N 1
ATOM 2324 C CA . GLY B 1 37 ? 16.625 -13.516 5.242 1 92.5 37 GLY B CA 1
ATOM 2325 C C . GLY B 1 37 ? 16.859 -12.023 5.344 1 92.5 37 GLY B C 1
ATOM 2326 O O . GLY B 1 37 ? 17.75 -11.484 4.691 1 92.5 37 GLY B O 1
ATOM 2327 N N . TYR B 1 38 ? 15.797 -11.484 6.105 1 86.75 38 TYR B N 1
ATOM 2328 C CA . TYR B 1 38 ? 15.805 -10.07 6.457 1 86.75 38 TYR B CA 1
ATOM 2329 C C . TYR B 1 38 ? 15.672 -9.195 5.215 1 86.75 38 TYR B C 1
ATOM 2331 O O . TYR B 1 38 ? 14.742 -9.367 4.426 1 86.75 38 TYR B O 1
ATOM 2339 N N . GLY B 1 39 ? 16.438 -8.203 4.945 1 86.5 39 GLY B N 1
ATOM 2340 C CA . GLY B 1 39 ? 16.266 -7.32 3.803 1 86.5 39 GLY B CA 1
ATOM 2341 C C . GLY B 1 39 ? 15.07 -6.398 3.934 1 86.5 39 GLY B C 1
ATOM 2342 O O . GLY B 1 39 ? 14.867 -5.777 4.98 1 86.5 39 GLY B O 1
ATOM 2343 N N . SER B 1 40 ? 14.203 -6.324 2.936 1 82.56 40 SER B N 1
ATOM 2344 C CA . SER B 1 40 ? 13.18 -5.297 2.789 1 82.56 40 SER B CA 1
ATOM 2345 C C . SER B 1 40 ? 12.125 -5.41 3.881 1 82.56 40 SER B C 1
ATOM 2347 O O . SER B 1 40 ? 11.516 -4.41 4.273 1 82.56 40 SER B O 1
ATOM 2349 N N . HIS B 1 41 ? 11.852 -6.609 4.367 1 83.94 41 HIS B N 1
ATOM 2350 C CA . HIS B 1 41 ? 10.773 -6.824 5.32 1 83.94 41 HIS B CA 1
ATOM 2351 C C . HIS B 1 41 ? 11.305 -7.363 6.645 1 83.94 41 HIS B C 1
ATOM 2353 O O . HIS B 1 41 ? 10.523 -7.75 7.52 1 83.94 41 HIS B O 1
ATOM 2359 N N . GLN B 1 42 ? 12.555 -7.527 6.734 1 84.12 42 GLN B N 1
ATOM 2360 C CA . GLN B 1 42 ? 13.227 -7.965 7.953 1 84.12 42 GLN B CA 1
ATOM 2361 C C . GLN B 1 42 ? 12.672 -9.297 8.445 1 84.12 42 GLN B C 1
ATOM 2363 O O . GLN B 1 42 ? 12.422 -9.469 9.633 1 84.12 42 GLN B O 1
ATOM 2368 N N . GLN B 1 43 ? 12.375 -10.195 7.516 1 90.75 43 GLN B N 1
ATOM 2369 C CA . GLN B 1 43 ? 11.859 -11.531 7.816 1 90.75 43 GLN B CA 1
ATOM 2370 C C . GLN B 1 43 ? 12.969 -12.578 7.703 1 90.75 43 GLN B C 1
ATOM 2372 O O . GLN B 1 43 ? 13.875 -12.445 6.883 1 90.75 43 GLN B O 1
ATOM 2377 N N . PRO B 1 44 ? 12.93 -13.656 8.445 1 94.31 44 PRO B N 1
ATOM 2378 C CA . PRO B 1 44 ? 13.906 -14.742 8.32 1 94.31 44 PRO B CA 1
ATOM 2379 C C . PRO B 1 44 ? 13.883 -15.406 6.949 1 94.31 44 PRO B C 1
ATOM 2381 O O . PRO B 1 44 ? 12.875 -15.328 6.238 1 94.31 44 PRO B O 1
ATOM 2384 N N . ALA B 1 45 ? 14.992 -16.125 6.629 1 96.94 45 ALA B N 1
ATOM 2385 C CA . ALA B 1 45 ? 15.07 -16.859 5.371 1 96.94 45 ALA B CA 1
ATOM 2386 C C . ALA B 1 45 ? 13.922 -17.859 5.242 1 96.94 45 ALA B C 1
ATOM 2388 O O . ALA B 1 45 ? 13.555 -18.516 6.219 1 96.94 45 ALA B O 1
ATOM 2389 N N . GLY B 1 46 ? 13.391 -17.984 4.078 1 98.25 46 GLY B N 1
ATOM 2390 C CA . GLY B 1 46 ? 12.344 -18.953 3.811 1 98.25 46 GLY B CA 1
ATOM 2391 C C . GLY B 1 46 ? 10.953 -18.406 4.078 1 98.25 46 GLY B C 1
ATOM 2392 O O . GLY B 1 46 ? 9.961 -19.125 3.916 1 98.25 46 GLY B O 1
ATOM 2393 N N . THR B 1 47 ? 10.844 -17.094 4.496 1 98 47 THR B N 1
ATOM 2394 C CA . THR B 1 47 ? 9.555 -16.469 4.773 1 98 47 THR B CA 1
ATOM 2395 C C . THR B 1 47 ? 8.891 -16.016 3.479 1 98 47 THR B C 1
ATOM 2397 O O . THR B 1 47 ? 9.523 -15.375 2.641 1 98 47 THR B O 1
ATOM 2400 N N . TRP B 1 48 ? 7.676 -16.453 3.285 1 98.44 48 TRP B N 1
ATOM 2401 C CA . TRP B 1 48 ? 6.883 -16.078 2.115 1 98.44 48 TRP B CA 1
ATOM 2402 C C . TRP B 1 48 ? 5.836 -15.031 2.479 1 98.44 48 TRP B C 1
ATOM 2404 O O . TRP B 1 48 ? 5.48 -14.875 3.648 1 98.44 48 TRP B O 1
ATOM 2414 N N . SER B 1 49 ? 5.359 -14.305 1.524 1 97.69 49 SER B N 1
ATOM 2415 C CA . SER B 1 49 ? 4.555 -13.102 1.72 1 97.69 49 SER B CA 1
ATOM 2416 C C . SER B 1 49 ? 3.078 -13.375 1.438 1 97.69 49 SER B C 1
ATOM 2418 O O . SER B 1 49 ? 2.623 -14.516 1.537 1 97.69 49 SER B O 1
ATOM 2420 N N . ASP B 1 50 ? 2.318 -12.289 1.176 1 97.62 50 ASP B N 1
ATOM 2421 C CA . ASP B 1 50 ? 0.894 -12.391 0.874 1 97.62 50 ASP B CA 1
ATOM 2422 C C . ASP B 1 50 ? 0.655 -13.25 -0.366 1 97.62 50 ASP B C 1
ATOM 2424 O O . ASP B 1 50 ? -0.395 -13.883 -0.498 1 97.62 50 ASP B O 1
ATOM 2428 N N . ASP B 1 51 ? 1.678 -13.352 -1.208 1 98.69 51 ASP B N 1
ATOM 2429 C CA . ASP B 1 51 ? 1.537 -14.164 -2.41 1 98.69 51 ASP B CA 1
ATOM 2430 C C . ASP B 1 51 ? 1.16 -15.602 -2.055 1 98.69 51 ASP B C 1
ATOM 2432 O O . ASP B 1 51 ? 0.132 -16.109 -2.508 1 98.69 51 ASP B O 1
ATOM 2436 N N . THR B 1 52 ? 1.991 -16.188 -1.223 1 98.88 52 THR B N 1
ATOM 2437 C CA . THR B 1 52 ? 1.744 -17.562 -0.812 1 98.88 52 THR B CA 1
ATOM 2438 C C . THR B 1 52 ? 0.539 -17.641 0.121 1 98.88 52 THR B C 1
ATOM 2440 O O . THR B 1 52 ? -0.287 -18.547 0.002 1 98.88 52 THR B O 1
ATOM 2443 N N . SER B 1 53 ? 0.426 -16.688 1.06 1 98.81 53 SER B N 1
ATOM 2444 C CA . SER B 1 53 ? -0.675 -16.703 2.018 1 98.81 53 SER B CA 1
ATOM 2445 C C . SER B 1 53 ? -2.023 -16.781 1.311 1 98.81 53 SER B C 1
ATOM 2447 O O . SER B 1 53 ? -2.867 -17.609 1.669 1 98.81 53 SER B O 1
ATOM 2449 N N . LEU B 1 54 ? -2.205 -15.969 0.304 1 98.88 54 LEU B N 1
ATOM 2450 C CA . LEU B 1 54 ? -3.518 -15.883 -0.328 1 98.88 54 LEU B CA 1
ATOM 2451 C C . LEU B 1 54 ? -3.723 -17.031 -1.31 1 98.88 54 LEU B C 1
ATOM 2453 O O . LEU B 1 54 ? -4.859 -17.438 -1.577 1 98.88 54 LEU B O 1
ATOM 2457 N N . VAL B 1 55 ? -2.662 -17.594 -1.871 1 98.88 55 VAL B N 1
ATOM 2458 C CA . VAL B 1 55 ? -2.768 -18.844 -2.625 1 98.88 55 VAL B CA 1
ATOM 2459 C C . VAL B 1 55 ? -3.266 -19.969 -1.71 1 98.88 55 VAL B C 1
ATOM 2461 O O . VAL B 1 55 ? -4.152 -20.734 -2.086 1 98.88 55 VAL B O 1
ATOM 2464 N N . LEU B 1 56 ? -2.693 -20.078 -0.488 1 98.88 56 LEU B N 1
ATOM 2465 C CA . LEU B 1 56 ? -3.096 -21.109 0.462 1 98.88 56 LEU B CA 1
ATOM 2466 C C . LEU B 1 56 ? -4.555 -20.938 0.87 1 98.88 56 LEU B C 1
ATOM 2468 O O . LEU B 1 56 ? -5.293 -21.922 0.984 1 98.88 56 LEU B O 1
ATOM 2472 N N . ALA B 1 57 ? -4.938 -19.688 1.127 1 98.88 57 ALA B N 1
ATOM 2473 C CA . ALA B 1 57 ? -6.336 -19.422 1.443 1 98.88 57 ALA B CA 1
ATOM 2474 C C . ALA B 1 57 ? -7.254 -19.875 0.307 1 98.88 57 ALA B C 1
ATOM 2476 O O . ALA B 1 57 ? -8.32 -20.438 0.549 1 98.88 57 ALA B O 1
ATOM 2477 N N . THR B 1 58 ? -6.863 -19.578 -0.937 1 98.88 58 THR B N 1
ATOM 2478 C CA . THR B 1 58 ? -7.621 -20 -2.109 1 98.88 58 THR B CA 1
ATOM 2479 C C . THR B 1 58 ? -7.703 -21.516 -2.184 1 98.88 58 THR B C 1
ATOM 2481 O O . THR B 1 58 ? -8.781 -22.078 -2.393 1 98.88 58 THR B O 1
ATOM 2484 N N . CYS B 1 59 ? -6.551 -22.188 -2.014 1 98.81 59 CYS B N 1
ATOM 2485 C CA . CYS B 1 59 ? -6.52 -23.641 -2.008 1 98.81 59 CYS B CA 1
ATOM 2486 C C . CYS B 1 59 ? -7.445 -24.203 -0.935 1 98.81 59 CYS B C 1
ATOM 2488 O O . CYS B 1 59 ? -8.219 -25.125 -1.197 1 98.81 59 CYS B O 1
ATOM 2490 N N . ASP B 1 60 ? -7.316 -23.641 0.24 1 98.88 60 ASP B N 1
ATOM 2491 C CA . ASP B 1 60 ? -8.078 -24.141 1.377 1 98.88 60 ASP B CA 1
ATOM 2492 C C . ASP B 1 60 ? -9.586 -23.984 1.138 1 98.88 60 ASP B C 1
ATOM 2494 O O . ASP B 1 60 ? -10.367 -24.859 1.514 1 98.88 60 ASP B O 1
ATOM 2498 N N . SER B 1 61 ? -9.992 -22.875 0.57 1 98.81 61 SER B N 1
ATOM 2499 C CA . SER B 1 61 ? -11.398 -22.688 0.216 1 98.81 61 SER B CA 1
ATOM 2500 C C . SER B 1 61 ? -11.875 -23.781 -0.738 1 98.81 61 SER B C 1
ATOM 2502 O O . SER B 1 61 ? -12.93 -24.375 -0.521 1 98.81 61 SER B O 1
ATOM 2504 N N . ILE B 1 62 ? -11.117 -24 -1.791 1 98.69 62 ILE B N 1
ATOM 2505 C CA . ILE B 1 62 ? -11.484 -24.984 -2.801 1 98.69 62 ILE B CA 1
ATOM 2506 C C . ILE B 1 62 ? -11.547 -26.375 -2.168 1 98.69 62 ILE B C 1
ATOM 2508 O O . ILE B 1 62 ? -12.484 -27.141 -2.426 1 98.69 62 ILE B O 1
ATOM 2512 N N . ARG B 1 63 ? -10.578 -26.656 -1.326 1 98.25 63 ARG B N 1
ATOM 2513 C CA . ARG B 1 63 ? -10.508 -27.953 -0.651 1 98.25 63 ARG B CA 1
ATOM 2514 C C . ARG B 1 63 ? -11.742 -28.188 0.219 1 98.25 63 ARG B C 1
ATOM 2516 O O . ARG B 1 63 ? -12.375 -29.234 0.142 1 98.25 63 ARG B O 1
ATOM 2523 N N . GLU B 1 64 ? -12.07 -27.25 1.054 1 98.38 64 GLU B N 1
ATOM 2524 C CA . GLU B 1 64 ? -13.141 -27.391 2.043 1 98.38 64 GLU B CA 1
ATOM 2525 C C . GLU B 1 64 ? -14.516 -27.328 1.386 1 98.38 64 GLU B C 1
ATOM 2527 O O . GLU B 1 64 ? -15.438 -28.031 1.814 1 98.38 64 GLU B O 1
ATOM 2532 N N . LYS B 1 65 ? -14.641 -26.484 0.376 1 98.19 65 LYS B N 1
ATOM 2533 C CA . LYS B 1 65 ? -15.961 -26.25 -0.207 1 98.19 65 LYS B CA 1
ATOM 2534 C C . LYS B 1 65 ? -16.203 -27.203 -1.371 1 98.19 65 LYS B C 1
ATOM 2536 O O . LYS B 1 65 ? -17.359 -27.453 -1.75 1 98.19 65 LYS B O 1
ATOM 2541 N N . GLY B 1 66 ? -15.195 -27.781 -2.029 1 97.06 66 GLY B N 1
ATOM 2542 C CA . GLY B 1 66 ? -15.312 -28.656 -3.186 1 97.06 66 GLY B CA 1
ATOM 2543 C C . GLY B 1 66 ? -15.781 -27.938 -4.434 1 97.06 66 GLY B C 1
ATOM 2544 O O . GLY B 1 66 ? -16.219 -28.562 -5.395 1 97.06 66 GLY B O 1
ATOM 2545 N N . LYS B 1 67 ? -15.781 -26.641 -4.418 1 97.62 67 LYS B N 1
ATOM 2546 C CA . LYS B 1 67 ? -16.188 -25.766 -5.516 1 97.62 67 LYS B CA 1
ATOM 2547 C C . LYS B 1 67 ? -15.547 -24.391 -5.383 1 97.62 67 LYS B C 1
ATOM 2549 O O . LYS B 1 67 ? -14.922 -24.078 -4.371 1 97.62 67 LYS B O 1
ATOM 2554 N N . ILE B 1 68 ? -15.695 -23.641 -6.5 1 98.75 68 ILE B N 1
ATOM 2555 C CA . ILE B 1 68 ? -15.266 -22.25 -6.418 1 98.75 68 ILE B CA 1
ATOM 2556 C C . ILE B 1 68 ? -16.312 -21.438 -5.652 1 98.75 68 ILE B C 1
ATOM 2558 O O . ILE B 1 68 ? -17.453 -21.328 -6.086 1 98.75 68 ILE B O 1
ATOM 2562 N N . ASP B 1 69 ? -15.922 -20.891 -4.488 1 98.75 69 ASP B N 1
ATOM 2563 C CA . ASP B 1 69 ? -16.797 -20.109 -3.617 1 98.75 69 ASP B CA 1
ATOM 2564 C C . ASP B 1 69 ? -16.156 -18.781 -3.244 1 98.75 69 ASP B C 1
ATOM 2566 O O . ASP B 1 69 ? -15.508 -18.672 -2.203 1 98.75 69 ASP B O 1
ATOM 2570 N N . PRO B 1 70 ? -16.453 -17.75 -4.07 1 98.56 70 PRO B N 1
ATOM 2571 C CA . PRO B 1 70 ? -15.797 -16.469 -3.85 1 98.56 70 PRO B CA 1
ATOM 2572 C C . PRO B 1 70 ? -16.109 -15.875 -2.479 1 98.56 70 PRO B C 1
ATOM 2574 O O . PRO B 1 70 ? -15.289 -15.172 -1.896 1 98.56 70 PRO B O 1
ATOM 2577 N N . VAL B 1 71 ? -17.297 -16.125 -1.912 1 98.38 71 VAL B N 1
ATOM 2578 C CA . VAL B 1 71 ? -17.672 -15.594 -0.606 1 98.38 71 VAL B CA 1
ATOM 2579 C C . VAL B 1 71 ? -16.812 -16.234 0.481 1 98.38 71 VAL B C 1
ATOM 2581 O O . VAL B 1 71 ? -16.312 -15.547 1.373 1 98.38 71 VAL B O 1
ATOM 2584 N N . ASP B 1 72 ? -16.672 -17.5 0.374 1 98.75 72 ASP B N 1
ATOM 2585 C CA . ASP B 1 72 ? -15.82 -18.203 1.333 1 98.75 72 ASP B CA 1
ATOM 2586 C C . ASP B 1 72 ? -14.367 -17.766 1.203 1 98.75 72 ASP B C 1
ATOM 2588 O O . ASP B 1 72 ? -13.672 -17.578 2.207 1 98.75 72 ASP B O 1
ATOM 2592 N N . MET B 1 73 ? -13.891 -17.641 -0.002 1 98.75 73 MET B N 1
ATOM 2593 C CA . MET B 1 73 ? -12.523 -17.188 -0.25 1 98.75 73 MET B CA 1
ATOM 2594 C C . MET B 1 73 ? -12.281 -15.812 0.354 1 98.75 73 MET B C 1
ATOM 2596 O O . MET B 1 73 ? -11.25 -15.578 0.985 1 98.75 73 MET B O 1
ATOM 2600 N N . GLN B 1 74 ? -13.234 -14.945 0.133 1 98.69 74 GLN B N 1
ATOM 2601 C CA . GLN B 1 74 ? -13.117 -13.602 0.689 1 98.69 74 GLN B CA 1
ATOM 2602 C C . GLN B 1 74 ? -12.977 -13.648 2.207 1 98.69 74 GLN B C 1
ATOM 2604 O O . GLN B 1 74 ? -12.188 -12.898 2.783 1 98.69 74 GLN B O 1
ATOM 2609 N N . GLN B 1 75 ? -13.781 -14.477 2.834 1 98.5 75 GLN B N 1
ATOM 2610 C CA . GLN B 1 75 ? -13.711 -14.594 4.285 1 98.5 75 GLN B CA 1
ATOM 2611 C C . GLN B 1 75 ? -12.344 -15.102 4.73 1 98.5 75 GLN B C 1
ATOM 2613 O O . GLN B 1 75 ? -11.797 -14.633 5.734 1 98.5 75 GLN B O 1
ATOM 2618 N N . ARG B 1 76 ? -11.789 -15.992 4.027 1 98.69 76 ARG B N 1
ATOM 2619 C CA . ARG B 1 76 ? -10.469 -16.516 4.355 1 98.69 76 ARG B CA 1
ATOM 2620 C C . ARG B 1 76 ? -9.391 -15.453 4.145 1 98.69 76 ARG B C 1
ATOM 2622 O O . ARG B 1 76 ? -8.422 -15.383 4.902 1 98.69 76 ARG B O 1
ATOM 2629 N N . PHE B 1 77 ? -9.539 -14.633 3.09 1 98.62 77 PHE B N 1
ATOM 2630 C CA . PHE B 1 77 ? -8.625 -13.516 2.885 1 98.62 77 PHE B CA 1
ATOM 2631 C C . PHE B 1 77 ? -8.719 -12.523 4.043 1 98.62 77 PHE B C 1
ATOM 2633 O O . PHE B 1 77 ? -7.699 -11.977 4.473 1 98.62 77 PHE B O 1
ATOM 2640 N N . LYS B 1 78 ? -9.938 -12.297 4.551 1 96.25 78 LYS B N 1
ATOM 2641 C CA . LYS B 1 78 ? -10.125 -11.414 5.703 1 96.25 78 LYS B CA 1
ATOM 2642 C C . LYS B 1 78 ? -9.461 -12 6.949 1 96.25 78 LYS B C 1
ATOM 2644 O O . LYS B 1 78 ? -8.844 -11.273 7.727 1 96.25 78 LYS B O 1
ATOM 2649 N N . ASN B 1 79 ? -9.602 -13.297 7.168 1 97.69 79 ASN B N 1
ATOM 2650 C CA . ASN B 1 79 ? -8.93 -13.945 8.289 1 97.69 79 ASN B CA 1
ATOM 2651 C C . ASN B 1 79 ? -7.418 -13.781 8.203 1 97.69 79 ASN B C 1
ATOM 2653 O O . ASN B 1 79 ? -6.746 -13.641 9.227 1 97.69 79 ASN B O 1
ATOM 2657 N N . TRP B 1 80 ? -6.863 -13.859 6.938 1 97.81 80 TRP B N 1
ATOM 2658 C CA . TRP B 1 80 ? -5.445 -13.594 6.727 1 97.81 80 TRP B CA 1
ATOM 2659 C C . TRP B 1 80 ? -5.098 -12.164 7.129 1 97.81 80 TRP B C 1
ATOM 2661 O O . TRP B 1 80 ? -4.156 -11.945 7.895 1 97.81 80 TRP B O 1
ATOM 2671 N N . LEU B 1 81 ? -5.871 -11.242 6.707 1 94.69 81 LEU B N 1
ATOM 2672 C CA . LEU B 1 81 ? -5.566 -9.828 6.883 1 94.69 81 LEU B CA 1
ATOM 2673 C C . LEU B 1 81 ? -5.699 -9.422 8.344 1 94.69 81 LEU B C 1
ATOM 2675 O O . LEU B 1 81 ? -4.84 -8.711 8.875 1 94.69 81 LEU B O 1
ATOM 2679 N N . PHE B 1 82 ? -6.719 -9.898 9.039 1 90.12 82 PHE B N 1
ATOM 2680 C CA . PHE B 1 82 ? -7.074 -9.32 10.328 1 90.12 82 PHE B CA 1
ATOM 2681 C C . PHE B 1 82 ? -6.621 -10.234 11.469 1 90.12 82 PHE B C 1
ATOM 2683 O O . PHE B 1 82 ? -6.484 -9.789 12.609 1 90.12 82 PHE B O 1
ATOM 2690 N N . GLU B 1 83 ? -6.391 -11.539 11.156 1 92.81 83 GLU B N 1
ATOM 2691 C CA . GLU B 1 83 ? -6.113 -12.477 12.234 1 92.81 83 GLU B CA 1
ATOM 2692 C C . GLU B 1 83 ? -4.789 -13.203 12.016 1 92.81 83 GLU B C 1
ATOM 2694 O O . GLU B 1 83 ? -4.363 -14 12.852 1 92.81 83 GLU B O 1
ATOM 2699 N N . GLY B 1 84 ? -4.141 -13.031 10.859 1 95.31 84 GLY B N 1
ATOM 2700 C CA . GLY B 1 84 ? -2.848 -13.648 10.594 1 95.31 84 GLY B CA 1
ATOM 2701 C C . GLY B 1 84 ? -2.955 -15.094 10.156 1 95.31 84 GLY B C 1
ATOM 2702 O O . GLY B 1 84 ? -1.997 -15.859 10.281 1 95.31 84 GLY B O 1
ATOM 2703 N N . ALA B 1 85 ? -4.133 -15.438 9.656 1 97.38 85 ALA B N 1
ATOM 2704 C CA . ALA B 1 85 ? -4.297 -16.781 9.109 1 97.38 85 ALA B CA 1
ATOM 2705 C C . ALA B 1 85 ? -3.447 -16.969 7.855 1 97.38 85 ALA B C 1
ATOM 2707 O O . ALA B 1 85 ? -3.145 -16 7.152 1 97.38 85 ALA B O 1
ATOM 2708 N N . TYR B 1 86 ? -2.99 -18.234 7.609 1 98.44 86 TYR B N 1
ATOM 2709 C CA . TYR B 1 86 ? -2.256 -18.609 6.41 1 98.44 86 TYR B CA 1
ATOM 2710 C C . TYR B 1 86 ? -0.932 -17.859 6.316 1 98.44 86 TYR B C 1
ATOM 2712 O O . TYR B 1 86 ? -0.555 -17.391 5.242 1 98.44 86 TYR B O 1
ATOM 2720 N N . THR B 1 87 ? -0.339 -17.609 7.43 1 98 87 THR B N 1
ATOM 2721 C CA . THR B 1 87 ? 0.972 -16.969 7.477 1 98 87 THR B CA 1
ATOM 2722 C C . THR B 1 87 ? 2.006 -17.906 8.109 1 98 87 THR B C 1
ATOM 2724 O O . THR B 1 87 ? 1.647 -18.891 8.758 1 98 87 THR B O 1
ATOM 2727 N N . PRO B 1 88 ? 3.309 -17.594 7.91 1 96.81 88 PRO B N 1
ATOM 2728 C CA . PRO B 1 88 ? 4.34 -18.438 8.516 1 96.81 88 PRO B CA 1
ATOM 2729 C C . PRO B 1 88 ? 4.312 -18.391 10.047 1 96.81 88 PRO B C 1
ATOM 2731 O O . PRO B 1 88 ? 4.586 -19.406 10.695 1 96.81 88 PRO B O 1
ATOM 2734 N N . ASP B 1 89 ? 3.969 -17.219 10.688 1 94.31 89 ASP B N 1
ATOM 2735 C CA . ASP B 1 89 ? 4.133 -17.062 12.125 1 94.31 89 ASP B CA 1
ATOM 2736 C C . ASP B 1 89 ? 2.889 -16.453 12.758 1 94.31 89 ASP B C 1
ATOM 2738 O O . ASP B 1 89 ? 2.949 -15.914 13.867 1 94.31 89 ASP B O 1
ATOM 2742 N N . GLY B 1 90 ? 1.787 -16.406 12.031 1 93.81 90 GLY B N 1
ATOM 2743 C CA . GLY B 1 90 ? 0.559 -15.867 12.594 1 93.81 90 GLY B CA 1
ATOM 2744 C C . GLY B 1 90 ? 0.468 -14.359 12.492 1 93.81 90 GLY B C 1
ATOM 2745 O O . GLY B 1 90 ? -0.394 -13.742 13.125 1 93.81 90 GLY B O 1
ATOM 2746 N N . LEU B 1 91 ? 1.413 -13.766 11.695 1 89.62 91 LEU B N 1
ATOM 2747 C CA . LEU B 1 91 ? 1.434 -12.312 11.516 1 89.62 91 LEU B CA 1
ATOM 2748 C C . LEU B 1 91 ? 1.397 -11.953 10.031 1 89.62 91 LEU B C 1
ATOM 2750 O O . LEU B 1 91 ? 2.182 -12.484 9.242 1 89.62 91 LEU B O 1
ATOM 2754 N N . THR B 1 92 ? 0.463 -11.102 9.719 1 90.88 92 THR B N 1
ATOM 2755 C CA . THR B 1 92 ? 0.339 -10.633 8.344 1 90.88 92 THR B CA 1
ATOM 2756 C C . THR B 1 92 ? 1.302 -9.477 8.078 1 90.88 92 THR B C 1
ATOM 2758 O O . THR B 1 92 ? 1.46 -8.586 8.914 1 90.88 92 THR B O 1
ATOM 2761 N N . PHE B 1 93 ? 2.002 -9.523 6.965 1 86.38 93 PHE B N 1
ATOM 2762 C CA . PHE B 1 93 ? 2.82 -8.414 6.496 1 86.38 93 PHE B CA 1
ATOM 2763 C C . PHE B 1 93 ? 2.729 -8.281 4.98 1 86.38 93 PHE B C 1
ATOM 2765 O O . PHE B 1 93 ? 2.113 -9.117 4.312 1 86.38 93 PHE B O 1
ATOM 2772 N N . ASP B 1 94 ? 3.252 -7.219 4.398 1 88.94 94 ASP B N 1
ATOM 2773 C CA . ASP B 1 94 ? 3.326 -7.016 2.953 1 88.94 94 ASP B CA 1
ATOM 2774 C C . ASP B 1 94 ? 1.935 -7.035 2.324 1 88.94 94 ASP B C 1
ATOM 2776 O O . ASP B 1 94 ? 1.685 -7.781 1.376 1 88.94 94 ASP B O 1
ATOM 2780 N N . VAL B 1 95 ? 1.046 -6.258 2.818 1 90.62 95 VAL B N 1
ATOM 2781 C CA . VAL B 1 95 ? -0.328 -6.18 2.332 1 90.62 95 VAL B CA 1
ATOM 2782 C C . VAL B 1 95 ? -0.433 -5.102 1.256 1 90.62 95 VAL B C 1
ATOM 2784 O O . VAL B 1 95 ? -0.173 -3.924 1.52 1 90.62 95 VAL B O 1
ATOM 2787 N N . GLY B 1 96 ? -0.767 -5.504 0.075 1 90.31 96 GLY B N 1
ATOM 2788 C CA . GLY B 1 96 ? -1.051 -4.504 -0.94 1 90.31 96 GLY B CA 1
ATOM 2789 C C . GLY B 1 96 ? -2.213 -3.598 -0.578 1 90.31 96 GLY B C 1
ATOM 2790 O O . GLY B 1 96 ? -3.197 -4.047 0.012 1 90.31 96 GLY B O 1
ATOM 2791 N N . ASN B 1 97 ? -2.17 -2.385 -0.988 1 86.25 97 ASN B N 1
ATOM 2792 C CA . ASN B 1 97 ? -3.176 -1.395 -0.618 1 86.25 97 ASN B CA 1
ATOM 2793 C C . ASN B 1 97 ? -4.543 -1.738 -1.205 1 86.25 97 ASN B C 1
ATOM 2795 O O . ASN B 1 97 ? -5.562 -1.632 -0.521 1 86.25 97 ASN B O 1
ATOM 2799 N N . ALA B 1 98 ? -4.57 -2.117 -2.488 1 90.31 98 ALA B N 1
ATOM 2800 C CA . ALA B 1 98 ? -5.84 -2.457 -3.131 1 90.31 98 ALA B CA 1
ATOM 2801 C C . ALA B 1 98 ? -6.5 -3.648 -2.441 1 90.31 98 ALA B C 1
ATOM 2803 O O . ALA B 1 98 ? -7.723 -3.674 -2.27 1 90.31 98 ALA B O 1
ATOM 2804 N N . THR B 1 99 ? -5.699 -4.613 -2.049 1 95.44 99 THR B N 1
ATOM 2805 C CA . THR B 1 99 ? -6.211 -5.789 -1.353 1 95.44 99 THR B CA 1
ATOM 2806 C C . THR B 1 99 ? -6.785 -5.406 0.007 1 95.44 99 THR B C 1
ATOM 2808 O O . THR B 1 99 ? -7.895 -5.82 0.358 1 95.44 99 THR B O 1
ATOM 2811 N N . ARG B 1 100 ? -6.062 -4.629 0.743 1 92.88 100 ARG B N 1
ATOM 2812 C CA . ARG B 1 100 ? -6.531 -4.18 2.049 1 92.88 100 ARG B CA 1
ATOM 2813 C C . ARG B 1 100 ? -7.848 -3.416 1.925 1 92.88 100 ARG B C 1
ATOM 2815 O O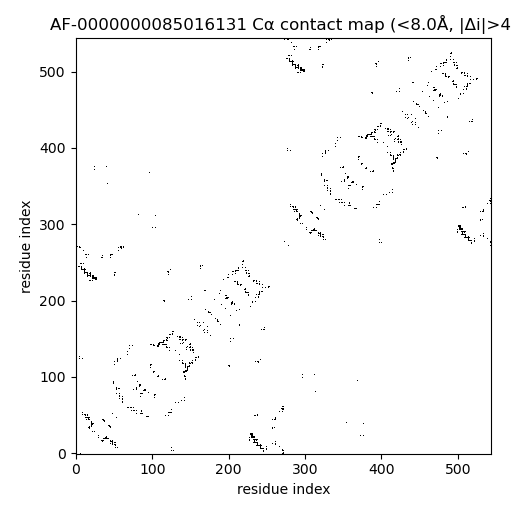 . ARG B 1 100 ? -8.797 -3.682 2.664 1 92.88 100 ARG B O 1
ATOM 2822 N N . GLU B 1 101 ? -7.871 -2.457 1.008 1 90.62 101 GLU B N 1
ATOM 2823 C CA . GLU B 1 101 ? -9.062 -1.637 0.818 1 90.62 101 GLU B CA 1
ATOM 2824 C C . GLU B 1 101 ? -10.266 -2.494 0.437 1 90.62 101 GLU B C 1
ATOM 2826 O O . GLU B 1 101 ? -11.352 -2.33 0.996 1 90.62 101 GLU B O 1
ATOM 2831 N N . ALA B 1 102 ? -10.094 -3.398 -0.469 1 95.06 102 ALA B N 1
ATOM 2832 C CA . ALA B 1 102 ? -11.18 -4.246 -0.952 1 95.06 102 ALA B CA 1
ATOM 2833 C C . ALA B 1 102 ? -11.727 -5.129 0.167 1 95.06 102 ALA B C 1
ATOM 2835 O O . ALA B 1 102 ? -12.938 -5.262 0.323 1 95.06 102 ALA B O 1
ATOM 2836 N N . LEU B 1 103 ? -10.828 -5.734 0.946 1 95.44 103 LEU B N 1
ATOM 2837 C CA . LEU B 1 103 ? -11.25 -6.656 1.993 1 95.44 103 LEU B CA 1
ATOM 2838 C C . LEU B 1 103 ? -11.93 -5.906 3.137 1 95.44 103 LEU B C 1
ATOM 2840 O O . LEU B 1 103 ? -12.859 -6.426 3.762 1 95.44 103 LEU B O 1
ATOM 2844 N N . THR B 1 104 ? -11.469 -4.723 3.398 1 90.94 104 THR B N 1
ATOM 2845 C CA . THR B 1 104 ? -12.047 -3.914 4.465 1 90.94 104 THR B CA 1
ATOM 2846 C C . THR B 1 104 ? -13.414 -3.367 4.055 1 90.94 104 THR B C 1
ATOM 2848 O O . THR B 1 104 ? -14.352 -3.381 4.848 1 90.94 104 THR B O 1
ATOM 2851 N N . SER B 1 105 ? -13.539 -2.893 2.812 1 89.19 105 SER B N 1
ATOM 2852 C CA . SER B 1 105 ? -14.789 -2.307 2.342 1 89.19 105 SER B CA 1
ATOM 2853 C C . SER B 1 105 ? -15.781 -3.387 1.93 1 89.19 105 SER B C 1
ATOM 2855 O O . SER B 1 105 ? -16.984 -3.123 1.822 1 89.19 105 SER B O 1
ATOM 2857 N N . GLY B 1 106 ? -15.242 -4.57 1.563 1 91.25 106 GLY B N 1
ATOM 2858 C CA . GLY B 1 106 ? -16.109 -5.711 1.279 1 91.25 106 GLY B CA 1
ATOM 2859 C C . GLY B 1 106 ? -16.406 -5.879 -0.198 1 91.25 106 GLY B C 1
ATOM 2860 O O . GLY B 1 106 ? -17.25 -6.688 -0.576 1 91.25 106 GLY B O 1
ATOM 2861 N N . HIS B 1 107 ? -15.711 -5.098 -1.066 1 92.12 107 HIS B N 1
ATOM 2862 C CA . HIS B 1 107 ? -15.945 -5.246 -2.498 1 92.12 107 HIS B CA 1
ATOM 2863 C C . HIS B 1 107 ? -14.664 -4.996 -3.293 1 92.12 107 HIS B C 1
ATOM 2865 O O . HIS B 1 107 ? -13.828 -4.188 -2.891 1 92.12 107 HIS B O 1
ATOM 2871 N N . GLY B 1 108 ? -14.578 -5.629 -4.43 1 95.06 108 GLY B N 1
ATOM 2872 C CA . GLY B 1 108 ? -13.438 -5.441 -5.305 1 95.06 108 GLY B CA 1
ATOM 2873 C C . GLY B 1 108 ? -13.383 -4.059 -5.922 1 95.06 108 GLY B C 1
ATOM 2874 O O . GLY B 1 108 ? -14.414 -3.488 -6.277 1 95.06 108 GLY B O 1
ATOM 2875 N N . LEU B 1 109 ? -12.148 -3.609 -6.086 1 93 109 LEU B N 1
ATOM 2876 C CA . LEU B 1 109 ? -11.961 -2.281 -6.66 1 93 109 LEU B CA 1
ATOM 2877 C C . LEU B 1 109 ? -11.961 -2.342 -8.18 1 93 109 LEU B C 1
ATOM 2879 O O . LEU B 1 109 ? -11.359 -3.238 -8.773 1 93 109 LEU B O 1
ATOM 2883 N N . SER B 1 110 ? -12.641 -1.4 -8.828 1 93.31 110 SER B N 1
ATOM 2884 C CA . SER B 1 110 ? -12.836 -1.502 -10.273 1 93.31 110 SER B CA 1
ATOM 2885 C C . SER B 1 110 ? -12.234 -0.303 -11 1 93.31 110 SER B C 1
ATOM 2887 O O . SER B 1 110 ? -12.344 -0.19 -12.219 1 93.31 110 SER B O 1
ATOM 2889 N N . ASP B 1 111 ? -11.57 0.556 -10.266 1 86.38 111 ASP B N 1
ATOM 2890 C CA . ASP B 1 111 ? -11.008 1.741 -10.898 1 86.38 111 ASP B CA 1
ATOM 2891 C C . ASP B 1 111 ? -9.648 1.432 -11.531 1 86.38 111 ASP B 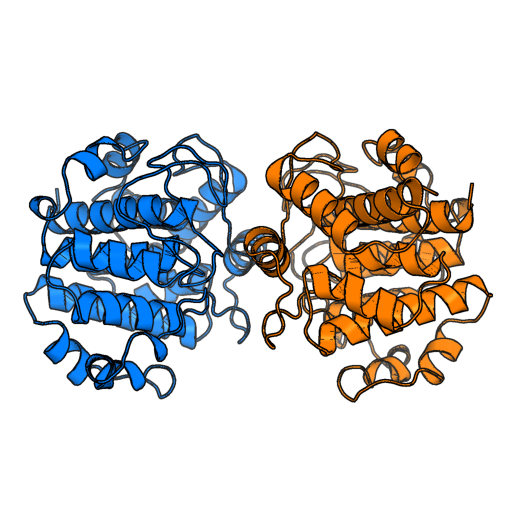C 1
ATOM 2893 O O . ASP B 1 111 ? -9.008 0.441 -11.172 1 86.38 111 ASP B O 1
ATOM 2897 N N . GLU B 1 112 ? -9.195 2.316 -12.438 1 85.31 112 GLU B N 1
ATOM 2898 C CA . GLU B 1 112 ? -7.996 2.098 -13.242 1 85.31 112 GLU B CA 1
ATOM 2899 C C . GLU B 1 112 ? -6.742 2.115 -12.383 1 85.31 112 GLU B C 1
ATOM 2901 O O . GLU B 1 112 ? -5.699 1.589 -12.781 1 85.31 112 GLU B O 1
ATOM 2906 N N . TYR B 1 113 ? -6.77 2.602 -11.227 1 80.31 113 TYR B N 1
ATOM 2907 C CA . TYR B 1 113 ? -5.59 2.744 -10.375 1 80.31 113 TYR B CA 1
ATOM 2908 C C . TYR B 1 113 ? -5.453 1.557 -9.43 1 80.31 113 TYR B C 1
ATOM 2910 O O . TYR B 1 113 ? -4.453 1.434 -8.719 1 80.31 113 TYR B O 1
ATOM 2918 N N . SER B 1 114 ? -6.496 0.655 -9.484 1 89.06 114 SER B N 1
ATOM 2919 C CA . SER B 1 114 ? -6.492 -0.52 -8.617 1 89.06 114 SER B CA 1
ATOM 2920 C C . SER B 1 114 ? -6.113 -1.776 -9.391 1 89.06 114 SER B C 1
ATOM 2922 O O . SER B 1 114 ? -6.762 -2.816 -9.258 1 89.06 114 SER B O 1
ATOM 2924 N N . ASN B 1 115 ? -5.145 -1.651 -10.297 1 94.19 115 ASN B N 1
ATOM 2925 C CA . ASN B 1 115 ? -4.688 -2.764 -11.125 1 94.19 115 ASN B CA 1
ATOM 2926 C C . ASN B 1 115 ? -3.32 -3.271 -10.672 1 94.19 115 ASN B C 1
ATOM 2928 O O . ASN B 1 115 ? -2.455 -3.564 -11.492 1 94.19 115 ASN B O 1
ATOM 2932 N N . GLY B 1 116 ? -3.182 -3.354 -9.344 1 94.44 116 GLY B N 1
ATOM 2933 C CA . GLY B 1 116 ? -2.066 -4.121 -8.812 1 94.44 116 GLY B CA 1
ATOM 2934 C C . GLY B 1 116 ? -2.172 -5.605 -9.094 1 94.44 116 GLY B C 1
ATOM 2935 O O . GLY B 1 116 ? -3.186 -6.07 -9.625 1 94.44 116 GLY B O 1
ATOM 2936 N N . ASN B 1 117 ? -1.192 -6.316 -8.727 1 97.94 117 ASN B N 1
ATOM 2937 C CA . ASN B 1 117 ? -1.099 -7.711 -9.141 1 97.94 117 ASN B CA 1
ATOM 2938 C C . ASN B 1 117 ? -1.646 -8.648 -8.062 1 97.94 117 ASN B C 1
ATOM 2940 O O . ASN B 1 117 ? -1.394 -9.852 -8.102 1 97.94 117 ASN B O 1
ATOM 2944 N N . GLY B 1 118 ? -2.463 -8.156 -7.152 1 98.12 118 GLY B N 1
ATOM 2945 C CA . GLY B 1 118 ? -2.906 -8.883 -5.977 1 98.12 118 GLY B CA 1
ATOM 2946 C C . GLY B 1 118 ? -3.826 -10.047 -6.309 1 98.12 118 GLY B C 1
ATOM 2947 O O . GLY B 1 118 ? -3.877 -11.031 -5.574 1 98.12 118 GLY B O 1
ATOM 2948 N N . SER B 1 119 ? -4.609 -9.891 -7.371 1 98.69 119 SER B N 1
ATOM 2949 C CA . SER B 1 119 ? -5.477 -11 -7.746 1 98.69 119 SER B CA 1
ATOM 2950 C C . SER B 1 119 ? -4.719 -12.047 -8.562 1 98.69 119 SER B C 1
ATOM 2952 O O . SER B 1 119 ? -4.98 -13.242 -8.438 1 98.69 119 SER B O 1
ATOM 2954 N N . LEU B 1 120 ? -3.762 -11.586 -9.352 1 98.88 120 LEU B N 1
ATOM 2955 C CA . LEU B 1 120 ? -2.951 -12.477 -10.172 1 98.88 120 LEU B CA 1
ATOM 2956 C C . LEU B 1 120 ? -2.121 -13.414 -9.305 1 98.88 120 LEU B C 1
ATOM 2958 O O . LEU B 1 120 ? -2.037 -14.617 -9.578 1 98.88 120 LEU B O 1
ATOM 2962 N N . MET B 1 121 ? -1.553 -12.867 -8.273 1 98.75 121 MET B N 1
ATOM 2963 C CA . MET B 1 121 ? -0.592 -13.609 -7.465 1 98.75 121 MET B CA 1
ATOM 2964 C C . MET B 1 121 ? -1.265 -14.781 -6.766 1 98.75 121 MET B C 1
ATOM 2966 O O . MET B 1 121 ? -0.596 -15.742 -6.363 1 98.75 121 MET B O 1
ATOM 2970 N N . ARG B 1 122 ? -2.578 -14.82 -6.621 1 98.81 122 ARG B N 1
ATOM 2971 C CA . ARG B 1 122 ? -3.238 -15.828 -5.793 1 98.81 122 ARG B CA 1
ATOM 2972 C C . ARG B 1 122 ? -4.156 -16.703 -6.633 1 98.81 122 ARG B C 1
ATOM 2974 O O . ARG B 1 122 ? -4.836 -17.594 -6.102 1 98.81 122 ARG B O 1
ATOM 2981 N N . ILE B 1 123 ? -4.223 -16.594 -7.953 1 98.94 123 ILE B N 1
ATOM 2982 C CA . ILE B 1 123 ? -5.285 -17.141 -8.781 1 98.94 123 ILE B CA 1
ATOM 2983 C C . ILE B 1 123 ? -4.898 -18.547 -9.25 1 98.94 123 ILE B C 1
ATOM 2985 O O . ILE B 1 123 ? -5.746 -19.312 -9.719 1 98.94 123 ILE B O 1
ATOM 2989 N N . LEU B 1 124 ? -3.691 -18.984 -9.141 1 98.94 124 LEU B N 1
ATOM 2990 C CA . LEU B 1 124 ? -3.092 -20.172 -9.758 1 98.94 124 LEU B CA 1
ATOM 2991 C C . LEU B 1 124 ? -3.889 -21.422 -9.414 1 98.94 124 LEU B C 1
ATOM 2993 O O . LEU B 1 124 ? -4.121 -22.266 -10.281 1 98.94 124 LEU B O 1
ATOM 2997 N N . PRO B 1 125 ? -4.402 -21.594 -8.172 1 98.88 125 PRO B N 1
ATOM 2998 C CA . PRO B 1 125 ? -5.082 -22.844 -7.816 1 98.88 125 PRO B CA 1
ATOM 2999 C C . PRO B 1 125 ? -6.277 -23.141 -8.719 1 98.88 125 PRO B C 1
ATOM 3001 O O . PRO B 1 125 ? -6.629 -24.312 -8.914 1 98.88 125 PRO B O 1
ATOM 3004 N N . LEU B 1 126 ? -6.859 -22.156 -9.312 1 98.88 126 LEU B N 1
ATOM 3005 C CA . LEU B 1 126 ? -8.031 -22.359 -10.148 1 98.88 126 LEU B CA 1
ATOM 3006 C C . LEU B 1 126 ? -7.668 -23.141 -11.406 1 98.88 126 LEU B C 1
ATOM 3008 O O . LEU B 1 126 ? -8.531 -23.781 -12.023 1 98.88 126 LEU B O 1
ATOM 3012 N N . ALA B 1 127 ? -6.422 -23.078 -11.836 1 98.81 127 ALA B N 1
ATOM 3013 C CA . ALA B 1 127 ? -5.973 -23.812 -13.008 1 98.81 127 ALA B CA 1
ATOM 3014 C C . ALA B 1 127 ? -6.129 -25.328 -12.797 1 98.81 127 ALA B C 1
ATOM 3016 O O . ALA B 1 127 ? -6.121 -26.094 -13.758 1 98.81 127 ALA B O 1
ATOM 3017 N N . PHE B 1 128 ? -6.281 -25.766 -11.609 1 98.62 128 PHE B N 1
ATOM 3018 C CA . PHE B 1 128 ? -6.344 -27.172 -11.273 1 98.62 128 PHE B CA 1
ATOM 3019 C C . PHE B 1 128 ? -7.781 -27.594 -10.977 1 98.62 128 PHE B C 1
ATOM 3021 O O . PHE B 1 128 ? -8.016 -28.656 -10.383 1 98.62 128 PHE B O 1
ATOM 3028 N N . THR B 1 129 ? -8.727 -26.719 -11.273 1 98.44 129 THR B N 1
ATOM 3029 C CA . THR B 1 129 ? -10.156 -26.969 -11.133 1 98.44 129 THR B CA 1
ATOM 3030 C C . THR B 1 129 ? -10.867 -26.828 -12.469 1 98.44 129 THR B C 1
ATOM 3032 O O . THR B 1 129 ? -10.234 -26.562 -13.492 1 98.44 129 THR B O 1
ATOM 3035 N N . ALA B 1 130 ? -12.172 -27.031 -12.461 1 97.69 130 ALA B N 1
ATOM 3036 C CA . ALA B 1 130 ? -12.984 -26.844 -13.664 1 97.69 130 ALA B CA 1
ATOM 3037 C C . ALA B 1 130 ? -13.516 -25.422 -13.75 1 97.69 130 ALA B C 1
ATOM 3039 O O . ALA B 1 130 ? -14.523 -25.172 -14.422 1 97.69 130 ALA B O 1
ATOM 3040 N N . ALA B 1 131 ? -12.914 -24.547 -13.016 1 98.31 131 ALA B N 1
ATOM 3041 C CA . ALA B 1 131 ? -13.375 -23.156 -12.984 1 98.31 131 ALA B CA 1
ATOM 3042 C C . ALA B 1 131 ? -13.422 -22.578 -14.391 1 98.31 131 ALA B C 1
ATOM 3044 O O . ALA B 1 131 ? -12.469 -22.703 -15.164 1 98.31 131 ALA B O 1
ATOM 3045 N N . GLY B 1 132 ? -14.531 -21.938 -14.719 1 98.38 132 GLY B N 1
ATOM 3046 C CA . GLY B 1 132 ? -14.656 -21.234 -15.984 1 98.38 132 GLY B CA 1
ATOM 3047 C C . GLY B 1 132 ? -14.297 -19.766 -15.891 1 98.38 132 GLY B C 1
ATOM 3048 O O . GLY B 1 132 ? -13.891 -19.281 -14.836 1 98.38 132 GLY B O 1
ATOM 3049 N N . PRO B 1 133 ? -14.477 -19.047 -17.031 1 98.5 133 PRO B N 1
ATOM 3050 C CA . PRO B 1 133 ? -14.133 -17.625 -17.047 1 98.5 133 PRO B CA 1
ATOM 3051 C C . PRO B 1 133 ? -14.891 -16.812 -16 1 98.5 133 PRO B C 1
ATOM 3053 O O . PRO B 1 133 ? -14.32 -15.906 -15.391 1 98.5 133 PRO B O 1
ATOM 3056 N N . SER B 1 134 ? -16.141 -17.156 -15.797 1 98.62 134 SER B N 1
ATOM 3057 C CA . SER B 1 134 ? -16.938 -16.422 -14.82 1 98.62 134 SER B CA 1
ATOM 3058 C C . SER B 1 134 ? -16.438 -16.656 -13.398 1 98.62 134 SER B C 1
ATOM 3060 O O . SER B 1 134 ? -16.5 -15.766 -12.555 1 98.62 134 SER B O 1
ATOM 3062 N N . ASP B 1 135 ? -16 -17.891 -13.109 1 98.81 135 ASP B N 1
ATOM 3063 C CA . ASP B 1 135 ? -15.414 -18.203 -11.812 1 98.81 135 ASP B CA 1
ATOM 3064 C C . ASP B 1 135 ? -14.133 -17.391 -11.586 1 98.81 135 ASP B C 1
ATOM 3066 O O . ASP B 1 135 ? -13.938 -16.828 -10.508 1 98.81 135 ASP B O 1
ATOM 3070 N N . ILE B 1 136 ? -13.305 -17.359 -12.602 1 98.88 136 ILE B N 1
ATOM 3071 C CA . ILE B 1 136 ? -12.023 -16.672 -12.508 1 98.88 136 ILE B CA 1
ATOM 3072 C C . ILE B 1 136 ? -12.25 -15.18 -12.312 1 98.88 136 ILE B C 1
ATOM 3074 O O . ILE B 1 136 ? -11.578 -14.547 -11.492 1 98.88 136 ILE B O 1
ATOM 3078 N N . GLU B 1 137 ? -13.203 -14.664 -13.07 1 98.81 137 GLU B N 1
ATOM 3079 C CA . GLU B 1 137 ? -13.57 -13.258 -12.922 1 98.81 137 GLU B CA 1
ATOM 3080 C C . GLU B 1 137 ? -14.07 -12.969 -11.508 1 98.81 137 GLU B C 1
ATOM 3082 O O . GLU B 1 137 ? -13.703 -11.961 -10.906 1 98.81 137 GLU B O 1
ATOM 3087 N N . ALA B 1 138 ? -14.906 -13.805 -10.977 1 98.81 138 ALA B N 1
ATOM 3088 C CA . ALA B 1 138 ? -15.461 -13.625 -9.641 1 98.81 138 ALA B CA 1
ATOM 3089 C C . ALA B 1 138 ? -14.359 -13.656 -8.578 1 98.81 138 ALA B C 1
ATOM 3091 O O . ALA B 1 138 ? -14.375 -12.859 -7.633 1 98.81 138 ALA B O 1
ATOM 3092 N N . VAL B 1 139 ? -13.461 -14.555 -8.734 1 98.88 139 VAL B N 1
ATOM 3093 C CA . VAL B 1 139 ? -12.383 -14.695 -7.754 1 98.88 139 VAL B CA 1
ATOM 3094 C C . VAL B 1 139 ? -11.445 -13.5 -7.84 1 98.88 139 VAL B C 1
ATOM 3096 O O . VAL B 1 139 ? -11.023 -12.953 -6.812 1 98.88 139 VAL B O 1
ATOM 3099 N N . SER B 1 140 ? -11.062 -13.055 -9.086 1 98.88 140 SER B N 1
ATOM 3100 C CA . SER B 1 140 ? -10.258 -11.844 -9.234 1 98.88 140 SER B CA 1
ATOM 3101 C C . SER B 1 140 ? -10.945 -10.648 -8.586 1 98.88 140 SER B C 1
ATOM 3103 O O . SER B 1 140 ? -10.305 -9.852 -7.906 1 98.88 140 SER B O 1
ATOM 3105 N N . SER B 1 141 ? -12.273 -10.602 -8.719 1 98.69 141 SER B N 1
ATOM 3106 C CA . SER B 1 141 ? -13.062 -9.43 -8.359 1 98.69 141 SER B CA 1
ATOM 3107 C C . SER B 1 141 ? -13.273 -9.352 -6.852 1 98.69 141 SER B C 1
ATOM 3109 O O . SER B 1 141 ? -13.812 -8.359 -6.348 1 98.69 141 SER B O 1
ATOM 3111 N N . ILE B 1 142 ? -12.852 -10.414 -6.109 1 98.69 142 ILE B N 1
ATOM 3112 C CA . ILE B 1 142 ? -12.898 -10.305 -4.656 1 98.69 142 ILE B CA 1
ATOM 3113 C C . ILE B 1 142 ? -12.133 -9.055 -4.215 1 98.69 142 ILE B C 1
ATOM 3115 O O . ILE B 1 142 ? -12.578 -8.336 -3.314 1 98.69 142 ILE B O 1
ATOM 3119 N N . THR B 1 143 ? -10.984 -8.75 -4.91 1 98.38 143 THR B N 1
ATOM 3120 C CA . THR B 1 143 ? -10.211 -7.57 -4.535 1 98.38 143 THR B CA 1
ATOM 3121 C C . THR B 1 143 ? -10 -6.664 -5.742 1 98.38 143 THR B C 1
ATOM 3123 O O . THR B 1 143 ? -9.984 -5.438 -5.613 1 98.38 143 THR B O 1
ATOM 3126 N N . HIS B 1 144 ? -9.758 -7.211 -6.895 1 98.31 144 HIS B N 1
ATOM 3127 C CA . HIS B 1 144 ? -9.453 -6.484 -8.125 1 98.31 144 HIS B CA 1
ATOM 3128 C C . HIS B 1 144 ? -10.469 -6.793 -9.211 1 98.31 144 HIS B C 1
ATOM 3130 O O . HIS B 1 144 ? -10.375 -7.82 -9.891 1 98.31 144 HIS B O 1
ATOM 3136 N N . ALA B 1 145 ? -11.281 -5.867 -9.438 1 98.25 145 ALA B N 1
ATOM 3137 C CA . ALA B 1 145 ? -12.445 -6.141 -10.281 1 98.25 145 ALA B CA 1
ATOM 3138 C C . ALA B 1 145 ? -12.32 -5.445 -11.633 1 98.25 145 ALA B C 1
ATOM 3140 O O . ALA B 1 145 ? -13.172 -5.609 -12.508 1 98.25 145 ALA B O 1
ATOM 3141 N N . HIS B 1 146 ? -11.289 -4.633 -11.82 1 97.25 146 HIS B N 1
ATOM 3142 C CA . HIS B 1 146 ? -11.102 -3.963 -13.102 1 97.25 146 HIS B CA 1
ATOM 3143 C C . HIS B 1 146 ? -10.797 -4.969 -14.211 1 97.25 146 HIS B C 1
ATOM 3145 O O . HIS B 1 146 ? -10.133 -5.977 -13.969 1 97.25 146 HIS B O 1
ATOM 3151 N N . ALA B 1 147 ? -11.195 -4.652 -15.414 1 98.06 147 ALA B N 1
ATOM 3152 C CA . ALA B 1 147 ? -11.07 -5.551 -16.562 1 98.06 147 ALA B CA 1
ATOM 3153 C C . ALA B 1 147 ? -9.617 -5.949 -16.781 1 98.06 147 ALA B C 1
ATOM 3155 O O . ALA B 1 147 ? -9.336 -7.086 -17.188 1 98.06 147 ALA B O 1
ATOM 3156 N N . THR B 1 148 ? -8.703 -5.078 -16.578 1 98.25 148 THR B N 1
ATOM 3157 C CA . THR B 1 148 ? -7.285 -5.34 -16.766 1 98.25 148 THR B CA 1
ATOM 3158 C C . THR B 1 148 ? -6.801 -6.441 -15.828 1 98.25 148 THR B C 1
ATOM 3160 O O . THR B 1 148 ? -6.109 -7.367 -16.25 1 98.25 148 THR B O 1
ATOM 3163 N N . SER B 1 149 ? -7.168 -6.344 -14.562 1 98.56 149 SER B N 1
ATOM 3164 C CA . SER B 1 149 ? -6.785 -7.348 -13.578 1 98.56 149 SER B CA 1
ATOM 3165 C C . SER B 1 149 ? -7.461 -8.688 -13.859 1 98.56 149 SER B C 1
ATOM 3167 O O . SER B 1 149 ? -6.836 -9.742 -13.742 1 98.56 149 SER B O 1
ATOM 3169 N N . VAL B 1 150 ? -8.703 -8.641 -14.227 1 98.75 150 VAL B N 1
ATOM 3170 C CA . VAL B 1 150 ? -9.461 -9.844 -14.523 1 98.75 150 VAL B CA 1
ATOM 3171 C C . VAL B 1 150 ? -8.836 -10.57 -15.711 1 98.75 150 VAL B C 1
ATOM 3173 O O . VAL B 1 150 ? -8.656 -11.789 -15.688 1 98.75 150 VAL B O 1
ATOM 3176 N N . GLU B 1 151 ? -8.523 -9.836 -16.719 1 98.81 151 GLU B N 1
ATOM 3177 C CA . GLU B 1 151 ? -7.934 -10.453 -17.906 1 98.81 151 GLU B CA 1
ATOM 3178 C C . GLU B 1 151 ? -6.605 -11.133 -17.578 1 98.81 151 GLU B C 1
ATOM 3180 O O . GLU B 1 151 ? -6.305 -12.203 -18.094 1 98.81 151 GLU B O 1
ATOM 3185 N N . ALA B 1 152 ? -5.789 -10.492 -16.766 1 98.88 152 ALA B N 1
ATOM 3186 C CA . ALA B 1 152 ? -4.527 -11.102 -16.344 1 98.88 152 ALA B CA 1
ATOM 3187 C C . ALA B 1 152 ? -4.762 -12.477 -15.734 1 98.88 152 ALA B C 1
ATOM 3189 O O . ALA B 1 152 ? -4.035 -13.43 -16.031 1 98.88 152 ALA B O 1
ATOM 3190 N N . CYS B 1 153 ? -5.73 -12.539 -14.875 1 98.88 153 CYS B N 1
ATOM 3191 C CA . CYS B 1 153 ? -6.039 -13.797 -14.195 1 98.88 153 CYS B CA 1
ATOM 3192 C C . CYS B 1 153 ? -6.516 -14.844 -15.195 1 98.88 153 CYS B C 1
ATOM 3194 O O . CYS B 1 153 ? -6.121 -16.016 -15.109 1 98.88 153 CYS B O 1
ATOM 3196 N N . LEU B 1 154 ? -7.398 -14.43 -16.094 1 98.88 154 LEU B N 1
ATOM 3197 C CA . LEU B 1 154 ? -7.887 -15.336 -17.125 1 98.88 154 LEU B CA 1
ATOM 3198 C C . LEU B 1 154 ? -6.734 -15.883 -17.969 1 98.88 154 LEU B C 1
ATOM 3200 O O . LEU B 1 154 ? -6.664 -17.094 -18.219 1 98.88 154 LEU B O 1
ATOM 3204 N N . LEU B 1 155 ? -5.855 -15.023 -18.375 1 98.88 155 LEU B N 1
ATOM 3205 C CA . LEU B 1 155 ? -4.711 -15.422 -19.188 1 98.88 155 LEU B CA 1
ATOM 3206 C C . LEU B 1 155 ? -3.795 -16.375 -18.422 1 98.88 155 LEU B C 1
ATOM 3208 O O . LEU B 1 155 ? -3.385 -17.406 -18.953 1 98.88 155 LEU B O 1
ATOM 3212 N N . TYR B 1 156 ? -3.508 -16.031 -17.219 1 98.88 156 TYR B N 1
ATOM 3213 C CA . TYR B 1 156 ? -2.594 -16.812 -16.391 1 98.88 156 TYR B CA 1
ATOM 3214 C C . TYR B 1 156 ? -3.127 -18.219 -16.172 1 98.88 156 TYR B C 1
ATOM 3216 O O . TYR B 1 156 ? -2.387 -19.203 -16.312 1 98.88 156 TYR B O 1
ATOM 3224 N N . VAL B 1 157 ? -4.383 -18.344 -15.836 1 98.88 157 VAL B N 1
ATOM 3225 C CA . VAL B 1 157 ? -5.004 -19.641 -15.617 1 98.88 157 VAL B CA 1
ATOM 3226 C C . VAL B 1 157 ? -5.02 -20.438 -16.922 1 98.88 157 VAL B C 1
ATOM 3228 O O . VAL B 1 157 ? -4.738 -21.641 -16.922 1 98.88 157 VAL B O 1
ATOM 3231 N N . ALA B 1 158 ? -5.34 -19.781 -18 1 98.62 158 ALA B N 1
ATOM 3232 C CA . ALA B 1 158 ? -5.34 -20.453 -19.297 1 98.62 158 ALA B CA 1
ATOM 3233 C C . ALA B 1 158 ? -3.949 -20.984 -19.641 1 98.62 158 ALA B C 1
ATOM 3235 O O . ALA B 1 158 ? -3.809 -22.109 -20.141 1 98.62 158 ALA B O 1
ATOM 3236 N N . ILE B 1 159 ? -2.975 -20.172 -19.453 1 98.81 159 ILE B N 1
ATOM 3237 C CA . ILE B 1 159 ? -1.596 -20.562 -19.734 1 98.81 159 ILE B CA 1
ATOM 3238 C C . ILE B 1 159 ? -1.202 -21.75 -18.844 1 98.81 159 ILE B C 1
ATOM 3240 O O . ILE B 1 159 ? -0.665 -22.734 -19.344 1 98.81 159 ILE B O 1
ATOM 3244 N N . ALA B 1 160 ? -1.481 -21.641 -17.562 1 98.88 160 ALA B N 1
ATOM 3245 C CA . ALA B 1 160 ? -1.161 -22.719 -16.641 1 98.88 160 ALA B CA 1
ATOM 3246 C C . ALA B 1 160 ? -1.796 -24.031 -17.078 1 98.88 160 ALA B C 1
ATOM 3248 O O . ALA B 1 160 ? -1.146 -25.078 -17.047 1 98.88 160 ALA B O 1
ATOM 3249 N N . ARG B 1 161 ? -3.045 -24.031 -17.469 1 98.56 161 ARG B N 1
ATOM 3250 C CA . ARG B 1 161 ? -3.76 -25.219 -17.891 1 98.56 161 ARG B CA 1
ATOM 3251 C C . ARG B 1 161 ? -3.129 -25.828 -19.141 1 98.56 161 ARG B C 1
ATOM 3253 O O . ARG B 1 161 ? -3.049 -27.047 -19.281 1 98.56 161 ARG B O 1
ATOM 3260 N N . ARG B 1 162 ? -2.742 -25 -20.016 1 98.5 162 ARG B N 1
ATOM 3261 C CA . ARG B 1 162 ? -2.109 -25.5 -21.234 1 98.5 162 ARG B CA 1
ATOM 3262 C C . ARG B 1 162 ? -0.729 -26.078 -20.938 1 98.5 162 ARG B C 1
ATOM 3264 O O . ARG B 1 162 ? -0.325 -27.078 -21.547 1 98.5 162 ARG B O 1
ATOM 3271 N N . LEU B 1 163 ? -0.03 -25.438 -20.062 1 98.62 163 LEU B N 1
ATOM 3272 C CA . LEU B 1 163 ? 1.246 -26 -19.625 1 98.62 163 LEU B CA 1
ATOM 3273 C C . LEU B 1 163 ? 1.046 -27.359 -18.969 1 98.62 163 LEU B C 1
ATOM 3275 O O . LEU B 1 163 ? 1.85 -28.266 -19.156 1 98.62 163 LEU B O 1
ATOM 3279 N N . LEU B 1 164 ? 0.005 -27.5 -18.172 1 98.12 164 LEU B N 1
ATOM 3280 C CA . LEU B 1 164 ? -0.321 -28.75 -17.516 1 98.12 164 LEU B CA 1
ATOM 3281 C C . LEU B 1 164 ? -0.561 -29.859 -18.531 1 98.12 164 LEU B C 1
ATOM 3283 O O . LEU B 1 164 ? -0.319 -31.031 -18.25 1 98.12 164 LEU B O 1
ATOM 3287 N N . LYS B 1 165 ? -0.966 -29.453 -19.703 1 97.31 165 LYS B N 1
ATOM 3288 C CA . LYS B 1 165 ? -1.229 -30.406 -20.781 1 97.31 165 LYS B CA 1
ATOM 3289 C C . LYS B 1 165 ? 0.029 -30.656 -21.609 1 97.31 165 LYS B C 1
ATOM 3291 O O . LYS B 1 165 ? -0.012 -31.391 -22.594 1 97.31 165 LYS B O 1
ATOM 3296 N N . GLY B 1 166 ? 1.1 -29.953 -21.297 1 96.88 166 GLY B N 1
ATOM 3297 C CA . GLY B 1 166 ? 2.385 -30.25 -21.906 1 96.88 166 GLY B CA 1
ATOM 3298 C C . GLY B 1 166 ? 2.699 -29.328 -23.078 1 96.88 166 GLY B C 1
ATOM 3299 O O . GLY B 1 166 ? 3.713 -29.516 -23.766 1 96.88 166 GLY B O 1
ATOM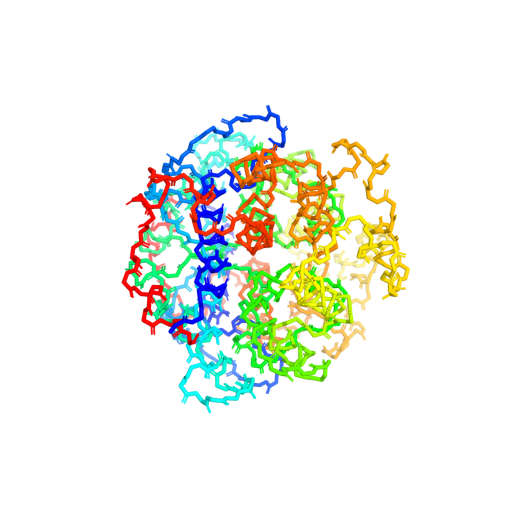 3300 N N . GLN B 1 167 ? 1.86 -28.359 -23.281 1 97.62 167 GLN B N 1
ATOM 3301 C CA . GLN B 1 167 ? 2.145 -27.422 -24.359 1 97.62 167 GLN B CA 1
ATOM 3302 C C . GLN B 1 167 ? 3.328 -26.516 -24 1 97.62 167 GLN B C 1
ATOM 3304 O O . GLN B 1 167 ? 3.611 -26.297 -22.828 1 97.62 167 GLN B O 1
ATOM 3309 N N . GLN B 1 168 ? 3.953 -26.047 -25.078 1 97.06 168 GLN B N 1
ATOM 3310 C CA . GLN B 1 168 ? 5.121 -25.188 -24.891 1 97.06 168 GLN B CA 1
ATOM 3311 C C . GLN B 1 168 ? 4.723 -23.719 -24.812 1 97.06 168 GLN B C 1
ATOM 3313 O O . GLN B 1 168 ? 3.826 -23.281 -25.531 1 97.06 168 GLN B O 1
ATOM 3318 N N . LEU B 1 169 ? 5.418 -23 -23.953 1 97.69 169 LEU B N 1
ATOM 3319 C CA . LEU B 1 169 ? 5.027 -21.625 -23.625 1 97.69 169 LEU B CA 1
ATOM 3320 C C . LEU B 1 169 ? 5.043 -20.75 -24.875 1 97.69 169 LEU B C 1
ATOM 3322 O O . LEU B 1 169 ? 4.125 -19.953 -25.094 1 97.69 169 LEU B O 1
ATOM 3326 N N . PRO B 1 170 ? 6.078 -20.844 -25.781 1 96.56 170 PRO B N 1
ATOM 3327 C CA . PRO B 1 170 ? 6.07 -20 -26.969 1 96.56 170 PRO B CA 1
ATOM 3328 C C . PRO B 1 170 ? 4.828 -20.203 -27.844 1 96.56 170 PRO B C 1
ATOM 3330 O O . PRO B 1 170 ? 4.254 -19.219 -28.344 1 96.56 170 PRO B O 1
ATOM 3333 N N . GLU B 1 171 ? 4.434 -21.422 -27.969 1 96.25 171 GLU B N 1
ATOM 3334 C CA . GLU B 1 171 ? 3.25 -21.734 -28.766 1 96.25 171 GLU B CA 1
ATOM 3335 C C . GLU B 1 171 ? 1.983 -21.203 -28.094 1 96.25 171 GLU B C 1
ATOM 3337 O O . GLU B 1 171 ? 1.069 -20.734 -28.766 1 96.25 171 GLU B O 1
ATOM 3342 N N . ILE B 1 172 ? 1.952 -21.375 -26.812 1 97.94 172 ILE B N 1
ATOM 3343 C CA . ILE B 1 172 ? 0.802 -20.891 -26.047 1 97.94 172 ILE B CA 1
ATOM 3344 C C . ILE B 1 172 ? 0.644 -19.375 -26.25 1 97.94 172 ILE B C 1
ATOM 3346 O O . ILE B 1 172 ? -0.45 -18.906 -26.562 1 97.94 172 ILE B O 1
ATOM 3350 N N . LEU B 1 173 ? 1.725 -18.609 -26.109 1 97.56 173 LEU B N 1
ATOM 3351 C CA . LEU B 1 173 ? 1.687 -17.141 -26.156 1 97.56 173 LEU B CA 1
ATOM 3352 C C . LEU B 1 173 ? 1.29 -16.656 -27.547 1 97.56 173 LEU B C 1
ATOM 3354 O O . LEU B 1 173 ? 0.561 -15.68 -27.688 1 97.56 173 LEU B O 1
ATOM 3358 N N . LEU B 1 174 ? 1.746 -17.359 -28.547 1 94.19 174 LEU B N 1
ATOM 3359 C CA . LEU B 1 174 ? 1.434 -16.984 -29.922 1 94.19 174 LEU B CA 1
ATOM 3360 C C . LEU B 1 174 ? -0.058 -17.141 -30.203 1 94.19 174 LEU B C 1
ATOM 3362 O O . LEU B 1 174 ? -0.624 -16.391 -31.016 1 94.19 174 LEU B O 1
ATOM 3366 N N . GLY B 1 175 ? -0.67 -18.031 -29.562 1 93.12 175 GLY B N 1
ATOM 3367 C CA . GLY B 1 175 ? -2.061 -18.359 -29.844 1 93.12 175 GLY B CA 1
ATOM 3368 C C . GLY B 1 175 ? -3.031 -17.688 -28.875 1 93.12 175 GLY B C 1
ATOM 3369 O O . GLY B 1 175 ? -4.242 -17.906 -28.969 1 93.12 175 GLY B O 1
ATOM 3370 N N . LEU B 1 176 ? -2.523 -16.891 -27.984 1 93.94 176 LEU B N 1
ATOM 3371 C CA . LEU B 1 176 ? -3.395 -16.266 -27 1 93.94 176 LEU B CA 1
ATOM 3372 C C . LEU B 1 176 ? -4.25 -15.18 -27.625 1 93.94 176 LEU B C 1
ATOM 3374 O O . LEU B 1 176 ? -3.773 -14.43 -28.484 1 93.94 176 LEU B O 1
ATOM 3378 N N . GLU B 1 177 ? -5.504 -15.156 -27.344 1 94.12 177 GLU B N 1
ATOM 3379 C CA . GLU B 1 177 ? -6.355 -14.008 -27.641 1 94.12 177 GLU B CA 1
ATOM 3380 C C . GLU B 1 177 ? -6.336 -13 -26.5 1 94.12 177 GLU B C 1
ATOM 3382 O O . GLU B 1 177 ? -6.75 -13.32 -25.375 1 94.12 177 GLU B O 1
ATOM 3387 N N . THR B 1 178 ? -5.832 -11.766 -26.781 1 96.19 178 THR B N 1
ATOM 3388 C CA . THR B 1 178 ? -5.68 -10.781 -25.719 1 96.19 178 THR B CA 1
ATOM 3389 C C . THR B 1 178 ? -6.27 -9.438 -26.141 1 96.19 178 THR B C 1
ATOM 3391 O O . THR B 1 178 ? -6.465 -9.188 -27.328 1 96.19 178 THR B O 1
ATOM 3394 N N . SER B 1 179 ? -6.621 -8.594 -25.188 1 97.12 179 SER B N 1
ATOM 3395 C CA . SER B 1 179 ? -6.852 -7.18 -25.453 1 97.12 179 SER B CA 1
ATOM 3396 C C . SER B 1 179 ? -5.551 -6.473 -25.828 1 97.12 179 SER B C 1
ATOM 3398 O O . SER B 1 179 ? -4.473 -7.066 -25.766 1 97.12 179 SER B O 1
ATOM 3400 N N . THR B 1 180 ? -5.672 -5.199 -26.172 1 96.88 180 THR B N 1
ATOM 3401 C CA . THR B 1 180 ? -4.508 -4.395 -26.516 1 96.88 180 THR B CA 1
ATOM 3402 C C . THR B 1 180 ? -3.564 -4.262 -25.328 1 96.88 180 THR B C 1
ATOM 3404 O O . THR B 1 180 ? -2.348 -4.164 -25.5 1 96.88 180 THR B O 1
ATOM 3407 N N . THR B 1 181 ? -4.137 -4.309 -24.141 1 97.19 181 THR B N 1
ATOM 3408 C CA . THR B 1 181 ? -3.369 -4.148 -22.906 1 97.19 181 THR B CA 1
ATOM 3409 C C . THR B 1 181 ? -2.324 -5.25 -22.781 1 97.19 181 THR B C 1
ATOM 3411 O O . THR B 1 181 ? -1.233 -5.02 -22.25 1 97.19 181 THR B O 1
ATOM 3414 N N . TYR B 1 182 ? -2.637 -6.461 -23.297 1 97.94 182 TYR B N 1
ATOM 3415 C CA . TYR B 1 182 ? -1.758 -7.609 -23.109 1 97.94 182 TYR B CA 1
ATOM 3416 C C . TYR B 1 182 ? -1.21 -8.094 -24.453 1 97.94 182 TYR B C 1
ATOM 3418 O O . TYR B 1 182 ? -0.727 -9.227 -24.547 1 97.94 182 TYR B O 1
ATOM 3426 N N . ALA B 1 183 ? -1.231 -7.297 -25.438 1 96.31 183 ALA B N 1
ATOM 3427 C CA . ALA B 1 183 ? -0.834 -7.688 -26.797 1 96.31 183 ALA B CA 1
ATOM 3428 C C . ALA B 1 183 ? 0.65 -8.039 -26.844 1 96.31 183 ALA B C 1
ATOM 3430 O O . ALA B 1 183 ? 1.062 -8.898 -27.625 1 96.31 183 ALA B O 1
ATOM 3431 N N . ARG B 1 184 ? 1.421 -7.457 -26 1 96.62 184 ARG B N 1
ATOM 3432 C CA . ARG B 1 184 ? 2.869 -7.637 -26 1 96.62 184 ARG B CA 1
ATOM 3433 C C . ARG B 1 184 ? 3.246 -9.062 -25.609 1 96.62 184 ARG B C 1
ATOM 3435 O O . ARG B 1 184 ? 4.371 -9.5 -25.859 1 96.62 184 ARG B O 1
ATOM 3442 N N . LEU B 1 185 ? 2.311 -9.797 -25.031 1 97.69 185 LEU B N 1
ATOM 3443 C CA . LEU B 1 185 ? 2.582 -11.164 -24.609 1 97.69 185 LEU B CA 1
ATOM 3444 C C . LEU B 1 185 ? 2.932 -12.039 -25.812 1 97.69 185 LEU B C 1
ATOM 3446 O O . LEU B 1 185 ? 3.705 -12.984 -25.688 1 97.69 185 LEU B O 1
ATOM 3450 N N . GLN B 1 186 ? 2.482 -11.711 -26.953 1 95.44 186 GLN B N 1
ATOM 3451 C CA . GLN B 1 186 ? 2.686 -12.508 -28.156 1 95.44 186 GLN B CA 1
ATOM 3452 C C . GLN B 1 186 ? 4.082 -12.289 -28.734 1 95.44 186 GLN B C 1
ATOM 3454 O O . GLN B 1 186 ? 4.566 -13.102 -29.531 1 95.44 186 GLN B O 1
ATOM 3459 N N . THR B 1 187 ? 4.75 -11.242 -28.297 1 95.19 187 THR B N 1
ATOM 3460 C CA . THR B 1 187 ? 6.07 -10.945 -28.828 1 95.19 187 THR B CA 1
ATOM 3461 C C . THR B 1 187 ? 7.113 -10.914 -27.719 1 95.19 187 THR B C 1
ATOM 3463 O O . THR B 1 187 ? 8.164 -10.281 -27.859 1 95.19 187 THR B O 1
ATOM 3466 N N . LEU B 1 188 ? 6.809 -11.469 -26.609 1 96.5 188 LEU B N 1
ATOM 3467 C CA . LEU B 1 188 ? 7.668 -11.43 -25.438 1 96.5 188 LEU B CA 1
ATOM 3468 C C . LEU B 1 188 ? 9.039 -12.016 -25.75 1 96.5 188 LEU B C 1
ATOM 3470 O O . LEU B 1 188 ? 10.047 -11.578 -25.188 1 96.5 188 LEU B O 1
ATOM 3474 N N . ALA B 1 189 ? 9.078 -12.984 -26.609 1 93.5 189 ALA B N 1
ATOM 3475 C CA . ALA B 1 189 ? 10.312 -13.672 -26.953 1 93.5 189 ALA B CA 1
ATOM 3476 C C . ALA B 1 189 ? 11.305 -12.727 -27.625 1 93.5 189 ALA B C 1
ATOM 3478 O O . ALA B 1 189 ? 12.516 -12.953 -27.594 1 93.5 189 ALA B O 1
ATOM 3479 N N . ASP B 1 190 ? 10.828 -11.656 -28.203 1 95.5 190 ASP B N 1
ATOM 3480 C CA . ASP B 1 190 ? 11.656 -10.711 -28.938 1 95.5 190 ASP B CA 1
ATOM 3481 C C . ASP B 1 190 ? 12.211 -9.633 -28.016 1 95.5 190 ASP B C 1
ATOM 3483 O O . ASP B 1 190 ? 13.062 -8.836 -28.422 1 95.5 190 ASP B O 1
ATOM 3487 N N . LEU B 1 191 ? 11.758 -9.617 -26.812 1 96.88 191 LEU B N 1
ATOM 3488 C CA . LEU B 1 191 ? 12.133 -8.555 -25.891 1 96.88 191 LEU B CA 1
ATOM 3489 C C . LEU B 1 191 ? 13.383 -8.93 -25.109 1 96.88 191 LEU B C 1
ATOM 3491 O O . LEU B 1 191 ? 13.703 -10.109 -24.969 1 96.88 191 LEU B O 1
ATOM 3495 N N . THR B 1 192 ? 14.102 -7.883 -24.688 1 97.5 192 THR B N 1
ATOM 3496 C CA . THR B 1 192 ? 15.273 -8.047 -23.844 1 97.5 192 THR B CA 1
ATOM 3497 C C . THR B 1 192 ? 14.953 -7.664 -22.406 1 97.5 192 THR B C 1
ATOM 3499 O O . THR B 1 192 ? 13.867 -7.156 -22.109 1 97.5 192 THR B O 1
ATOM 3502 N N . GLU B 1 193 ? 15.828 -7.93 -21.516 1 97.56 193 GLU B N 1
ATOM 3503 C CA . GLU B 1 193 ? 15.633 -7.617 -20.109 1 97.56 193 GLU B CA 1
ATOM 3504 C C . GLU B 1 193 ? 15.305 -6.137 -19.906 1 97.56 193 GLU B C 1
ATOM 3506 O O . GLU B 1 193 ? 14.477 -5.789 -19.062 1 97.56 193 GLU B O 1
ATOM 3511 N N . ASP B 1 194 ? 15.906 -5.262 -20.656 1 96.31 194 ASP B N 1
ATOM 3512 C CA . ASP B 1 194 ? 15.742 -3.818 -20.531 1 96.31 194 ASP B CA 1
ATOM 3513 C C . ASP B 1 194 ? 14.32 -3.393 -20.891 1 96.31 194 ASP B C 1
ATOM 3515 O O . ASP B 1 194 ? 13.859 -2.328 -20.484 1 96.31 194 ASP B O 1
ATOM 3519 N N . ASP B 1 195 ? 13.633 -4.285 -21.641 1 97.44 195 ASP B N 1
ATOM 3520 C CA . ASP B 1 195 ? 12.281 -3.986 -22.094 1 97.44 195 ASP B CA 1
ATOM 3521 C C . ASP B 1 195 ? 11.25 -4.414 -21.047 1 97.44 195 ASP B C 1
ATOM 3523 O O . ASP B 1 195 ? 10.078 -4.039 -21.141 1 97.44 195 ASP B O 1
ATOM 3527 N N . ILE B 1 196 ? 11.695 -5.137 -20.047 1 97.94 196 ILE B N 1
ATOM 3528 C CA . ILE B 1 196 ? 10.773 -5.781 -19.125 1 97.94 196 ILE B CA 1
ATOM 3529 C C . ILE B 1 196 ? 10.641 -4.934 -17.859 1 97.94 196 ILE B C 1
ATOM 3531 O O . ILE B 1 196 ? 11.633 -4.66 -17.172 1 97.94 196 ILE B O 1
ATOM 3535 N N . ARG B 1 197 ? 9.43 -4.488 -17.625 1 96.38 197 ARG B N 1
ATOM 3536 C CA . ARG B 1 197 ? 9.102 -3.85 -16.344 1 96.38 197 ARG B CA 1
ATOM 3537 C C . ARG B 1 197 ? 8.633 -4.879 -15.328 1 96.38 197 ARG B C 1
ATOM 3539 O O . ARG B 1 197 ? 7.922 -5.824 -15.672 1 96.38 197 ARG B O 1
ATOM 3546 N N . SER B 1 198 ? 9.008 -4.719 -14.047 1 97.19 198 SER B N 1
ATOM 3547 C CA . SER B 1 198 ? 8.711 -5.719 -13.023 1 97.19 198 SER B CA 1
ATOM 3548 C C . SER B 1 198 ? 8.047 -5.09 -11.805 1 97.19 198 SER B C 1
ATOM 3550 O O . SER B 1 198 ? 8.344 -5.461 -10.672 1 97.19 198 SER B O 1
ATOM 3552 N N . THR B 1 199 ? 7.137 -4.16 -12.055 1 93.69 199 THR B N 1
ATOM 3553 C CA . THR B 1 199 ? 6.457 -3.432 -10.984 1 93.69 199 THR B CA 1
ATOM 3554 C C . THR B 1 199 ? 5.246 -4.211 -10.484 1 93.69 199 THR B C 1
ATOM 3556 O O . THR B 1 199 ? 4.969 -5.312 -10.961 1 93.69 199 THR B O 1
ATOM 3559 N N . GLY B 1 200 ? 4.547 -3.664 -9.508 1 94.12 200 GLY B N 1
ATOM 3560 C CA . GLY B 1 200 ? 3.344 -4.266 -8.961 1 94.12 200 GLY B CA 1
ATOM 3561 C C . GLY B 1 200 ? 2.135 -4.113 -9.859 1 94.12 200 GLY B C 1
ATOM 3562 O O . GLY B 1 200 ? 1.072 -4.676 -9.586 1 94.12 200 GLY B O 1
ATOM 3563 N N . TYR B 1 201 ? 2.299 -3.355 -10.953 1 93.88 201 TYR B N 1
ATOM 3564 C CA . TYR B 1 201 ? 1.248 -3.289 -11.961 1 93.88 201 TYR B CA 1
ATOM 3565 C C . TYR B 1 201 ? 1.041 -4.648 -12.625 1 93.88 201 TYR B C 1
ATOM 3567 O O . TYR B 1 201 ? 1.995 -5.262 -13.102 1 93.88 201 TYR B O 1
ATOM 3575 N N . VAL B 1 202 ? -0.183 -5.074 -12.703 1 98 202 VAL B N 1
ATOM 3576 C CA . VAL B 1 202 ? -0.502 -6.457 -13.031 1 98 202 VAL B CA 1
ATOM 3577 C C . VAL B 1 202 ? 0.033 -6.793 -14.422 1 98 202 VAL B C 1
ATOM 3579 O O . VAL B 1 202 ? 0.486 -7.914 -14.672 1 98 202 VAL B O 1
ATOM 3582 N N . VAL B 1 203 ? 0.031 -5.867 -15.336 1 98.19 203 VAL B N 1
ATOM 3583 C CA . VAL B 1 203 ? 0.507 -6.102 -16.688 1 98.19 203 VAL B CA 1
ATOM 3584 C C . VAL B 1 203 ? 2.018 -6.324 -16.688 1 98.19 203 VAL B C 1
ATOM 3586 O O . VAL B 1 203 ? 2.518 -7.266 -17.297 1 98.19 203 VAL B O 1
ATOM 3589 N N . ASP B 1 204 ? 2.732 -5.484 -15.938 1 97.75 204 ASP B N 1
ATOM 3590 C CA . ASP B 1 204 ? 4.176 -5.633 -15.797 1 97.75 204 ASP B CA 1
ATOM 3591 C C . ASP B 1 204 ? 4.531 -6.992 -15.188 1 97.75 204 ASP B C 1
ATOM 3593 O O . ASP B 1 204 ? 5.457 -7.66 -15.656 1 97.75 204 ASP B O 1
ATOM 3597 N N . THR B 1 205 ? 3.783 -7.34 -14.164 1 98.56 205 THR B N 1
ATOM 3598 C CA . THR B 1 205 ? 4.051 -8.57 -13.438 1 98.56 205 THR B CA 1
ATOM 3599 C C . THR B 1 205 ? 3.891 -9.789 -14.352 1 98.56 205 THR B C 1
ATOM 3601 O O . THR B 1 205 ? 4.762 -10.656 -14.391 1 98.56 205 THR B O 1
ATOM 3604 N N . LEU B 1 206 ? 2.803 -9.844 -15.047 1 98.88 206 LEU B N 1
ATOM 3605 C CA . LEU B 1 206 ? 2.541 -10.992 -15.906 1 98.88 206 LEU B CA 1
ATOM 3606 C C . LEU B 1 206 ? 3.572 -11.086 -17.016 1 98.88 206 LEU B C 1
ATOM 3608 O O . LEU B 1 206 ? 4.098 -12.164 -17.297 1 98.88 206 LEU B O 1
ATOM 3612 N N . GLU B 1 207 ? 3.883 -9.953 -17.641 1 98.69 207 GLU B N 1
ATOM 3613 C CA . GLU B 1 207 ? 4.883 -9.938 -18.703 1 98.69 207 GLU B CA 1
ATOM 3614 C C . GLU B 1 207 ? 6.242 -10.398 -18.188 1 98.69 207 GLU B C 1
ATOM 3616 O O . GLU B 1 207 ? 6.902 -11.219 -18.828 1 98.69 207 GLU B O 1
ATOM 3621 N N . ALA B 1 208 ? 6.609 -9.867 -17.078 1 98.81 208 ALA B N 1
ATOM 3622 C CA . ALA B 1 208 ? 7.918 -10.195 -16.5 1 98.81 208 ALA B CA 1
ATOM 3623 C C . ALA B 1 208 ? 8.008 -11.672 -16.156 1 98.81 208 ALA B C 1
ATOM 3625 O O . ALA B 1 208 ? 9.016 -12.328 -16.453 1 98.81 208 ALA B O 1
ATOM 3626 N N . ALA B 1 209 ? 6.992 -12.18 -15.508 1 98.94 209 ALA B N 1
ATOM 3627 C CA . ALA B 1 209 ? 6.98 -13.586 -15.109 1 98.94 209 ALA B CA 1
ATOM 3628 C C . ALA B 1 209 ? 7.086 -14.508 -16.328 1 98.94 209 ALA B C 1
ATOM 3630 O O . ALA B 1 209 ? 7.891 -15.438 -16.328 1 98.94 209 ALA B O 1
ATOM 3631 N N . LEU B 1 210 ? 6.293 -14.219 -17.328 1 98.88 210 LEU B N 1
ATOM 3632 C CA . LEU B 1 210 ? 6.277 -15.062 -18.516 1 98.88 210 LEU B CA 1
ATOM 3633 C C . LEU B 1 210 ? 7.586 -14.93 -19.297 1 98.88 210 LEU B C 1
ATOM 3635 O O . LEU B 1 210 ? 8.07 -15.898 -19.875 1 98.88 210 LEU B O 1
ATOM 3639 N N . TRP B 1 211 ? 8.117 -13.727 -19.328 1 98.81 211 TRP B N 1
ATOM 3640 C CA . TRP B 1 211 ? 9.406 -13.531 -19.984 1 98.81 211 TRP B CA 1
ATOM 3641 C C . TRP B 1 211 ? 10.5 -14.359 -19.312 1 98.81 211 TRP B C 1
ATOM 3643 O O . TRP B 1 211 ? 11.32 -14.977 -20 1 98.81 211 TRP B O 1
ATOM 3653 N N . CYS B 1 212 ? 10.5 -14.344 -18.016 1 98.81 212 CYS B N 1
ATOM 3654 C CA . CYS B 1 212 ? 11.484 -15.125 -17.266 1 98.81 212 CYS B CA 1
ATOM 3655 C C . CYS B 1 212 ? 11.344 -16.609 -17.578 1 98.81 212 CYS B C 1
ATOM 3657 O O . CYS B 1 212 ? 12.344 -17.312 -17.734 1 98.81 212 CYS B O 1
ATOM 3659 N N . LEU B 1 213 ? 10.125 -17.078 -17.578 1 98.69 213 LEU B N 1
ATOM 3660 C CA . LEU B 1 213 ? 9.867 -18.469 -17.891 1 98.69 213 LEU B CA 1
ATOM 3661 C C . LEU B 1 213 ? 10.305 -18.812 -19.312 1 98.69 213 LEU B C 1
ATOM 3663 O O . LEU B 1 213 ? 10.906 -19.859 -19.547 1 98.69 213 LEU B O 1
ATOM 3667 N N . LEU B 1 214 ? 9.984 -17.938 -20.203 1 98 214 LEU B N 1
ATOM 3668 C CA . LEU B 1 214 ? 10.25 -18.125 -21.625 1 98 214 LEU B CA 1
ATOM 3669 C C . LEU B 1 214 ? 11.75 -18.172 -21.906 1 98 214 LEU B C 1
ATOM 3671 O O . LEU B 1 214 ? 12.203 -18.875 -22.812 1 98 214 LEU B O 1
ATOM 3675 N N . THR B 1 215 ? 12.516 -17.469 -21.125 1 98.06 215 THR B N 1
ATOM 3676 C CA . THR B 1 215 ? 13.93 -17.281 -21.422 1 98.06 215 THR B CA 1
ATOM 3677 C C . THR B 1 215 ? 14.805 -18.078 -20.453 1 98.06 215 THR B C 1
ATOM 3679 O O . THR B 1 215 ? 15.977 -17.766 -20.25 1 98.06 215 THR B O 1
ATOM 3682 N N . SER B 1 216 ? 14.266 -18.984 -19.797 1 98.12 216 SER B N 1
ATOM 3683 C CA . SER B 1 216 ? 14.977 -19.875 -18.891 1 98.12 216 SER B CA 1
ATOM 3684 C C . SER B 1 216 ? 14.695 -21.344 -19.219 1 98.12 216 SER B C 1
ATOM 3686 O O . SER B 1 216 ? 13.734 -21.656 -19.922 1 98.12 216 SER B O 1
ATOM 3688 N N . THR B 1 217 ? 15.578 -22.25 -18.609 1 98.12 217 THR B N 1
ATOM 3689 C CA . THR B 1 217 ? 15.453 -23.672 -18.953 1 98.12 217 THR B CA 1
ATOM 3690 C C . THR B 1 217 ? 15.367 -24.531 -17.703 1 98.12 217 THR B C 1
ATOM 3692 O O . THR B 1 217 ? 15.453 -25.75 -17.781 1 98.12 217 THR B O 1
ATOM 3695 N N . SER B 1 218 ? 15.305 -23.906 -16.578 1 98.75 218 SER B N 1
ATOM 3696 C CA . SER B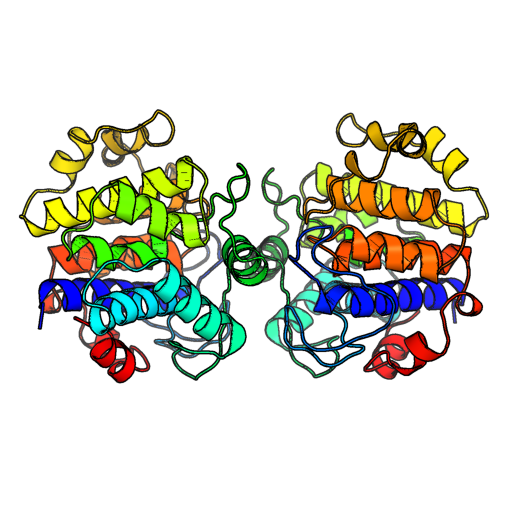 1 218 ? 15.172 -24.609 -15.312 1 98.75 218 SER B CA 1
ATOM 3697 C C . SER B 1 218 ? 14.406 -23.781 -14.289 1 98.75 218 SER B C 1
ATOM 3699 O O . SER B 1 218 ? 14.219 -22.578 -14.484 1 98.75 218 SER B O 1
ATOM 3701 N N . TYR B 1 219 ? 13.961 -24.484 -13.211 1 98.81 219 TYR B N 1
ATOM 3702 C CA . TYR B 1 219 ? 13.234 -23.781 -12.156 1 98.81 219 TYR B CA 1
ATOM 3703 C C . TYR B 1 219 ? 14.117 -22.734 -11.5 1 98.81 219 TYR B C 1
ATOM 3705 O O . TYR B 1 219 ? 13.734 -21.562 -11.414 1 98.81 219 TYR B O 1
ATOM 3713 N N . PRO B 1 220 ? 15.375 -23.094 -11.047 1 98.88 220 PRO B N 1
ATOM 3714 C CA . PRO B 1 220 ? 16.188 -22.078 -10.367 1 98.88 220 PRO B CA 1
ATOM 3715 C C . PRO B 1 220 ? 16.516 -20.891 -11.266 1 98.88 220 PRO B C 1
ATOM 3717 O O . PRO B 1 220 ? 16.5 -19.75 -10.812 1 98.88 220 PRO B O 1
ATOM 3720 N N . GLU B 1 221 ? 16.797 -21.188 -12.523 1 98.81 221 GLU B N 1
ATOM 3721 C CA . GLU B 1 221 ? 17.109 -20.094 -13.453 1 98.81 221 GLU B CA 1
ATOM 3722 C C . GLU B 1 221 ? 15.914 -19.156 -13.617 1 98.81 221 GLU B C 1
ATOM 3724 O O . GLU B 1 221 ? 16.078 -17.938 -13.633 1 98.81 221 GLU B O 1
ATOM 3729 N N . THR B 1 222 ? 14.742 -19.75 -13.727 1 98.81 222 THR B N 1
ATOM 3730 C CA . THR B 1 222 ? 13.523 -18.969 -13.922 1 98.81 222 THR B CA 1
ATOM 3731 C C . THR B 1 222 ? 13.289 -18.031 -12.742 1 98.81 222 THR B C 1
ATOM 3733 O O . THR B 1 222 ? 13.078 -16.828 -12.93 1 98.81 222 THR B O 1
ATOM 3736 N N . VAL B 1 223 ? 13.328 -18.562 -11.523 1 98.88 223 VAL B N 1
ATOM 3737 C CA . VAL B 1 223 ? 12.891 -17.781 -10.375 1 98.88 223 VAL B CA 1
ATOM 3738 C C . VAL B 1 223 ? 13.984 -16.781 -9.969 1 98.88 223 VAL B C 1
ATOM 3740 O O . VAL B 1 223 ? 13.695 -15.68 -9.508 1 98.88 223 VAL B O 1
ATOM 3743 N N . LEU B 1 224 ? 15.289 -17.172 -10.156 1 98.88 224 LEU B N 1
ATOM 3744 C CA . LEU B 1 224 ? 16.359 -16.219 -9.875 1 98.88 224 LEU B CA 1
ATOM 3745 C C . LEU B 1 224 ? 16.344 -15.062 -10.875 1 98.88 224 LEU B C 1
ATOM 3747 O O . LEU B 1 224 ? 16.609 -13.914 -10.516 1 98.88 224 LEU B O 1
ATOM 3751 N N . LYS B 1 225 ? 16.047 -15.383 -12.141 1 98.75 225 LYS B N 1
ATOM 3752 C CA . LYS B 1 225 ? 15.891 -14.328 -13.141 1 98.75 225 LYS B CA 1
ATOM 3753 C C . LYS B 1 225 ? 14.766 -13.367 -12.75 1 98.75 225 LYS B C 1
ATOM 3755 O O . LYS B 1 225 ? 14.922 -12.148 -12.844 1 98.75 225 LYS B O 1
ATOM 3760 N N . ALA B 1 226 ? 13.641 -13.883 -12.328 1 98.88 226 ALA B N 1
ATOM 3761 C CA . ALA B 1 226 ? 12.484 -13.086 -11.93 1 98.88 226 ALA B CA 1
ATOM 3762 C C . ALA B 1 226 ? 12.828 -12.18 -10.75 1 98.88 226 ALA B C 1
ATOM 3764 O O . ALA B 1 226 ? 12.5 -10.992 -10.75 1 98.88 226 ALA B O 1
ATOM 3765 N N . VAL B 1 227 ? 13.516 -12.742 -9.703 1 98.81 227 VAL B N 1
ATOM 3766 C CA . VAL B 1 227 ? 13.906 -11.961 -8.531 1 98.81 227 VAL B CA 1
ATOM 3767 C C . VAL B 1 227 ? 14.875 -10.852 -8.945 1 98.81 227 VAL B C 1
ATOM 3769 O O . VAL B 1 227 ? 14.734 -9.703 -8.523 1 98.81 227 VAL B O 1
ATOM 3772 N N . ASN B 1 228 ? 15.758 -11.18 -9.797 1 98.69 228 ASN B N 1
ATOM 3773 C CA . ASN B 1 228 ? 16.844 -10.258 -10.125 1 98.69 228 ASN B CA 1
ATOM 3774 C C . ASN B 1 228 ? 16.359 -9.148 -11.062 1 98.69 228 ASN B C 1
ATOM 3776 O O . ASN B 1 228 ? 17.125 -8.219 -11.367 1 98.69 228 ASN B O 1
ATOM 3780 N N . LEU B 1 229 ? 15.141 -9.219 -11.523 1 98.38 229 LEU B N 1
ATOM 3781 C CA . LEU B 1 229 ? 14.555 -8.102 -12.25 1 98.38 229 LEU B CA 1
ATOM 3782 C C . LEU B 1 229 ? 14.336 -6.906 -11.328 1 98.38 229 LEU B C 1
ATOM 3784 O O . LEU B 1 229 ? 14.156 -5.777 -11.805 1 98.38 229 LEU B O 1
ATOM 3788 N N . GLY B 1 230 ? 14.25 -7.148 -9.953 1 96.81 230 GLY B N 1
ATOM 3789 C CA . GLY B 1 230 ? 14.055 -6.066 -9 1 96.81 230 GLY B CA 1
ATOM 3790 C C . GLY B 1 230 ? 12.609 -5.629 -8.891 1 96.81 230 GLY B C 1
ATOM 3791 O O . GLY B 1 230 ? 11.703 -6.309 -9.383 1 96.81 230 GLY B O 1
ATOM 3792 N N . ASP B 1 231 ? 12.352 -4.535 -8.086 1 94.25 231 ASP B N 1
ATOM 3793 C CA . ASP B 1 231 ? 11.055 -3.91 -7.855 1 94.25 231 ASP B CA 1
ATOM 3794 C C . ASP B 1 231 ? 10.117 -4.852 -7.098 1 94.25 231 ASP B C 1
ATOM 3796 O O . ASP B 1 231 ? 10.32 -5.121 -5.914 1 94.25 231 ASP B O 1
ATOM 3800 N N . ASP B 1 232 ? 9.172 -5.445 -7.773 1 96.12 232 ASP B N 1
ATOM 3801 C CA . ASP B 1 232 ? 8.242 -6.348 -7.105 1 96.12 232 ASP B CA 1
ATOM 3802 C C . ASP B 1 232 ? 8.727 -7.793 -7.184 1 96.12 232 ASP B C 1
ATOM 3804 O O . ASP B 1 232 ? 8.039 -8.656 -7.742 1 96.12 232 ASP B O 1
ATOM 3808 N N . THR B 1 233 ? 9.766 -8.078 -6.527 1 98.19 233 THR B N 1
ATOM 3809 C CA . THR B 1 233 ? 10.555 -9.289 -6.703 1 98.19 233 THR B CA 1
ATOM 3810 C C . THR B 1 233 ? 9.781 -10.516 -6.234 1 98.19 233 THR B C 1
ATOM 3812 O O . THR B 1 233 ? 9.766 -11.547 -6.914 1 98.19 233 THR B O 1
ATOM 3815 N N . ASP B 1 234 ? 9.141 -10.422 -5.078 1 98.31 234 ASP B N 1
ATOM 3816 C CA . ASP B 1 234 ? 8.461 -11.594 -4.543 1 98.31 234 ASP B CA 1
ATOM 3817 C C . ASP B 1 234 ? 7.281 -12 -5.426 1 98.31 234 ASP B C 1
ATOM 3819 O O . ASP B 1 234 ? 7.109 -13.172 -5.746 1 98.31 234 ASP B O 1
ATOM 3823 N N . THR B 1 235 ? 6.484 -11.031 -5.887 1 98.69 235 THR B N 1
ATOM 3824 C CA . THR B 1 235 ? 5.281 -11.367 -6.641 1 98.69 235 THR B CA 1
ATOM 3825 C C . THR B 1 235 ? 5.637 -11.836 -8.047 1 98.69 235 THR B C 1
ATOM 3827 O O . THR B 1 235 ? 5.07 -12.812 -8.539 1 98.69 235 THR B O 1
ATOM 3830 N N . VAL B 1 236 ? 6.586 -11.148 -8.719 1 98.88 236 VAL B N 1
ATOM 3831 C CA . VAL B 1 236 ? 7 -11.586 -10.047 1 98.88 236 VAL B CA 1
ATOM 3832 C C . VAL B 1 236 ? 7.562 -13 -9.977 1 98.88 236 VAL B C 1
ATOM 3834 O O . VAL B 1 236 ? 7.238 -13.852 -10.812 1 98.88 236 VAL B O 1
ATOM 3837 N N . ALA B 1 237 ? 8.359 -13.219 -8.977 1 98.94 237 ALA B N 1
ATOM 3838 C CA . ALA B 1 237 ? 8.938 -14.547 -8.797 1 98.94 237 ALA B CA 1
ATOM 3839 C C . ALA B 1 237 ? 7.859 -15.578 -8.492 1 98.94 237 ALA B C 1
ATOM 3841 O O . ALA B 1 237 ? 7.895 -16.688 -9.016 1 98.94 237 ALA B O 1
ATOM 3842 N N . ALA B 1 238 ? 6.93 -15.242 -7.613 1 98.94 238 ALA B N 1
ATOM 3843 C CA . ALA B 1 238 ? 5.855 -16.172 -7.25 1 98.94 238 ALA B CA 1
ATOM 3844 C C . ALA B 1 238 ? 5.051 -16.578 -8.477 1 98.94 238 ALA B C 1
ATOM 3846 O O . ALA B 1 238 ? 4.785 -17.766 -8.68 1 98.94 238 ALA B O 1
ATOM 3847 N N . VAL B 1 239 ? 4.664 -15.609 -9.312 1 98.94 239 VAL B N 1
ATOM 3848 C CA . VAL B 1 239 ? 3.867 -15.859 -10.508 1 98.94 239 VAL B CA 1
ATOM 3849 C C . VAL B 1 239 ? 4.664 -16.719 -11.492 1 98.94 239 VAL B C 1
ATOM 3851 O O . VAL B 1 239 ? 4.133 -17.672 -12.055 1 98.94 239 VAL B O 1
ATOM 3854 N N . ALA B 1 240 ? 5.934 -16.422 -11.688 1 98.94 240 ALA B N 1
ATOM 3855 C CA . ALA B 1 240 ? 6.801 -17.234 -12.547 1 98.94 240 ALA B CA 1
ATOM 3856 C C . ALA B 1 240 ? 7.027 -18.609 -11.961 1 98.94 240 ALA B C 1
ATOM 3858 O O . ALA B 1 240 ? 7.008 -19.609 -12.688 1 98.94 240 ALA B O 1
ATOM 3859 N N . GLY B 1 241 ? 7.277 -18.625 -10.672 1 98.94 241 GLY B N 1
ATOM 3860 C CA . GLY B 1 241 ? 7.613 -19.859 -9.984 1 98.94 241 GLY B CA 1
ATOM 3861 C C . GLY B 1 241 ? 6.488 -20.875 -10 1 98.94 241 GLY B C 1
ATOM 3862 O O . GLY B 1 241 ? 6.738 -22.094 -10.055 1 98.94 241 GLY B O 1
ATOM 3863 N N . GLY B 1 242 ? 5.246 -20.391 -9.852 1 98.88 242 GLY B N 1
ATOM 3864 C CA . GLY B 1 242 ? 4.113 -21.297 -9.969 1 98.88 242 GLY B CA 1
ATOM 3865 C C . GLY B 1 242 ? 4.07 -22.031 -11.297 1 98.88 242 GLY B C 1
ATOM 3866 O O . GLY B 1 242 ? 3.916 -23.25 -11.336 1 98.88 242 GLY B O 1
ATOM 3867 N N . LEU B 1 243 ? 4.25 -21.312 -12.406 1 98.88 243 LEU B N 1
ATOM 3868 C CA . LEU B 1 243 ? 4.266 -21.906 -13.734 1 98.88 243 LEU B CA 1
ATOM 3869 C C . LEU B 1 243 ? 5.492 -22.812 -13.906 1 98.88 243 LEU B C 1
ATOM 3871 O O . LEU B 1 243 ? 5.398 -23.891 -14.492 1 98.88 243 LEU B O 1
ATOM 3875 N N . ALA B 1 244 ? 6.629 -22.344 -13.445 1 98.88 244 ALA B N 1
ATOM 3876 C CA . ALA B 1 244 ? 7.84 -23.156 -13.508 1 98.88 244 ALA B CA 1
ATOM 3877 C C . ALA B 1 244 ? 7.66 -24.469 -12.742 1 98.88 244 ALA B C 1
ATOM 3879 O O . ALA B 1 244 ? 8.164 -25.516 -13.164 1 98.88 244 ALA B O 1
ATOM 3880 N N . GLY B 1 245 ? 7.02 -24.344 -11.594 1 98.81 245 GLY B N 1
ATOM 3881 C CA . GLY B 1 245 ? 6.707 -25.547 -10.859 1 98.81 245 GLY B CA 1
ATOM 3882 C C . GLY B 1 245 ? 5.898 -26.547 -11.664 1 98.81 245 GLY B C 1
ATOM 3883 O O . GLY B 1 245 ? 6.102 -27.766 -11.547 1 98.81 245 GLY B O 1
ATOM 3884 N N . ILE B 1 246 ? 4.965 -26.078 -12.422 1 98.62 246 ILE B N 1
ATOM 3885 C CA . ILE B 1 246 ? 4.16 -26.922 -13.297 1 98.62 246 ILE B CA 1
ATOM 3886 C C . ILE B 1 246 ? 5.055 -27.594 -14.344 1 98.62 246 ILE B C 1
ATOM 3888 O O . ILE B 1 246 ? 4.926 -28.781 -14.609 1 98.62 246 ILE B O 1
ATOM 3892 N N . ILE B 1 247 ? 5.965 -26.891 -14.914 1 98.5 247 ILE B N 1
ATOM 3893 C CA . ILE B 1 247 ? 6.793 -27.344 -16.031 1 98.5 247 ILE B CA 1
ATOM 3894 C C . ILE B 1 247 ? 7.848 -28.328 -15.508 1 98.5 247 ILE B C 1
ATOM 3896 O O . ILE B 1 247 ? 8.047 -29.391 -16.094 1 98.5 247 ILE B O 1
ATOM 3900 N N . TYR B 1 248 ? 8.461 -28.031 -14.383 1 98.38 248 TYR B N 1
ATOM 3901 C CA . TYR B 1 248 ? 9.672 -28.75 -13.992 1 98.38 248 TYR B CA 1
ATOM 3902 C C . TYR B 1 248 ? 9.391 -29.703 -12.852 1 98.38 248 TYR B C 1
ATOM 3904 O O . TYR B 1 248 ? 10.211 -30.562 -12.531 1 98.38 248 TYR B O 1
ATOM 3912 N N . GLY B 1 249 ? 8.242 -29.594 -12.211 1 97.81 249 GLY B N 1
ATOM 3913 C CA . GLY B 1 249 ? 7.887 -30.484 -11.117 1 97.81 249 GLY B CA 1
ATOM 3914 C C . GLY B 1 249 ? 8.617 -30.156 -9.828 1 97.81 249 GLY B C 1
ATOM 3915 O O . GLY B 1 249 ? 9.508 -29.297 -9.812 1 97.81 249 GLY B O 1
ATOM 3916 N N . LEU B 1 250 ? 8.211 -30.812 -8.805 1 97.62 250 LEU B N 1
ATOM 3917 C CA . LEU B 1 250 ? 8.828 -30.625 -7.492 1 97.62 250 LEU B CA 1
ATOM 3918 C C . LEU B 1 250 ? 10.312 -30.938 -7.535 1 97.62 250 LEU B C 1
ATOM 3920 O O . LEU B 1 250 ? 11.109 -30.328 -6.824 1 97.62 250 LEU B O 1
ATOM 3924 N N . GLU B 1 251 ? 10.656 -31.875 -8.344 1 97.81 251 GLU B N 1
ATOM 3925 C CA . GLU B 1 251 ? 12.039 -32.312 -8.453 1 97.81 251 GLU B CA 1
ATOM 3926 C C . GLU B 1 251 ? 12.914 -31.234 -9.078 1 97.81 251 GLU B C 1
ATOM 3928 O O . GLU B 1 251 ? 14.141 -31.266 -8.93 1 97.81 251 GLU B O 1
ATOM 3933 N N . GLY B 1 252 ? 12.289 -30.344 -9.797 1 98.31 252 GLY B N 1
ATOM 3934 C CA . GLY B 1 252 ? 13.039 -29.25 -10.406 1 98.31 252 GLY B CA 1
ATOM 3935 C C . GLY B 1 252 ? 13.43 -28.172 -9.422 1 98.31 252 GLY B C 1
ATOM 3936 O O . GLY B 1 252 ? 14.297 -27.344 -9.711 1 98.31 252 GLY B O 1
ATOM 3937 N N . ILE B 1 253 ? 12.852 -28.141 -8.273 1 98.62 253 ILE B N 1
ATOM 3938 C CA . ILE B 1 253 ? 13.125 -27.141 -7.242 1 98.62 253 ILE B CA 1
ATOM 3939 C C . ILE B 1 253 ? 14.297 -27.609 -6.379 1 98.62 253 ILE B C 1
ATOM 3941 O O . ILE B 1 253 ? 14.305 -28.734 -5.883 1 98.62 253 ILE B O 1
ATOM 3945 N N . PRO B 1 254 ? 15.273 -26.781 -6.176 1 98.69 254 PRO B N 1
ATOM 3946 C CA . PRO B 1 254 ? 16.422 -27.188 -5.363 1 98.69 254 PRO B CA 1
ATOM 3947 C C . PRO B 1 254 ? 16.031 -27.625 -3.957 1 98.69 254 PRO B C 1
ATOM 3949 O O . PRO B 1 254 ? 15.258 -26.953 -3.281 1 98.69 254 PRO B O 1
ATOM 3952 N N . ASP B 1 255 ? 16.656 -28.703 -3.469 1 98.25 255 ASP B N 1
ATOM 3953 C CA . ASP B 1 255 ? 16.344 -29.297 -2.174 1 98.25 255 ASP B CA 1
ATOM 3954 C C . ASP B 1 255 ? 16.609 -28.312 -1.036 1 98.25 255 ASP B C 1
ATOM 3956 O O . ASP B 1 255 ? 15.844 -28.266 -0.066 1 98.25 255 ASP B O 1
ATOM 3960 N N . ASN B 1 256 ? 17.656 -27.609 -1.124 1 98.12 256 ASN B N 1
ATOM 3961 C CA . ASN B 1 256 ? 18 -26.672 -0.066 1 98.12 256 ASN B CA 1
ATOM 3962 C C . ASN B 1 256 ? 16.969 -25.547 0.057 1 98.12 256 ASN B C 1
ATOM 3964 O O . ASN B 1 256 ? 16.703 -25.078 1.159 1 98.12 256 ASN B O 1
ATOM 3968 N N . TRP B 1 257 ? 16.422 -25.109 -1.071 1 98.5 257 TRP B N 1
ATOM 3969 C CA . TRP B 1 257 ? 15.367 -24.109 -1.031 1 98.5 257 TRP B CA 1
ATOM 3970 C C . TRP B 1 257 ? 14.094 -24.656 -0.41 1 98.5 257 TRP B C 1
ATOM 3972 O O . TRP B 1 257 ? 13.438 -24 0.395 1 98.5 257 TRP B O 1
ATOM 3982 N N . LEU B 1 258 ? 13.789 -25.875 -0.755 1 98.44 258 LEU B N 1
ATOM 3983 C CA . LEU B 1 258 ? 12.625 -26.547 -0.168 1 98.44 258 LEU B CA 1
ATOM 3984 C C . LEU B 1 258 ? 12.797 -26.703 1.338 1 98.44 258 LEU B C 1
ATOM 3986 O O . LEU B 1 258 ? 11.852 -26.5 2.102 1 98.44 258 LEU B O 1
ATOM 3990 N N . ALA B 1 259 ? 13.977 -27.047 1.737 1 98.12 259 ALA B N 1
ATOM 3991 C CA . ALA B 1 259 ? 14.258 -27.297 3.148 1 98.12 259 ALA B CA 1
ATOM 3992 C C . ALA B 1 259 ? 14.109 -26.016 3.971 1 98.12 259 ALA B C 1
ATOM 3994 O O . ALA B 1 259 ? 13.688 -26.062 5.129 1 98.12 259 ALA B O 1
ATOM 3995 N N . GLN B 1 260 ? 14.383 -24.891 3.381 1 98.19 260 GLN B N 1
ATOM 3996 C CA . GLN B 1 260 ? 14.406 -23.625 4.098 1 98.19 260 GLN B CA 1
ATOM 3997 C C . GLN B 1 260 ? 13.023 -22.984 4.133 1 98.19 260 GLN B C 1
ATOM 3999 O O . GLN B 1 260 ? 12.781 -22.047 4.902 1 98.19 260 GLN B O 1
ATOM 4004 N N . LEU B 1 261 ? 12.156 -23.469 3.291 1 98.56 261 LEU B N 1
ATOM 4005 C CA . LEU B 1 261 ? 10.812 -22.891 3.236 1 98.56 261 LEU B CA 1
ATOM 4006 C C . LEU B 1 261 ? 10.102 -23.031 4.578 1 98.56 261 LEU B C 1
ATOM 4008 O O . LEU B 1 261 ? 10.07 -24.125 5.152 1 98.56 261 LEU B O 1
ATOM 4012 N N . ARG B 1 262 ? 9.562 -22 5.043 1 98.19 262 ARG B N 1
ATOM 4013 C CA . ARG B 1 262 ? 8.969 -21.984 6.375 1 98.19 262 ARG B CA 1
ATOM 4014 C C . ARG B 1 262 ? 7.523 -22.484 6.332 1 98.19 262 ARG B C 1
ATOM 4016 O O . ARG B 1 262 ? 6.828 -22.312 5.332 1 98.19 262 ARG B O 1
ATOM 4023 N N . ASN B 1 263 ? 7.051 -23.141 7.438 1 98.31 263 ASN B N 1
ATOM 4024 C CA . ASN B 1 263 ? 5.691 -23.578 7.734 1 98.31 263 ASN B CA 1
ATOM 4025 C C . ASN B 1 263 ? 5.125 -24.453 6.617 1 98.31 263 ASN B C 1
ATOM 4027 O O . ASN B 1 263 ? 4.016 -24.203 6.137 1 98.31 263 ASN B O 1
ATOM 4031 N N . LYS B 1 264 ? 5.914 -25.438 6.148 1 98.19 264 LYS B N 1
ATOM 4032 C CA . LYS B 1 264 ? 5.516 -26.344 5.078 1 98.19 264 LYS B CA 1
ATOM 4033 C C . LYS B 1 264 ? 4.277 -27.141 5.469 1 98.19 264 LYS B C 1
ATOM 4035 O O . LYS B 1 264 ? 3.482 -27.531 4.609 1 98.19 264 LYS B O 1
ATOM 4040 N N . GLU B 1 265 ? 4.098 -27.391 6.73 1 98.06 265 GLU B N 1
ATOM 4041 C CA . GLU B 1 265 ? 2.92 -28.109 7.195 1 98.06 265 GLU B CA 1
ATOM 4042 C C . GLU B 1 265 ? 1.636 -27.391 6.793 1 98.06 265 GLU B C 1
ATOM 4044 O O . GLU B 1 265 ? 0.648 -28.031 6.426 1 98.06 265 GLU B O 1
ATOM 4049 N N . LEU B 1 266 ? 1.632 -26.094 6.934 1 98.56 266 LEU B N 1
ATOM 4050 C CA . LEU B 1 266 ? 0.47 -25.297 6.531 1 98.56 266 LEU B CA 1
ATOM 4051 C C . LEU B 1 266 ? 0.208 -25.453 5.035 1 98.56 266 LEU B C 1
ATOM 4053 O O . LEU B 1 266 ? -0.944 -25.578 4.613 1 98.56 266 LEU B O 1
ATOM 4057 N N . LEU B 1 267 ? 1.254 -25.406 4.215 1 98.44 267 LEU B N 1
ATOM 4058 C CA . LEU B 1 267 ? 1.084 -25.594 2.781 1 98.44 267 LEU B CA 1
ATOM 4059 C C . LEU B 1 267 ? 0.393 -26.922 2.488 1 98.44 267 LEU B C 1
ATOM 4061 O O . LEU B 1 267 ? -0.599 -26.953 1.757 1 98.44 267 LEU B O 1
ATOM 4065 N N . GLU B 1 268 ? 0.923 -27.938 3.139 1 98.12 268 GLU B N 1
ATOM 4066 C CA . GLU B 1 268 ? 0.391 -29.281 2.904 1 98.12 268 GLU B CA 1
ATOM 4067 C C . GLU B 1 268 ? -1.077 -29.359 3.311 1 98.12 268 GLU B C 1
ATOM 4069 O O . GLU B 1 268 ? -1.871 -30.031 2.645 1 98.12 268 GLU B O 1
ATOM 4074 N N . SER B 1 269 ? -1.433 -28.688 4.344 1 97.94 269 SER B N 1
ATOM 4075 C CA . SER B 1 269 ? -2.773 -28.812 4.906 1 97.94 269 SER B CA 1
ATOM 4076 C C . SER B 1 269 ? -3.805 -28.109 4.023 1 97.94 269 SER B C 1
ATOM 4078 O O . SER B 1 269 ? -5 -28.406 4.109 1 97.94 269 SER B O 1
ATOM 4080 N N . CYS B 1 270 ? -3.352 -27.203 3.139 1 98.25 270 CYS B N 1
ATOM 4081 C CA . CYS B 1 270 ? -4.289 -26.391 2.361 1 98.25 270 CYS B CA 1
ATOM 4082 C C . CYS B 1 270 ? -4.492 -26.984 0.972 1 98.25 270 CYS B C 1
ATOM 4084 O O . CYS B 1 270 ? -5.438 -26.625 0.27 1 98.25 270 CYS B O 1
ATOM 4086 N N . LEU B 1 271 ? -3.588 -27.906 0.546 1 97.81 271 LEU B N 1
ATOM 4087 C CA . LEU B 1 271 ? -3.637 -28.438 -0.81 1 97.81 271 LEU B CA 1
ATOM 4088 C C . LEU B 1 271 ? -4.848 -29.344 -0.993 1 97.81 271 LEU B C 1
ATOM 4090 O O . LEU B 1 271 ? -5.359 -29.906 -0.023 1 97.81 271 LEU B O 1
ATOM 4094 N N . PHE B 1 272 ? -5.359 -29.484 -2.248 1 97.25 272 PHE B N 1
ATOM 4095 C CA . PHE B 1 272 ? -6.531 -30.312 -2.543 1 97.25 272 PHE B CA 1
ATOM 4096 C C . PHE B 1 272 ? -6.258 -31.234 -3.717 1 97.25 272 PHE B C 1
ATOM 4098 O O . PHE B 1 272 ? -5.336 -31.016 -4.504 1 97.25 272 PHE B O 1
#

InterPro domains:
  IPR005502 ADP-ribosylation/Crystallin J1 [PF03747] (7-255)
  IPR036705 ADP-ribosylation/Crystallin J1 superfamily [G3DSA:1.10.4080.10] (2-271)
  IPR036705 ADP-ribosylation/Crystallin J1 superfamily [SSF101478] (6-269)
  IPR050792 ADP-ribosylglycohydrolase-like [PTHR16222] (5-268)

Nearest PDB structures (foldseek):
  6drh-assembly4_G  TM=9.391E-01  e=2.155E-21  Serratia proteamaculans 568
  2yzw-assembly1_A  TM=8.521E-01  e=6.602E-16  Thermus thermophilus HB8
  2woc-assembly3_C  TM=8.645E-01  e=6.564E-15  Rhodospirillum rubrum
  3o5t-assembly1_A  TM=8.352E-01  e=5.297E-14  Azospirillum brasilense
  3g9d-assembly2_B  TM=8.221E-01  e=1.953E-13  Azospirillum brasilense

Radius of gyration: 23.81 Å; Cα contacts (8 Å, |Δi|>4): 1120; chains: 2; bounding box: 44×71×56 Å

Solvent-accessible surface area (backbone atoms only — not comparable to full-atom values): 26998 Å² total; per-residue (Å²): 126,46,62,58,54,50,12,17,52,50,25,16,33,48,21,16,10,50,7,40,30,46,37,34,29,54,56,77,76,63,80,67,87,66,76,47,50,24,64,63,70,64,39,60,49,24,45,51,47,45,44,43,24,44,30,40,35,42,29,32,35,35,48,76,64,74,42,96,48,55,69,58,32,46,52,42,50,43,39,19,70,78,63,11,44,64,42,75,80,51,56,66,58,78,73,53,66,53,48,52,34,8,60,67,51,69,43,35,34,58,51,89,87,38,35,47,34,72,38,49,47,28,47,61,64,49,42,80,51,87,62,48,72,68,51,50,40,50,50,20,24,48,31,21,43,17,67,71,36,26,49,50,36,50,50,50,31,52,50,47,39,42,41,73,72,67,50,54,67,72,61,52,36,62,66,57,87,64,56,80,89,50,48,61,55,56,50,43,86,77,55,53,75,90,71,54,48,37,42,56,41,32,65,31,23,52,50,32,14,51,40,24,50,71,73,36,92,46,38,63,54,19,27,40,49,24,27,44,53,13,30,31,4,20,55,22,3,18,52,26,12,22,49,34,10,51,72,50,33,59,83,38,48,58,64,69,56,61,69,45,39,54,54,56,67,60,56,63,71,18,58,90,125,47,62,60,55,52,11,17,52,51,26,16,34,48,20,16,10,49,7,40,31,46,36,33,29,54,56,76,76,62,79,66,87,66,77,48,50,24,64,62,70,64,40,61,51,24,44,54,47,46,45,43,22,43,30,40,34,42,26,33,36,35,48,76,65,73,42,95,48,55,69,58,32,48,52,42,49,41,39,20,70,78,63,11,44,63,42,75,80,50,56,65,59,78,73,53,66,54,48,52,34,8,59,66,50,69,44,36,34,57,50,88,86,38,36,47,36,72,38,50,46,27,45,61,65,49,41,79,52,88,63,49,71,69,52,48,39,47,50,19,24,49,28,19,45,18,68,70,36,26,48,50,38,51,50,51,30,52,51,46,41,42,42,73,72,64,51,53,68,72,62,51,37,61,69,56,85,65,57,81,91,52,48,63,55,55,50,41,86,77,55,54,75,91,71,52,48,36,44,55,42,30,65,31,24,53,50,33,14,52,40,26,49,70,74,39,90,46,39,62,54,19,24,40,49,24,27,44,54,12,32,31,3,19,54,23,3,18,51,26,12,22,50,34,10,52,73,49,32,59,83,39,49,58,65,69,55,60,69,43,40,53,56,56,66,59,56,62,71,17,59,92

pLDDT: mean 96.6, std 3.84, range [65.12, 98.94]

Organism: Streptococcus sanguinis (strain SK36) (NCBI:txid388919)